Protein AF-A0A1V9ZMD7-F1 (afdb_monomer_lite)

InterPro domains:
  IPR001965 Zinc finger, PHD-type [SM00249] (423-471)
  IPR011011 Zinc finger, FYVE/PHD-type [SSF57903] (422-475)
  IPR013083 Zinc finger, RING/FYVE/PHD-type [G3DSA:3.30.40.10] (412-476)
  IPR019786 Zinc finger, PHD-type, conserved site [PS01359] (424-470)
  IPR019787 Zinc finger, PHD-finger [PF00628] (424-470)

Sequence (480 aa):
MTEEAAVLGELHKQHARVRDVLDDICDRLADKEAALAVAESEMEATRGDMSKRTSEWAKEKKTMLTDADAMKEMIKDMEMRIDVLLRQRDVAREEAHQLKETLKEREELVTKVLSEKDLAMQEAAQIVKEQNLEASDFLREEKSALALLEQVHQTATSLEVYTADLTKTVNQLTKEVQSIEESQGTCEAMLLAHKDKPIVDAASSRAHQAMLDALCEQVGLLQSQNMAYEGTTSRLEEAVTKAAKEAEMTATQIRELQLQLDVQGQLVAKYQASSLCGTQAIDTLQGSIALICTQYDSERETLLKQVEELSAASIACEHKKLLEVQELQAKIALSEATVQEKSVIIEQLEATLLAKTQGKTSDEHISSTQQTQAPSRPVPCVSAPLASSQALSPALTATESVATCETSLVCTTSPKATRVPDMCPTCQEEPFGFMVRCQQCKQQFHAGCVRSKRQKTSRAGVYVFVCDQCSPAPTTTTPA

Secondary structure (DSSP, 8-state):
-HHHHHHHHHHHHHHHHHHHHHHHHHHHHHHHHHHHHHHHHHHHHHHHHHHHHHHHHHHHHHHHHHHHHHHHHHHHHHHHHHHHHHHHHHHHHHHHHHHHHHHHHHHHHHHHHHHHHHHHHHHHHHHHHHHHHHHHHHHHHHHHHHHHHHHHHHHHHHHHHHHHHHHHHHHHHHHHHHHHH-SS--------------------HHHHHHHHHHHHHHHHHHHHHHHHHHHHHHHHHHHHHHHHHHHHHHHHHHHHHHHHHHHHHHHHHHHHHHHHHHHHHHHHHHHHHHHHHHHHHHHHHHHHHHHHHHHHHHHHHHHHHHHHHHHHHHHHHHHHHHHHHHHHHHHHHHHHHHHHHTT------------------PPP-------------------------------------PPPPSS-TTT----STTEEE-TTT--EEETTTS----EE-SSTT-EEP--GGGSPP-------

Foldseek 3Di:
DVVVVVVVVVVVVVVVVVVVVVVVVVVVVVVVVVVVVVVVVVVVVVVVVVVVVVVVVVVVVVVVVVVVVVVVVVVVVVVVVVVVVVVVVVVVVVVVVVVVVVVVVVVVVVVVVVVVVVVVVVVVVVVVVVVVVVVVVVVVVVVVVVVVVVVVVVVVVVVVVVVVVVVVVVVVVVVVVVVVVPPDDPDDDDDDDDDDDDDDDDDDPVVVVVVVVVVVVVVVVVVVVVVVVVVVVVVVVVVVVVVVVVVVVVVVVVVVVVVVVVVVVVVVVVVVVVVVVVVVVVVVVVVVVVVVVVVVVVVVVVVVVVVVVVVVVVVVVVVVVVVVVVVVVVVVVVVVVVVVVVVVVVVVVVVVVVVVPVVDDDDDDDDDDDDDDDDDDDDPPDDPPPPDPDPPPVPPPPDDDPDDDDDDDDDDDDDDPDDQPPAAPQPRDDPDPAWDAAPPPRHIHGPVRAPFPFDDDPDPPDTHTHGPVRDPDDPPPDDD

Organism: Achlya hypogyna (NCBI:txid1202772)

pLDDT: mean 71.97, std 22.58, range [23.17, 96.56]

Radius of gyration: 77.41 Å; chains: 1; bounding box: 156×64×254 Å

Structure (mmCIF, N/CA/C/O backbone):
data_AF-A0A1V9ZMD7-F1
#
_entry.id   AF-A0A1V9ZMD7-F1
#
loop_
_atom_site.group_PDB
_atom_site.id
_atom_site.type_symbol
_atom_site.label_atom_id
_atom_site.label_alt_id
_atom_site.label_comp_id
_atom_site.label_asym_id
_atom_site.label_entity_id
_atom_site.label_seq_id
_atom_site.pdbx_PDB_ins_code
_atom_site.Cartn_x
_atom_site.Cartn_y
_atom_site.Cartn_z
_atom_site.occupancy
_atom_site.B_iso_or_equiv
_atom_site.auth_seq_id
_atom_site.auth_comp_id
_atom_site.auth_asym_id
_atom_site.auth_atom_id
_atom_site.pdbx_PDB_model_num
ATOM 1 N N . MET A 1 1 ? 59.484 -14.096 -90.583 1.00 55.00 1 MET A N 1
ATOM 2 C CA . MET A 1 1 ? 59.310 -15.479 -90.077 1.00 55.00 1 MET A CA 1
ATOM 3 C C . MET A 1 1 ? 59.764 -15.695 -88.633 1.00 55.00 1 MET A C 1
ATOM 5 O O . MET A 1 1 ? 58.939 -16.153 -87.859 1.00 55.00 1 MET A O 1
ATOM 9 N N . THR A 1 2 ? 61.011 -15.424 -88.218 1.00 64.62 2 THR A N 1
ATOM 10 C CA . THR A 1 2 ? 61.428 -15.659 -86.808 1.00 64.62 2 THR A CA 1
ATOM 11 C C . THR A 1 2 ? 60.937 -14.592 -85.823 1.00 64.62 2 THR A C 1
ATOM 13 O O . THR A 1 2 ? 60.640 -14.908 -84.676 1.00 64.62 2 THR A O 1
ATOM 16 N N . GLU A 1 3 ? 60.825 -13.339 -86.264 1.00 64.94 3 GLU A N 1
ATOM 17 C CA . GLU A 1 3 ? 60.476 -12.194 -85.410 1.00 64.94 3 GLU A CA 1
ATOM 18 C C . GLU A 1 3 ? 58.974 -12.134 -85.074 1.00 64.94 3 GLU A C 1
ATOM 20 O O . GLU A 1 3 ? 58.597 -11.993 -83.913 1.00 64.94 3 GLU A O 1
ATOM 25 N N . GLU A 1 4 ? 58.105 -12.378 -86.060 1.00 67.06 4 GLU A N 1
ATOM 26 C CA . GLU A 1 4 ? 56.643 -12.459 -85.883 1.00 67.06 4 GLU A CA 1
ATOM 27 C C . GLU A 1 4 ? 56.244 -13.558 -84.882 1.00 67.06 4 GLU A C 1
ATOM 29 O O . GLU A 1 4 ? 55.359 -13.359 -84.050 1.00 67.06 4 GLU A O 1
ATOM 34 N N . ALA A 1 5 ? 56.943 -14.699 -84.908 1.00 73.44 5 ALA A N 1
ATOM 35 C CA . ALA A 1 5 ? 56.731 -15.794 -83.964 1.00 73.44 5 ALA A CA 1
ATOM 36 C C . ALA A 1 5 ? 57.117 -15.415 -82.520 1.00 73.44 5 ALA A C 1
ATOM 38 O O . ALA A 1 5 ? 56.464 -15.856 -81.573 1.00 73.44 5 ALA A O 1
ATOM 39 N N . ALA A 1 6 ? 58.142 -14.573 -82.338 1.00 77.00 6 ALA A N 1
ATOM 40 C CA . ALA A 1 6 ? 58.545 -14.078 -81.023 1.00 77.00 6 ALA A CA 1
ATOM 41 C C . ALA A 1 6 ? 57.534 -13.062 -80.459 1.00 77.00 6 ALA A C 1
ATOM 43 O O . ALA A 1 6 ? 57.169 -13.153 -79.286 1.00 77.00 6 ALA A O 1
ATOM 44 N N . VAL A 1 7 ? 57.029 -12.149 -81.300 1.00 81.38 7 VAL A N 1
ATOM 45 C CA . VAL A 1 7 ? 55.975 -11.187 -80.926 1.00 81.38 7 VAL A CA 1
ATOM 46 C C . VAL A 1 7 ? 54.684 -11.914 -80.536 1.00 81.38 7 VAL A C 1
ATOM 48 O O . VAL A 1 7 ? 54.122 -11.639 -79.476 1.00 81.38 7 VAL A O 1
ATOM 51 N N . LEU A 1 8 ? 54.252 -12.899 -81.333 1.00 83.62 8 LEU A N 1
ATOM 52 C CA . LEU A 1 8 ? 53.077 -13.720 -81.027 1.00 83.62 8 LEU A CA 1
ATOM 53 C C . LEU A 1 8 ? 53.260 -14.527 -79.727 1.00 83.62 8 LEU A C 1
ATOM 55 O O . LEU A 1 8 ? 52.339 -14.628 -78.917 1.00 83.62 8 LEU A O 1
ATOM 59 N N . GLY A 1 9 ? 54.464 -15.059 -79.494 1.00 86.56 9 GLY A N 1
ATOM 60 C CA . GLY A 1 9 ? 54.808 -15.778 -78.268 1.00 86.56 9 GLY A CA 1
ATOM 61 C C . GLY A 1 9 ? 54.733 -14.911 -77.007 1.00 86.56 9 GLY A C 1
ATOM 62 O O . GLY A 1 9 ? 54.247 -15.379 -75.977 1.00 86.56 9 GLY A O 1
ATOM 63 N N . GLU A 1 10 ? 55.168 -13.649 -77.063 1.00 86.62 10 GLU A N 1
ATOM 64 C CA . GLU A 1 10 ? 55.046 -12.740 -75.916 1.00 86.62 10 GLU A CA 1
ATOM 65 C C . GLU A 1 10 ? 53.604 -12.253 -75.715 1.00 86.62 10 GLU A C 1
ATOM 67 O O . GLU A 1 10 ? 53.145 -12.192 -74.573 1.00 86.62 10 GLU A O 1
ATOM 72 N N . LEU A 1 11 ? 52.850 -12.020 -76.796 1.00 89.56 11 LEU A N 1
ATOM 73 C CA . LEU A 1 11 ? 51.420 -11.708 -76.720 1.00 89.56 11 LEU A CA 1
ATOM 74 C C . LEU A 1 11 ? 50.632 -12.840 -76.040 1.00 89.56 11 LEU A C 1
ATOM 76 O O . LEU A 1 11 ? 49.814 -12.572 -75.162 1.00 89.56 11 LEU A O 1
ATOM 80 N N . HIS A 1 12 ? 50.923 -14.107 -76.354 1.00 91.12 12 HIS A N 1
ATOM 81 C CA . HIS A 1 12 ? 50.314 -15.248 -75.662 1.00 91.12 12 HIS A CA 1
ATOM 82 C C . HIS A 1 12 ? 50.649 -15.286 -74.161 1.00 91.12 12 HIS A C 1
ATOM 84 O O . HIS A 1 12 ? 49.764 -15.583 -73.361 1.00 91.12 12 HIS A O 1
ATOM 90 N N . LYS A 1 13 ? 51.875 -14.933 -73.746 1.00 91.75 13 LYS A N 1
ATOM 91 C CA . LYS A 1 13 ? 52.220 -14.827 -72.313 1.00 91.75 13 LYS A CA 1
ATOM 92 C C . LYS A 1 13 ? 51.541 -13.645 -71.627 1.00 91.75 13 LYS A C 1
ATOM 94 O O . LYS A 1 13 ? 51.219 -13.724 -70.446 1.00 91.75 13 LYS A O 1
ATOM 99 N N . GLN A 1 14 ? 51.368 -12.517 -72.317 1.00 91.19 14 GLN A N 1
ATOM 100 C CA . GLN A 1 14 ? 50.597 -11.386 -71.792 1.00 91.19 14 GLN A CA 1
ATOM 101 C C . GLN A 1 14 ? 49.123 -11.770 -71.625 1.00 91.19 14 GLN A C 1
ATOM 103 O O . GLN A 1 14 ? 48.569 -11.554 -70.556 1.00 91.19 14 GLN A O 1
ATOM 108 N N . HIS A 1 15 ? 48.528 -12.431 -72.619 1.00 90.94 15 HIS A N 1
ATOM 109 C CA . HIS A 1 15 ? 47.153 -12.921 -72.552 1.00 90.94 15 HIS A CA 1
ATOM 110 C C . HIS A 1 15 ? 46.948 -13.987 -71.461 1.00 90.94 15 HIS A C 1
ATOM 112 O O . HIS A 1 15 ? 45.934 -13.947 -70.772 1.00 90.94 15 HIS A O 1
ATOM 118 N N . ALA A 1 16 ? 47.918 -14.887 -71.250 1.00 91.88 16 ALA A N 1
ATOM 119 C CA . ALA A 1 16 ? 47.909 -15.820 -70.121 1.00 91.88 16 ALA A CA 1
ATOM 120 C C . ALA A 1 16 ? 47.921 -15.072 -68.777 1.00 91.88 16 ALA A C 1
ATOM 122 O O . ALA A 1 16 ? 46.988 -15.223 -68.007 1.00 91.88 16 ALA A O 1
ATOM 123 N N . ARG A 1 17 ? 48.875 -14.154 -68.558 1.00 93.19 17 ARG A N 1
ATOM 124 C CA . ARG A 1 17 ? 48.940 -13.348 -67.321 1.00 93.19 17 ARG A CA 1
ATOM 125 C C . ARG A 1 17 ? 47.683 -12.506 -67.073 1.00 93.19 17 ARG A C 1
ATOM 127 O O . ARG A 1 17 ? 47.291 -12.328 -65.928 1.00 93.19 17 ARG A O 1
ATOM 134 N N . VAL A 1 18 ? 47.055 -11.974 -68.125 1.00 93.56 18 VAL A N 1
ATOM 135 C CA . VAL A 1 18 ? 45.775 -11.252 -68.007 1.00 93.56 18 VAL A CA 1
ATOM 136 C C . VAL A 1 18 ? 44.640 -12.204 -67.632 1.00 93.56 18 VAL A C 1
ATOM 138 O O . VAL A 1 18 ? 43.802 -11.823 -66.824 1.00 93.56 18 VAL A O 1
ATOM 141 N N . ARG A 1 19 ? 44.621 -13.432 -68.166 1.00 93.88 19 ARG A N 1
ATOM 142 C CA . ARG A 1 19 ? 43.665 -14.466 -67.753 1.00 93.88 19 ARG A CA 1
ATOM 143 C C . ARG A 1 19 ? 43.864 -14.848 -66.289 1.00 93.88 19 ARG A C 1
ATOM 145 O O . ARG A 1 19 ? 42.903 -14.747 -65.547 1.00 93.88 19 ARG A O 1
ATOM 152 N N . ASP A 1 20 ? 45.088 -15.166 -65.873 1.00 94.00 20 ASP A N 1
ATOM 153 C CA . ASP A 1 20 ? 45.396 -15.538 -64.485 1.00 94.00 20 ASP A CA 1
ATOM 154 C C . ASP A 1 20 ? 44.924 -14.441 -63.502 1.00 94.00 20 ASP A C 1
ATOM 156 O O . ASP A 1 20 ? 44.277 -14.724 -62.500 1.00 94.00 20 ASP A O 1
ATOM 160 N N . VAL A 1 21 ? 45.154 -13.160 -63.834 1.00 94.44 21 VAL A N 1
ATOM 161 C CA . VAL A 1 21 ? 44.680 -12.012 -63.035 1.00 94.44 21 VAL A CA 1
ATOM 162 C C . VAL A 1 21 ? 43.154 -11.844 -63.069 1.00 94.44 21 VAL A C 1
ATOM 164 O O . VAL A 1 21 ? 42.577 -11.386 -62.083 1.00 94.44 21 VAL A O 1
ATOM 167 N N . LEU A 1 22 ? 42.487 -12.168 -64.180 1.00 92.69 22 LEU A N 1
ATOM 168 C CA . LEU A 1 22 ? 41.023 -12.139 -64.269 1.00 92.69 22 LEU A CA 1
ATOM 169 C C . LEU A 1 22 ? 40.390 -13.280 -63.469 1.00 92.69 22 LEU A C 1
ATOM 171 O O . LEU A 1 22 ? 39.405 -13.029 -62.778 1.00 92.69 22 LEU A O 1
ATOM 175 N N . ASP A 1 23 ? 40.973 -14.476 -63.509 1.00 94.62 23 ASP A N 1
ATOM 176 C CA . ASP A 1 23 ? 40.546 -15.632 -62.722 1.00 94.62 23 ASP A CA 1
ATOM 177 C C . ASP A 1 23 ? 40.723 -15.322 -61.215 1.00 94.62 23 ASP A C 1
ATOM 179 O O . ASP A 1 23 ? 39.746 -15.369 -60.469 1.00 94.62 23 ASP A O 1
ATOM 183 N N . ASP A 1 24 ? 41.884 -14.790 -60.795 1.00 94.69 24 ASP A N 1
ATOM 184 C CA . ASP A 1 24 ? 42.129 -14.267 -59.433 1.00 94.69 24 ASP A CA 1
ATOM 185 C C . ASP A 1 24 ? 41.119 -13.179 -59.000 1.00 94.69 24 ASP A C 1
ATOM 187 O O . ASP A 1 24 ? 40.872 -12.971 -57.808 1.00 94.69 24 ASP A O 1
ATOM 191 N N . ILE A 1 25 ? 40.603 -12.367 -59.930 1.00 93.00 25 ILE A N 1
ATOM 192 C CA . ILE A 1 25 ? 39.568 -11.359 -59.637 1.00 93.00 25 ILE A CA 1
ATOM 193 C C . ILE A 1 25 ? 38.197 -12.028 -59.501 1.00 93.00 25 ILE A C 1
ATOM 195 O O . ILE A 1 25 ? 37.462 -11.674 -58.581 1.00 93.00 25 ILE A O 1
ATOM 199 N N . CYS A 1 26 ? 37.866 -12.985 -60.369 1.00 94.69 26 CYS A N 1
ATOM 200 C CA . CYS A 1 26 ? 36.606 -13.723 -60.323 1.00 94.69 26 CYS A CA 1
ATOM 201 C C . CYS A 1 26 ? 36.479 -14.539 -59.032 1.00 94.69 26 CYS A C 1
ATOM 203 O O . CYS A 1 26 ? 35.454 -14.430 -58.363 1.00 94.69 26 CYS A O 1
ATOM 205 N N . ASP A 1 27 ? 37.531 -15.249 -58.620 1.00 94.38 27 ASP A N 1
ATOM 206 C CA . ASP A 1 27 ? 37.544 -16.023 -57.372 1.00 94.38 27 ASP A CA 1
ATOM 207 C C . ASP A 1 27 ? 37.331 -15.113 -56.149 1.00 94.38 27 ASP A C 1
ATOM 209 O O . ASP A 1 27 ? 36.449 -15.353 -55.325 1.00 94.38 27 ASP A O 1
ATOM 213 N N . ARG A 1 28 ? 38.036 -13.973 -56.075 1.00 92.50 28 ARG A N 1
ATOM 214 C CA . ARG A 1 28 ? 37.844 -12.985 -54.991 1.00 92.50 28 ARG A CA 1
ATOM 215 C C . ARG A 1 28 ? 36.487 -12.278 -55.018 1.00 92.50 28 ARG A C 1
ATOM 217 O O . ARG A 1 28 ? 36.092 -11.708 -53.998 1.00 92.50 28 ARG A O 1
ATOM 224 N N . LEU A 1 29 ? 35.801 -12.237 -56.161 1.00 92.56 29 LEU A N 1
ATOM 225 C CA . LEU A 1 29 ? 34.422 -11.754 -56.244 1.00 92.56 29 LEU A CA 1
ATOM 226 C C . LEU A 1 29 ? 33.450 -12.830 -55.750 1.00 92.56 29 LEU A C 1
ATOM 228 O O . LEU A 1 29 ? 32.603 -12.509 -54.922 1.00 92.56 29 LEU A O 1
ATOM 232 N N . ALA A 1 30 ? 33.636 -14.092 -56.145 1.00 94.56 30 ALA A N 1
ATOM 233 C CA . ALA A 1 30 ? 32.844 -15.220 -55.655 1.00 94.56 30 ALA A CA 1
ATOM 234 C C . ALA A 1 30 ? 32.956 -15.392 -54.126 1.00 94.56 30 ALA A C 1
ATOM 236 O O . ALA A 1 30 ? 31.937 -15.521 -53.447 1.00 94.56 30 ALA A O 1
ATOM 237 N N . ASP A 1 31 ? 34.164 -15.283 -53.560 1.00 94.31 31 ASP A N 1
ATOM 238 C CA . ASP A 1 31 ? 34.388 -15.290 -52.106 1.00 94.31 31 ASP A CA 1
ATOM 239 C C . ASP A 1 31 ? 33.635 -14.150 -51.397 1.00 94.31 31 ASP A C 1
ATOM 241 O O . ASP A 1 31 ? 33.078 -14.331 -50.311 1.00 94.31 31 ASP A O 1
ATOM 245 N N . LYS A 1 32 ? 33.589 -12.959 -52.009 1.00 93.81 32 LYS A N 1
ATOM 246 C CA . LYS A 1 32 ? 32.858 -11.804 -51.466 1.00 93.81 32 LYS A CA 1
ATOM 247 C C . LYS A 1 32 ? 31.348 -11.961 -51.575 1.00 93.81 32 LYS A C 1
ATOM 249 O O . LYS A 1 32 ? 30.654 -11.576 -50.640 1.00 93.81 32 LYS A O 1
ATOM 254 N N . GLU A 1 33 ? 30.840 -12.516 -52.669 1.00 93.19 33 GLU A N 1
ATOM 255 C CA . GLU A 1 33 ? 29.417 -12.834 -52.824 1.00 93.19 33 GLU A CA 1
ATOM 256 C C . GLU A 1 33 ? 28.980 -13.891 -51.800 1.00 93.19 33 GLU A C 1
ATOM 258 O O . GLU A 1 33 ? 27.957 -13.715 -51.139 1.00 93.19 33 GLU A O 1
ATOM 263 N N . ALA A 1 34 ? 29.797 -14.925 -51.571 1.00 94.50 34 ALA A N 1
ATOM 264 C CA . ALA A 1 34 ? 29.560 -15.914 -50.523 1.00 94.50 34 ALA A CA 1
ATOM 265 C C . ALA A 1 34 ? 29.574 -15.285 -49.115 1.00 94.50 34 ALA A C 1
ATOM 267 O O . ALA A 1 34 ? 28.672 -15.542 -48.316 1.00 94.50 34 ALA A O 1
ATOM 268 N N . ALA A 1 35 ? 30.550 -14.420 -48.815 1.00 92.56 35 ALA A N 1
ATOM 269 C CA . ALA A 1 35 ? 30.620 -13.712 -47.536 1.00 92.56 35 ALA A CA 1
ATOM 270 C C . ALA A 1 35 ? 29.432 -12.754 -47.317 1.00 92.56 35 ALA A C 1
ATOM 272 O O . ALA A 1 35 ? 28.910 -12.671 -46.205 1.00 92.56 35 ALA A O 1
ATOM 273 N N . LEU A 1 36 ? 28.971 -12.066 -48.368 1.00 92.19 36 LEU A N 1
ATOM 274 C CA . LEU A 1 36 ? 27.772 -11.224 -48.323 1.00 92.19 36 LEU A CA 1
ATOM 275 C C . LEU A 1 36 ? 26.512 -12.058 -48.072 1.00 92.19 36 LEU A C 1
ATOM 277 O O . LEU A 1 36 ? 25.736 -11.702 -47.192 1.00 92.19 36 LEU A O 1
ATOM 281 N N . ALA A 1 37 ? 26.339 -13.191 -48.758 1.00 93.94 37 ALA A N 1
ATOM 282 C CA . ALA A 1 37 ? 25.194 -14.079 -48.547 1.00 93.94 37 ALA A CA 1
ATOM 283 C C . ALA A 1 37 ? 25.134 -14.640 -47.110 1.00 93.94 37 ALA A C 1
ATOM 285 O O . ALA A 1 37 ? 24.054 -14.737 -46.523 1.00 93.94 37 ALA A O 1
ATOM 286 N N . VAL A 1 38 ? 26.289 -14.961 -46.510 1.00 95.06 38 VAL A N 1
ATOM 287 C CA . VAL A 1 38 ? 26.373 -15.346 -45.088 1.00 95.06 38 VAL A CA 1
ATOM 288 C C . VAL A 1 38 ? 25.975 -14.176 -44.184 1.00 95.06 38 VAL A C 1
ATOM 290 O O . VAL A 1 38 ? 25.104 -14.342 -43.331 1.00 95.06 38 VAL A O 1
ATOM 293 N N . ALA A 1 39 ? 26.535 -12.982 -44.402 1.00 90.50 39 ALA A N 1
ATOM 294 C CA . ALA A 1 39 ? 26.217 -11.796 -43.604 1.00 90.50 39 ALA A CA 1
ATOM 295 C C . ALA A 1 39 ? 24.733 -11.385 -43.707 1.00 90.50 39 ALA A C 1
ATOM 297 O O . ALA A 1 39 ? 24.126 -11.005 -42.706 1.00 90.50 39 ALA A O 1
ATOM 298 N N . GLU A 1 40 ? 24.117 -11.496 -44.886 1.00 92.12 40 GLU A N 1
ATOM 299 C CA . GLU A 1 40 ? 22.678 -11.277 -45.077 1.00 92.12 40 GLU A CA 1
ATOM 300 C C . GLU A 1 40 ? 21.840 -12.305 -44.306 1.00 92.12 40 GLU A C 1
ATOM 302 O O . GLU A 1 40 ? 20.881 -11.927 -43.629 1.00 92.12 40 GLU A O 1
ATOM 307 N N . SER A 1 41 ? 22.229 -13.585 -44.325 1.00 94.50 41 SER A N 1
ATOM 308 C CA . SER A 1 41 ? 21.559 -14.633 -43.545 1.00 94.50 41 SER A CA 1
ATOM 309 C C . SER A 1 41 ? 21.677 -14.409 -42.031 1.00 94.50 41 SER A C 1
ATOM 311 O O . SER A 1 41 ? 20.713 -14.648 -41.301 1.00 94.50 41 SER A O 1
ATOM 313 N N . GLU A 1 42 ? 22.828 -13.945 -41.537 1.00 92.38 42 GLU A N 1
ATOM 314 C CA . GLU A 1 42 ? 23.031 -13.605 -40.120 1.00 92.38 42 GLU A CA 1
ATOM 315 C C . GLU A 1 42 ? 22.239 -12.350 -39.708 1.00 92.38 42 GLU A C 1
ATOM 317 O O . GLU A 1 42 ? 21.631 -12.309 -38.631 1.00 92.38 42 GLU A O 1
ATOM 322 N N . MET A 1 43 ? 22.170 -11.338 -40.579 1.00 89.75 43 MET A N 1
ATOM 323 C CA . MET A 1 43 ? 21.335 -10.153 -40.362 1.00 89.75 43 MET A CA 1
ATOM 324 C C . MET A 1 43 ? 19.838 -10.487 -40.347 1.00 89.75 43 MET A C 1
ATOM 326 O O . MET A 1 43 ? 19.102 -9.934 -39.530 1.00 89.75 43 MET A O 1
ATOM 330 N N . GLU A 1 44 ? 19.367 -11.403 -41.197 1.00 93.19 44 GLU A N 1
ATOM 331 C CA . GLU A 1 44 ? 17.961 -11.822 -41.183 1.00 93.19 44 GLU A CA 1
ATOM 332 C C . GLU A 1 44 ? 17.637 -12.684 -39.950 1.00 93.19 44 GLU A C 1
ATOM 334 O O . GLU A 1 44 ? 16.599 -12.486 -39.315 1.00 93.19 44 GLU A O 1
ATOM 339 N N . ALA A 1 45 ? 18.550 -13.566 -39.527 1.00 92.75 45 ALA A N 1
ATOM 340 C CA . ALA A 1 45 ? 18.401 -14.329 -38.286 1.00 92.75 45 ALA A CA 1
ATOM 341 C C . ALA A 1 45 ? 18.314 -13.411 -37.051 1.00 92.75 45 ALA A C 1
ATOM 343 O O . ALA A 1 45 ? 17.388 -13.527 -36.244 1.00 92.75 45 ALA A O 1
ATOM 344 N N . THR A 1 46 ? 19.224 -12.438 -36.929 1.00 90.81 46 THR A N 1
ATOM 345 C CA . THR A 1 46 ? 19.214 -11.466 -35.820 1.00 90.81 46 THR A CA 1
ATOM 346 C C . THR A 1 46 ? 17.999 -10.531 -35.864 1.00 90.81 46 THR A C 1
ATOM 348 O O . THR A 1 46 ? 17.436 -10.208 -34.814 1.00 90.81 46 THR A O 1
ATOM 351 N N . ARG A 1 47 ? 17.520 -10.150 -37.058 1.00 91.69 47 ARG A N 1
ATOM 352 C CA . ARG A 1 47 ? 16.243 -9.437 -37.247 1.00 91.69 47 ARG A CA 1
ATOM 353 C C . ARG A 1 47 ? 15.054 -10.271 -36.757 1.00 91.69 47 ARG A C 1
ATOM 355 O O . ARG A 1 47 ? 14.196 -9.736 -36.049 1.00 91.69 47 ARG A O 1
ATOM 362 N N . GLY A 1 48 ? 15.024 -11.565 -37.075 1.00 94.94 48 GLY A N 1
ATOM 363 C CA . GLY A 1 48 ? 14.022 -12.516 -36.592 1.00 94.94 48 GLY A CA 1
ATOM 364 C C . GLY A 1 48 ? 13.999 -12.625 -35.065 1.00 94.94 48 GLY A C 1
ATOM 365 O O . GLY A 1 48 ? 12.941 -12.473 -34.450 1.00 94.94 48 GLY A O 1
ATOM 366 N N . ASP A 1 49 ? 15.165 -12.784 -34.435 1.00 92.25 49 ASP A N 1
ATOM 367 C CA . ASP A 1 49 ? 15.300 -12.831 -32.973 1.00 92.25 49 ASP A CA 1
ATOM 368 C C . ASP A 1 49 ? 14.846 -11.531 -32.294 1.00 92.25 49 ASP A C 1
ATOM 370 O O . ASP A 1 49 ? 14.146 -11.565 -31.278 1.00 92.25 49 ASP A O 1
ATOM 374 N N . MET A 1 50 ? 15.181 -10.368 -32.860 1.00 89.00 50 MET A N 1
ATOM 375 C CA . MET A 1 50 ? 14.716 -9.075 -32.345 1.00 89.00 50 MET A CA 1
ATOM 376 C C . MET A 1 50 ? 13.199 -8.891 -32.516 1.00 89.00 50 MET A C 1
ATOM 378 O O . MET A 1 50 ? 12.535 -8.372 -31.614 1.00 89.00 50 MET A O 1
ATOM 382 N N . SER A 1 51 ? 12.618 -9.369 -33.620 1.00 93.12 51 SER A N 1
ATOM 383 C CA . SER A 1 51 ? 11.161 -9.400 -33.818 1.00 93.12 51 SER A CA 1
ATOM 384 C C . SER A 1 51 ? 10.465 -10.312 -32.796 1.00 93.12 51 SER A C 1
ATOM 386 O O . SER A 1 51 ? 9.456 -9.940 -32.190 1.00 93.12 51 SER A O 1
ATOM 388 N N . LYS A 1 52 ? 11.053 -11.479 -32.507 1.00 93.56 52 LYS A N 1
ATOM 389 C CA . LYS A 1 52 ? 10.558 -12.398 -31.478 1.00 93.56 52 LYS A CA 1
ATOM 390 C C . LYS A 1 52 ? 10.618 -11.776 -30.078 1.00 93.56 52 LYS A C 1
ATOM 392 O O . LYS A 1 52 ? 9.588 -11.733 -29.406 1.00 93.56 52 LYS A O 1
ATOM 397 N N . ARG A 1 53 ? 11.765 -11.217 -29.668 1.00 90.75 53 ARG A N 1
ATOM 398 C CA . ARG A 1 53 ? 11.924 -10.549 -28.358 1.00 90.75 53 ARG A CA 1
ATOM 399 C C . ARG A 1 53 ? 10.967 -9.374 -28.183 1.00 90.75 53 ARG A C 1
ATOM 401 O O . ARG A 1 53 ? 10.368 -9.230 -27.124 1.00 90.75 53 ARG A O 1
ATOM 408 N N . THR A 1 54 ? 10.771 -8.553 -29.216 1.00 87.69 54 THR A N 1
ATOM 409 C CA . THR A 1 54 ? 9.809 -7.438 -29.147 1.00 87.69 54 THR A CA 1
ATOM 410 C C . THR A 1 54 ? 8.361 -7.926 -29.024 1.00 87.69 54 THR A C 1
ATOM 412 O O . THR A 1 54 ? 7.586 -7.322 -28.281 1.00 87.69 54 THR A O 1
ATOM 415 N N . SER A 1 55 ? 7.994 -9.055 -29.647 1.00 93.62 55 SER A N 1
ATOM 416 C CA . SER A 1 55 ? 6.698 -9.715 -29.414 1.00 93.62 55 SER A CA 1
ATOM 417 C C . SER A 1 55 ? 6.561 -10.282 -27.993 1.00 93.62 55 SER A C 1
ATOM 419 O O . SER A 1 55 ? 5.493 -10.175 -27.388 1.00 93.62 55 SER A O 1
ATOM 421 N N . GLU A 1 56 ? 7.625 -10.870 -27.443 1.00 94.19 56 GLU A N 1
ATOM 422 C CA . GLU A 1 56 ? 7.653 -11.412 -26.079 1.00 94.19 56 GLU A CA 1
ATOM 423 C C . GLU A 1 56 ? 7.521 -10.296 -25.033 1.00 94.19 56 GLU A C 1
ATOM 425 O O . GLU A 1 56 ? 6.605 -10.351 -24.213 1.00 94.19 56 GLU A O 1
ATOM 430 N N . TRP A 1 57 ? 8.304 -9.218 -25.140 1.00 92.19 57 TRP A N 1
ATOM 431 C CA . TRP A 1 57 ? 8.171 -8.029 -24.288 1.00 92.19 57 TRP A CA 1
ATOM 432 C C . TRP A 1 57 ? 6.801 -7.353 -24.408 1.00 92.19 57 TRP A C 1
ATOM 434 O O . TRP A 1 57 ? 6.268 -6.862 -23.414 1.00 92.19 57 TRP A O 1
ATOM 444 N N . ALA A 1 58 ? 6.182 -7.338 -25.594 1.00 90.94 58 ALA A N 1
ATOM 445 C CA . ALA A 1 58 ? 4.826 -6.813 -25.754 1.00 90.94 58 ALA A CA 1
ATOM 446 C C . ALA A 1 58 ? 3.775 -7.665 -25.013 1.00 90.94 58 ALA A C 1
ATOM 448 O O . ALA A 1 58 ? 2.826 -7.111 -24.451 1.00 90.94 58 ALA A O 1
ATOM 449 N N . LYS A 1 59 ? 3.948 -8.995 -24.975 1.00 94.75 59 LYS A N 1
ATOM 450 C CA . LYS A 1 59 ? 3.099 -9.906 -24.187 1.00 94.75 59 LYS A CA 1
ATOM 451 C C . LYS A 1 59 ? 3.340 -9.726 -22.691 1.00 94.75 59 LYS A C 1
ATOM 453 O O . LYS A 1 59 ? 2.378 -9.528 -21.960 1.00 94.75 59 LYS A O 1
ATOM 458 N N . GLU A 1 60 ? 4.596 -9.726 -22.256 1.00 91.75 60 GLU A N 1
ATOM 459 C CA . GLU A 1 60 ? 4.986 -9.539 -20.854 1.00 91.75 60 GLU A CA 1
ATOM 460 C C . GLU A 1 60 ? 4.476 -8.202 -20.299 1.00 91.75 60 GLU A C 1
ATOM 462 O O . GLU A 1 60 ? 3.797 -8.177 -19.274 1.00 91.75 60 GLU A O 1
ATOM 467 N N . LYS A 1 61 ? 4.672 -7.101 -21.038 1.00 90.25 61 LYS A N 1
ATOM 468 C CA . LYS A 1 61 ? 4.114 -5.784 -20.702 1.00 90.25 61 LYS A CA 1
ATOM 469 C C . LYS A 1 61 ? 2.590 -5.814 -20.571 1.00 90.25 61 LYS A C 1
ATOM 471 O O . LYS A 1 61 ? 2.045 -5.148 -19.694 1.00 90.25 61 LYS A O 1
ATOM 476 N N . LYS A 1 62 ? 1.888 -6.560 -21.433 1.00 94.56 62 LYS A N 1
ATOM 477 C CA . LYS A 1 62 ? 0.429 -6.712 -21.340 1.00 94.56 62 LYS A CA 1
ATOM 478 C C . LYS A 1 62 ? 0.029 -7.472 -20.072 1.00 94.56 62 LYS A C 1
ATOM 480 O O . LYS A 1 62 ? -0.893 -7.022 -19.401 1.00 94.56 62 LYS A O 1
ATOM 485 N N . THR A 1 63 ? 0.729 -8.556 -19.732 1.00 92.25 63 THR A N 1
ATOM 486 C CA . THR A 1 63 ? 0.505 -9.319 -18.492 1.00 92.25 63 THR A CA 1
ATOM 487 C C . THR A 1 63 ? 0.747 -8.452 -17.254 1.00 92.25 63 THR A C 1
ATOM 489 O O . THR A 1 63 ? -0.131 -8.343 -16.406 1.00 92.25 63 THR A O 1
ATOM 492 N N . MET A 1 64 ? 1.870 -7.728 -17.196 1.00 87.12 64 MET A N 1
ATOM 493 C CA . MET A 1 64 ? 2.170 -6.817 -16.084 1.00 87.12 64 MET A CA 1
ATOM 494 C C . MET A 1 64 ? 1.121 -5.706 -15.926 1.00 87.12 64 MET A C 1
ATOM 496 O O . MET A 1 64 ? 0.809 -5.317 -14.804 1.00 87.12 64 MET A O 1
ATOM 500 N N . LEU A 1 65 ? 0.550 -5.200 -17.027 1.00 89.00 65 LEU A N 1
ATOM 501 C CA . LEU A 1 65 ? -0.554 -4.236 -16.969 1.00 89.00 65 LEU A CA 1
ATOM 502 C C . LEU A 1 65 ? -1.840 -4.866 -16.414 1.00 89.00 65 LEU A C 1
ATOM 504 O O . LEU A 1 65 ? -2.473 -4.257 -15.556 1.00 89.00 65 LEU A O 1
ATOM 508 N N . THR A 1 66 ? -2.205 -6.082 -16.840 1.00 93.88 66 THR A N 1
ATOM 509 C CA . THR A 1 66 ? -3.384 -6.773 -16.288 1.00 93.88 66 THR A CA 1
ATOM 510 C C . THR A 1 66 ? -3.216 -7.124 -14.812 1.00 93.88 66 THR A C 1
ATOM 512 O O . THR A 1 66 ? -4.168 -6.974 -14.049 1.00 93.88 66 THR A O 1
ATOM 515 N N . ASP A 1 67 ? -2.011 -7.507 -14.388 1.00 87.56 67 ASP A N 1
ATOM 516 C CA . ASP A 1 67 ? -1.707 -7.797 -12.984 1.00 87.56 67 ASP A CA 1
ATOM 517 C C . ASP A 1 67 ? -1.752 -6.515 -12.137 1.00 87.56 67 ASP A C 1
ATOM 519 O O . ASP A 1 67 ? -2.332 -6.503 -11.051 1.00 87.56 67 ASP A O 1
ATOM 523 N N . ALA A 1 68 ? -1.213 -5.403 -12.651 1.00 86.00 68 ALA A N 1
ATOM 524 C CA . ALA A 1 68 ? -1.277 -4.104 -11.987 1.00 86.00 68 ALA A CA 1
ATOM 525 C C . ALA A 1 68 ? -2.718 -3.582 -11.845 1.00 86.00 68 ALA A C 1
ATOM 527 O O . ALA A 1 68 ? -3.053 -2.991 -10.819 1.00 86.00 68 ALA A O 1
ATOM 528 N N . ASP A 1 69 ? -3.580 -3.795 -12.842 1.00 91.44 69 ASP A N 1
ATOM 529 C CA . ASP A 1 69 ? -4.997 -3.430 -12.752 1.00 91.44 69 ASP A CA 1
ATOM 530 C C . ASP A 1 69 ? -5.763 -4.349 -11.783 1.00 91.44 69 ASP A C 1
ATOM 532 O O . ASP A 1 69 ? -6.550 -3.855 -10.975 1.00 91.44 69 ASP A O 1
ATOM 536 N N . ALA A 1 70 ? -5.461 -5.653 -11.749 1.00 92.38 70 ALA A N 1
ATOM 537 C CA . ALA A 1 70 ? -6.014 -6.569 -10.748 1.00 92.38 70 ALA A CA 1
ATOM 538 C C . ALA A 1 70 ? -5.614 -6.183 -9.309 1.00 92.38 70 ALA A C 1
ATOM 540 O O . ALA A 1 70 ? -6.453 -6.203 -8.406 1.00 92.38 70 ALA A O 1
ATOM 541 N N . MET A 1 71 ? -4.360 -5.763 -9.088 1.00 86.06 71 MET A N 1
ATOM 542 C CA . MET A 1 71 ? -3.910 -5.254 -7.786 1.00 86.06 71 MET A CA 1
ATOM 543 C C . MET A 1 71 ? -4.635 -3.963 -7.380 1.00 86.06 71 MET A C 1
ATOM 545 O O . MET A 1 71 ? -4.984 -3.819 -6.211 1.00 86.06 71 MET A O 1
ATOM 549 N N . LYS A 1 72 ? -4.916 -3.041 -8.315 1.00 89.62 72 LYS A N 1
ATOM 550 C CA . LYS A 1 72 ? -5.696 -1.820 -8.017 1.00 89.62 72 LYS A CA 1
ATOM 551 C C . LYS A 1 72 ? -7.114 -2.145 -7.554 1.00 89.62 72 LYS A C 1
ATOM 553 O O . LYS A 1 72 ? -7.581 -1.535 -6.597 1.00 89.62 72 LYS A O 1
ATOM 558 N N . GLU A 1 73 ? -7.795 -3.093 -8.199 1.00 94.94 73 GLU A N 1
ATOM 559 C CA . GLU A 1 73 ? -9.141 -3.494 -7.769 1.00 94.94 73 GLU A CA 1
ATOM 560 C C . GLU A 1 73 ? -9.120 -4.220 -6.413 1.00 94.94 73 GLU A C 1
ATOM 562 O O . GLU A 1 73 ? -9.978 -3.953 -5.574 1.00 94.94 73 GLU A O 1
ATOM 567 N N . MET A 1 74 ? -8.101 -5.047 -6.133 1.00 94.62 74 MET A N 1
ATOM 568 C CA . MET A 1 74 ? -7.909 -5.632 -4.797 1.00 94.62 74 MET A CA 1
ATOM 569 C C . MET A 1 74 ? -7.669 -4.559 -3.720 1.00 94.62 74 MET A C 1
ATOM 571 O O . MET A 1 74 ? -8.225 -4.665 -2.629 1.00 94.62 74 MET A O 1
ATOM 575 N N . ILE A 1 75 ? -6.876 -3.520 -4.011 1.00 86.38 75 ILE A N 1
ATOM 576 C CA . ILE A 1 75 ? -6.645 -2.405 -3.078 1.00 86.38 75 ILE A CA 1
ATOM 577 C C . ILE A 1 75 ? -7.961 -1.678 -2.779 1.00 86.38 75 ILE A C 1
ATOM 579 O O . ILE A 1 75 ? -8.282 -1.496 -1.609 1.00 86.38 75 ILE A O 1
ATOM 583 N N . LYS A 1 76 ? -8.767 -1.353 -3.800 1.00 93.50 76 LYS A N 1
ATOM 584 C CA . LYS A 1 76 ? -10.088 -0.724 -3.608 1.00 93.50 76 LYS A CA 1
ATOM 585 C C . LYS A 1 76 ? -11.031 -1.578 -2.756 1.00 93.50 76 LYS A C 1
ATOM 587 O O . LYS A 1 76 ? -11.734 -1.039 -1.907 1.00 93.50 76 LYS A O 1
ATOM 592 N N . ASP A 1 77 ? -11.060 -2.897 -2.963 1.00 94.88 77 ASP A N 1
ATOM 593 C CA . ASP A 1 77 ? -11.872 -3.809 -2.143 1.00 94.88 77 ASP A CA 1
ATOM 594 C C . ASP A 1 77 ? -11.406 -3.827 -0.677 1.00 94.88 77 ASP A C 1
ATOM 596 O O . ASP A 1 77 ? -12.219 -3.723 0.245 1.00 94.88 77 ASP A O 1
ATOM 600 N N . MET A 1 78 ? -10.088 -3.851 -0.445 1.00 89.94 78 MET A N 1
ATOM 601 C CA . MET A 1 78 ? -9.521 -3.730 0.900 1.00 89.94 78 MET A CA 1
ATOM 602 C C . MET A 1 78 ? -9.837 -2.376 1.551 1.00 89.94 78 MET A C 1
ATOM 604 O O . MET A 1 78 ? -10.214 -2.354 2.721 1.00 89.94 78 MET A O 1
ATOM 608 N N . GLU A 1 79 ? -9.742 -1.266 0.815 1.00 90.31 79 GLU A N 1
ATOM 609 C CA . GLU A 1 79 ? -10.111 0.075 1.289 1.00 90.31 79 GLU A CA 1
ATOM 610 C C . GLU A 1 79 ? -11.594 0.135 1.683 1.00 90.31 79 GLU A C 1
ATOM 612 O O . GLU A 1 79 ? -11.910 0.518 2.810 1.00 90.31 79 GLU A O 1
ATOM 617 N N . MET A 1 80 ? -12.506 -0.345 0.825 1.00 96.00 80 MET A N 1
ATOM 618 C CA . MET A 1 80 ? -13.939 -0.442 1.145 1.00 96.00 80 MET A CA 1
ATOM 619 C C . MET A 1 80 ? -14.199 -1.300 2.390 1.00 96.00 80 MET A C 1
ATOM 621 O O . MET A 1 80 ? -15.035 -0.952 3.229 1.00 96.00 80 MET A O 1
ATOM 625 N N . ARG A 1 81 ? -13.481 -2.418 2.543 1.00 93.88 81 ARG A N 1
ATOM 626 C CA . ARG A 1 81 ? -13.613 -3.303 3.706 1.00 93.88 81 ARG A CA 1
ATOM 627 C C . ARG A 1 81 ? -13.098 -2.655 4.993 1.00 93.88 81 ARG A C 1
ATOM 629 O O . ARG A 1 81 ? -13.729 -2.824 6.037 1.00 93.88 81 ARG A O 1
ATOM 636 N N . ILE A 1 82 ? -11.997 -1.906 4.931 1.00 88.88 82 ILE A N 1
ATOM 637 C CA . ILE A 1 82 ? -11.486 -1.107 6.055 1.00 88.88 82 ILE A CA 1
ATOM 638 C C . ILE A 1 82 ? -12.527 -0.058 6.459 1.00 88.88 82 ILE A C 1
ATOM 640 O O . ILE A 1 82 ? -12.856 0.042 7.639 1.00 88.88 82 ILE A O 1
ATOM 644 N N . ASP A 1 83 ? -13.118 0.645 5.495 1.00 92.81 83 ASP A N 1
ATOM 645 C CA . ASP A 1 83 ? -14.174 1.636 5.720 1.00 92.81 83 ASP A CA 1
ATOM 646 C C . ASP A 1 83 ? -15.396 1.052 6.450 1.00 92.81 83 ASP A C 1
ATOM 648 O O . ASP A 1 83 ? -15.918 1.650 7.396 1.00 92.81 83 ASP A O 1
ATOM 652 N N . VAL A 1 84 ? -15.841 -0.146 6.055 1.00 95.19 84 VAL A N 1
ATOM 653 C CA . VAL A 1 84 ? -16.933 -0.868 6.732 1.00 95.19 84 VAL A CA 1
ATOM 654 C C . VAL A 1 84 ? -16.546 -1.250 8.165 1.00 95.19 84 VAL A C 1
ATOM 656 O O . VAL A 1 84 ? -17.337 -1.032 9.084 1.00 95.19 84 VAL A O 1
ATOM 659 N N . LEU A 1 85 ? -15.331 -1.764 8.382 1.00 90.94 85 LEU A N 1
ATOM 660 C CA . LEU A 1 85 ? -14.838 -2.135 9.715 1.00 90.94 85 LEU A CA 1
ATOM 661 C C . LEU A 1 85 ? -14.675 -0.917 10.640 1.00 90.94 85 LEU A C 1
ATOM 663 O O . LEU A 1 85 ? -14.988 -1.003 11.827 1.00 90.94 85 LEU A O 1
ATOM 667 N N . LEU A 1 86 ? -14.242 0.233 10.112 1.00 89.06 86 LEU A N 1
ATOM 668 C CA . LEU A 1 86 ? -14.157 1.488 10.864 1.00 89.06 86 LEU A CA 1
ATOM 669 C C . LEU A 1 86 ? -15.545 1.959 11.318 1.00 89.06 86 LEU A C 1
ATOM 671 O O . LEU A 1 86 ? -15.718 2.283 12.492 1.00 89.06 86 LEU A O 1
ATOM 675 N N . ARG A 1 87 ? -16.551 1.908 10.434 1.00 94.75 87 ARG A N 1
ATOM 676 C CA . ARG A 1 87 ? -17.947 2.228 10.786 1.00 94.75 87 ARG A CA 1
ATOM 677 C C . ARG A 1 87 ? -18.501 1.266 11.840 1.00 94.75 87 ARG A C 1
ATOM 679 O O . ARG A 1 87 ? -19.109 1.721 12.802 1.00 94.75 87 ARG A O 1
ATOM 686 N N . GLN A 1 88 ? -18.248 -0.040 11.714 1.00 90.81 88 GLN A N 1
ATOM 687 C CA . GLN A 1 88 ? -18.658 -1.038 12.714 1.00 90.81 88 GLN A CA 1
ATOM 688 C C . GLN A 1 88 ? -18.006 -0.797 14.083 1.00 90.81 88 GLN A C 1
ATOM 690 O O . GLN A 1 88 ? -18.691 -0.838 15.101 1.00 90.81 88 GLN A O 1
ATOM 695 N N . ARG A 1 89 ? -16.704 -0.485 14.117 1.00 90.94 89 ARG A N 1
ATOM 696 C CA . ARG A 1 89 ? -15.983 -0.096 15.341 1.00 90.94 89 ARG A CA 1
ATOM 697 C C . ARG A 1 89 ? -16.607 1.137 15.996 1.00 90.94 89 ARG A C 1
ATOM 699 O O . ARG A 1 89 ? -16.679 1.202 17.220 1.00 90.94 89 ARG A O 1
ATOM 706 N N . ASP A 1 90 ? -17.013 2.120 15.200 1.00 92.50 90 ASP A N 1
ATOM 707 C CA . ASP A 1 90 ? -17.562 3.373 15.719 1.00 92.50 90 ASP A CA 1
ATOM 708 C C . ASP A 1 90 ? -18.994 3.192 16.247 1.00 92.50 90 ASP A C 1
ATOM 710 O O . ASP A 1 90 ? -19.293 3.709 17.321 1.00 92.50 90 ASP A O 1
ATOM 714 N N . VAL A 1 91 ? -19.817 2.355 15.600 1.00 95.31 91 VAL A N 1
ATOM 715 C CA . VAL A 1 91 ? -21.111 1.894 16.145 1.00 95.31 91 VAL A CA 1
ATOM 716 C C . VAL A 1 91 ? -20.917 1.130 17.459 1.00 95.31 91 VAL A C 1
ATOM 718 O O . VAL A 1 91 ? -21.529 1.484 18.459 1.00 95.31 91 VAL A O 1
ATOM 721 N N . ALA A 1 92 ? -20.007 0.153 17.508 1.00 87.88 92 ALA A N 1
ATOM 722 C CA . ALA A 1 92 ? -19.746 -0.617 18.727 1.00 87.88 92 ALA A CA 1
ATOM 723 C C . ALA A 1 92 ? -19.194 0.249 19.881 1.00 87.88 92 ALA A C 1
ATOM 725 O O . ALA A 1 92 ? -19.459 -0.027 21.051 1.00 87.88 92 ALA A O 1
ATOM 726 N N . ARG A 1 93 ? -18.439 1.319 19.577 1.00 89.94 93 ARG A N 1
ATOM 727 C CA . ARG A 1 93 ? -17.997 2.299 20.587 1.00 89.94 93 ARG A CA 1
ATOM 728 C C . ARG A 1 93 ? -19.176 3.096 21.146 1.00 89.94 93 ARG A C 1
ATOM 730 O O . ARG A 1 93 ? -19.216 3.328 22.352 1.00 89.94 93 ARG A O 1
ATOM 737 N N . GLU A 1 94 ? -20.102 3.508 20.287 1.00 95.38 94 GLU A N 1
ATOM 738 C CA . GLU A 1 94 ? -21.311 4.234 20.678 1.00 95.38 94 GLU A CA 1
ATOM 739 C C . GLU A 1 94 ? -22.240 3.348 21.529 1.00 95.38 94 GLU A C 1
ATOM 741 O O . GLU A 1 94 ? -22.630 3.744 22.624 1.00 95.38 94 GLU A O 1
ATOM 746 N N . GLU A 1 95 ? -22.483 2.100 21.117 1.00 94.75 95 GLU A N 1
ATOM 747 C CA . GLU A 1 95 ? -23.223 1.105 21.911 1.00 94.75 95 GLU A CA 1
ATOM 748 C C . GLU A 1 95 ? -22.579 0.876 23.291 1.00 94.75 95 GLU A C 1
ATOM 750 O O . GLU A 1 95 ? -23.266 0.875 24.314 1.00 94.75 95 GLU A O 1
ATOM 755 N N . ALA A 1 96 ? -21.248 0.748 23.354 1.00 87.50 96 ALA A N 1
ATOM 756 C CA . ALA A 1 96 ? -20.524 0.615 24.617 1.00 87.50 96 ALA A CA 1
ATOM 757 C C . ALA A 1 96 ? -20.641 1.869 25.508 1.00 87.50 96 ALA A C 1
ATOM 759 O O . ALA A 1 96 ? -20.700 1.745 26.734 1.00 87.50 96 ALA A O 1
ATOM 760 N N . HIS A 1 97 ? -20.705 3.070 24.921 1.00 93.25 97 HIS A N 1
ATOM 761 C CA . HIS A 1 97 ? -20.941 4.303 25.672 1.00 93.25 97 HIS A CA 1
ATOM 762 C C . HIS A 1 97 ? -22.365 4.349 26.241 1.00 93.25 97 HIS A C 1
ATOM 764 O O . HIS A 1 97 ? -22.527 4.624 27.432 1.00 93.25 97 HIS A O 1
ATOM 770 N N . GLN A 1 98 ? -23.374 4.009 25.437 1.00 94.75 98 GLN A N 1
ATOM 771 C CA . GLN A 1 98 ? -24.779 3.960 25.857 1.00 94.75 98 GLN A CA 1
ATOM 772 C C . GLN A 1 98 ? -25.013 2.922 26.962 1.00 94.75 98 GLN A C 1
ATOM 774 O O . GLN A 1 98 ? -25.699 3.205 27.946 1.00 94.75 98 GLN A O 1
ATOM 779 N N . LEU A 1 99 ? -24.387 1.744 26.862 1.00 93.44 99 LEU A N 1
ATOM 780 C CA . LEU A 1 99 ? -24.416 0.729 27.919 1.00 93.44 99 LEU A CA 1
ATOM 781 C C . LEU A 1 99 ? -23.757 1.221 29.214 1.00 93.44 99 LEU A C 1
ATOM 783 O O . LEU A 1 99 ? -24.249 0.907 30.297 1.00 93.44 99 LEU A O 1
ATOM 787 N N . LYS A 1 100 ? -22.681 2.012 29.123 1.00 92.88 100 LYS A N 1
ATOM 788 C CA . LYS A 1 100 ? -22.011 2.598 30.291 1.00 92.88 100 LYS A CA 1
ATOM 789 C C . LYS A 1 100 ? -22.872 3.655 30.990 1.00 92.88 100 LYS A C 1
ATOM 791 O O . LYS A 1 100 ? -22.957 3.626 32.214 1.00 92.88 100 LYS A O 1
ATOM 796 N N . GLU A 1 101 ? -23.533 4.540 30.244 1.00 95.81 101 GLU A N 1
ATOM 797 C CA . GLU A 1 101 ? -24.482 5.499 30.835 1.00 95.81 101 GLU A CA 1
ATOM 798 C C . GLU A 1 101 ? -25.687 4.766 31.449 1.00 95.81 101 GLU A C 1
ATOM 800 O O . GLU A 1 101 ? -26.020 5.005 32.605 1.00 95.81 101 GLU A O 1
ATOM 805 N N . THR A 1 102 ? -26.249 3.768 30.755 1.00 94.06 102 THR A N 1
ATOM 806 C CA . THR A 1 102 ? -27.339 2.921 31.287 1.00 94.06 102 THR A CA 1
ATOM 807 C C . THR A 1 102 ? -26.935 2.194 32.578 1.00 94.06 102 THR A C 1
ATOM 809 O O . THR A 1 102 ? -27.753 2.009 33.480 1.00 94.06 102 THR A O 1
ATOM 812 N N . LEU A 1 103 ? -25.681 1.742 32.682 1.00 93.06 103 LEU A N 1
ATOM 813 C CA . LEU A 1 103 ? -25.150 1.117 33.894 1.00 93.06 103 LEU A CA 1
ATOM 814 C C . LEU A 1 103 ? -25.055 2.134 35.040 1.00 93.06 103 LEU A C 1
ATOM 816 O O . LEU A 1 103 ? -25.552 1.852 36.126 1.00 93.06 103 LEU A O 1
ATOM 820 N N . LYS A 1 104 ? -24.522 3.331 34.777 1.00 94.94 104 LYS A N 1
ATOM 821 C CA . LYS A 1 104 ? -24.440 4.431 35.749 1.00 94.94 104 LYS A CA 1
ATOM 822 C C . LYS A 1 104 ? -25.823 4.868 36.253 1.00 94.94 104 LYS A C 1
ATOM 824 O O . LYS A 1 104 ? -26.016 4.989 37.457 1.00 94.94 104 LYS A O 1
ATOM 829 N N . GLU A 1 105 ? -26.812 5.017 35.369 1.00 95.88 105 GLU A N 1
ATOM 830 C CA . GLU A 1 105 ? -28.207 5.300 35.751 1.00 95.88 105 GLU A CA 1
ATOM 831 C C . GLU A 1 105 ? -28.787 4.214 36.676 1.00 95.88 105 GLU A C 1
ATOM 833 O O . GLU A 1 105 ? -29.504 4.513 37.633 1.00 95.88 105 GLU A O 1
ATOM 838 N N . ARG A 1 106 ? -28.461 2.939 36.423 1.00 93.62 106 ARG A N 1
ATOM 839 C CA . ARG A 1 106 ? -28.876 1.818 37.281 1.00 93.62 106 ARG A CA 1
ATOM 840 C C . ARG A 1 106 ? -28.154 1.816 38.626 1.00 93.62 106 ARG A C 1
ATOM 842 O O . ARG A 1 106 ? -28.798 1.538 39.631 1.00 93.62 106 ARG A O 1
ATOM 849 N N . GLU A 1 107 ? -26.864 2.133 38.668 1.00 94.56 107 GLU A N 1
ATOM 850 C CA . GLU A 1 107 ? -26.096 2.272 39.914 1.00 94.56 107 GLU A CA 1
ATOM 851 C C . GLU A 1 107 ? -26.639 3.420 40.781 1.00 94.56 107 GLU A C 1
ATOM 853 O O . GLU A 1 107 ? -26.849 3.243 41.984 1.00 94.56 107 GLU A O 1
ATOM 858 N N . GLU A 1 108 ? -26.958 4.565 40.171 1.00 96.00 108 GLU A N 1
ATOM 859 C CA . GLU A 1 108 ? -27.609 5.701 40.834 1.00 96.00 108 GLU A CA 1
ATOM 860 C C . GLU A 1 108 ? -29.005 5.320 41.366 1.00 96.00 108 GLU A C 1
ATOM 862 O O . GLU A 1 108 ? -29.325 5.605 42.524 1.00 96.00 108 GLU A O 1
ATOM 867 N N . LEU A 1 109 ? -29.815 4.603 40.575 1.00 96.38 109 LEU A N 1
ATOM 868 C CA . LEU A 1 109 ? -31.129 4.104 40.997 1.00 96.38 109 LEU A CA 1
ATOM 869 C C . LEU A 1 109 ? -31.037 3.099 42.156 1.00 96.38 109 LEU A C 1
ATOM 871 O O . LEU A 1 109 ? -31.805 3.203 43.111 1.00 96.38 109 LEU A O 1
ATOM 875 N N . VAL A 1 110 ? -30.105 2.142 42.103 1.00 94.88 110 VAL A N 1
ATOM 876 C CA . VAL A 1 110 ? -29.876 1.167 43.184 1.00 94.88 110 VAL A CA 1
ATOM 877 C C . VAL A 1 110 ? -29.441 1.883 44.461 1.00 94.88 110 VAL A C 1
ATOM 879 O O . VAL A 1 110 ? -30.004 1.622 45.522 1.00 94.88 110 VAL A O 1
ATOM 882 N N . THR A 1 111 ? -28.506 2.831 44.358 1.00 95.62 111 THR A N 1
ATOM 883 C CA . THR A 1 111 ? -28.044 3.646 45.494 1.00 95.62 111 THR A CA 1
ATOM 884 C C . THR A 1 111 ? -29.204 4.410 46.132 1.00 95.62 111 THR A C 1
ATOM 886 O O . THR A 1 111 ? -29.367 4.389 47.353 1.00 95.62 111 THR A O 1
ATOM 889 N N . LYS A 1 112 ? -30.068 5.017 45.308 1.00 96.56 112 LYS A N 1
ATOM 890 C CA . LYS A 1 112 ? -31.277 5.702 45.771 1.00 96.56 112 LYS A CA 1
ATOM 891 C C . LYS A 1 112 ? -32.234 4.749 46.496 1.00 96.56 112 LYS A C 1
ATOM 893 O O . LYS A 1 112 ? -32.596 5.030 47.635 1.00 96.56 112 LYS A O 1
ATOM 898 N N . VAL A 1 113 ? -32.590 3.613 45.892 1.00 95.00 113 VAL A N 1
ATOM 899 C CA . VAL A 1 113 ? -33.515 2.625 46.486 1.00 95.00 113 VAL A CA 1
ATOM 900 C C . VAL A 1 113 ? -32.976 2.048 47.800 1.00 95.00 113 VAL A C 1
ATOM 902 O O . VAL A 1 113 ? -33.753 1.806 48.722 1.00 95.00 113 VAL A O 1
ATOM 905 N N . LEU A 1 114 ? -31.659 1.845 47.915 1.00 93.94 114 LEU A N 1
ATOM 906 C CA . LEU A 1 114 ? -31.031 1.445 49.176 1.00 93.94 114 LEU A CA 1
ATOM 907 C C . LEU A 1 114 ? -31.165 2.548 50.234 1.00 93.94 114 LEU A C 1
ATOM 909 O O . LEU A 1 114 ? -31.640 2.263 51.327 1.00 93.94 114 LEU A O 1
ATOM 913 N N . SER A 1 115 ? -30.874 3.809 49.893 1.00 95.25 115 SER A N 1
ATOM 914 C CA . SER A 1 115 ? -31.029 4.931 50.833 1.00 95.25 115 SER A CA 1
ATOM 915 C C . SER A 1 115 ? -32.482 5.157 51.286 1.00 95.25 115 SER A C 1
ATOM 917 O O . SER A 1 115 ? -32.722 5.453 52.454 1.00 95.25 115 SER A O 1
ATOM 919 N N . GLU A 1 116 ? -33.462 4.952 50.398 1.00 94.12 116 GLU A N 1
ATOM 920 C CA . GLU A 1 116 ? -34.894 5.011 50.727 1.00 94.12 116 GLU A CA 1
ATOM 921 C C . GLU A 1 116 ? -35.304 3.859 51.661 1.00 94.12 116 GLU A C 1
ATOM 923 O O . GLU A 1 116 ? -36.085 4.064 52.591 1.00 94.12 116 GLU A O 1
ATOM 928 N N . LYS A 1 117 ? -34.744 2.656 51.468 1.00 92.94 117 LYS A N 1
ATOM 929 C CA . LYS A 1 117 ? -34.951 1.518 52.376 1.00 92.94 117 LYS A CA 1
ATOM 930 C C . LYS A 1 117 ? -34.298 1.713 53.739 1.00 92.94 117 LYS A C 1
ATOM 932 O O . LYS A 1 117 ? -34.927 1.375 54.738 1.00 92.94 117 LYS A O 1
ATOM 937 N N . ASP A 1 118 ? -33.085 2.255 53.791 1.00 93.06 118 ASP A N 1
ATOM 938 C CA . ASP A 1 118 ? -32.395 2.552 55.048 1.00 93.06 118 ASP A CA 1
ATOM 939 C C . ASP A 1 118 ? -33.168 3.601 55.857 1.00 93.06 118 ASP A C 1
ATOM 941 O O . ASP A 1 118 ? -33.349 3.431 57.063 1.00 93.06 118 ASP A O 1
ATOM 945 N N . LEU A 1 119 ? -33.698 4.640 55.196 1.00 94.62 119 LEU A N 1
ATOM 946 C CA . LEU A 1 119 ? -34.570 5.636 55.824 1.00 94.62 119 LEU A CA 1
ATOM 947 C C . LEU A 1 119 ? -35.849 4.986 56.379 1.00 94.62 119 LEU A C 1
ATOM 949 O O . LEU A 1 119 ? -36.150 5.137 57.561 1.00 94.62 119 LEU A O 1
ATOM 953 N N . ALA A 1 120 ? -36.555 4.192 55.568 1.00 92.12 120 ALA A N 1
ATOM 954 C CA . ALA A 1 120 ? -37.769 3.494 55.994 1.00 92.12 120 ALA A CA 1
ATOM 955 C C . ALA A 1 120 ? -37.510 2.486 57.135 1.00 92.12 120 ALA A C 1
ATOM 957 O O . ALA A 1 120 ? -38.349 2.314 58.019 1.00 92.12 120 ALA A O 1
ATOM 958 N N . MET A 1 121 ? -36.338 1.837 57.160 1.00 92.19 121 MET A N 1
ATOM 959 C CA . MET A 1 121 ? -35.913 0.994 58.282 1.00 92.19 121 MET A CA 1
ATOM 960 C C . MET A 1 121 ? -35.625 1.805 59.548 1.00 92.19 121 MET A C 1
ATOM 962 O O . MET A 1 121 ? -35.967 1.341 60.635 1.00 92.19 121 MET A O 1
ATOM 966 N N . GLN A 1 122 ? -35.024 2.993 59.438 1.00 91.50 122 GLN A N 1
ATOM 967 C CA . GLN A 1 122 ? -34.808 3.884 60.583 1.00 91.50 122 GLN A CA 1
ATOM 968 C C . GLN A 1 122 ? -36.139 4.387 61.156 1.00 91.50 122 GLN A C 1
ATOM 970 O O . GLN A 1 122 ? -36.332 4.318 62.369 1.00 91.50 122 GLN A O 1
ATOM 975 N N . GLU A 1 123 ? -37.078 4.801 60.302 1.00 91.88 123 GLU A N 1
ATOM 976 C CA . GLU A 1 123 ? -38.437 5.189 60.703 1.00 91.88 123 GLU A CA 1
ATOM 977 C C . GLU A 1 123 ? -39.168 4.030 61.399 1.00 91.88 123 GLU A C 1
ATOM 979 O O . GLU A 1 123 ? -39.671 4.191 62.511 1.00 91.88 123 GLU A O 1
ATOM 984 N N . ALA A 1 124 ? -39.157 2.827 60.813 1.00 88.94 124 ALA A N 1
ATOM 985 C CA . ALA A 1 124 ? -39.769 1.643 61.417 1.00 88.94 124 ALA A CA 1
ATOM 986 C C . ALA A 1 124 ? -39.117 1.256 62.759 1.00 88.94 124 ALA A C 1
ATOM 988 O O . ALA A 1 124 ? -39.818 0.944 63.723 1.00 88.94 124 ALA A O 1
ATOM 989 N N . ALA A 1 125 ? -37.784 1.312 62.857 1.00 87.81 125 ALA A N 1
ATOM 990 C CA . ALA A 1 125 ? -37.062 1.051 64.100 1.00 87.81 125 ALA A CA 1
ATOM 991 C C . ALA A 1 125 ? -37.373 2.100 65.181 1.00 87.81 125 ALA A C 1
ATOM 993 O O . ALA A 1 125 ? -37.446 1.759 66.363 1.00 87.81 125 ALA A O 1
ATOM 994 N N . GLN A 1 126 ? -37.591 3.359 64.792 1.00 86.94 126 GLN A N 1
ATOM 995 C CA . GLN A 1 126 ? -38.002 4.412 65.712 1.00 86.94 126 GLN A CA 1
ATOM 996 C C . GLN A 1 126 ? -39.443 4.211 66.204 1.00 86.94 126 GLN A C 1
ATOM 998 O O . GLN A 1 126 ? -39.657 4.256 67.413 1.00 86.94 126 GLN A O 1
ATOM 1003 N N . ILE A 1 127 ? -40.390 3.859 65.326 1.00 85.19 127 ILE A N 1
ATOM 1004 C CA . ILE A 1 127 ? -41.768 3.502 65.717 1.00 85.19 127 ILE A CA 1
ATOM 1005 C C . ILE A 1 127 ? -41.768 2.324 66.706 1.00 85.19 127 ILE A C 1
ATOM 1007 O O . ILE A 1 127 ? -42.421 2.382 67.746 1.00 85.19 127 ILE A O 1
ATOM 1011 N N . VAL A 1 128 ? -40.986 1.271 66.441 1.00 81.44 128 VAL A N 1
ATOM 1012 C CA . VAL A 1 128 ? -40.845 0.124 67.360 1.00 81.44 128 VAL A CA 1
ATOM 1013 C C . VAL A 1 128 ? -40.222 0.546 68.696 1.00 81.44 128 VAL A C 1
ATOM 1015 O O . VAL A 1 128 ? -40.599 0.032 69.750 1.00 81.44 128 VAL A O 1
ATOM 1018 N N . LYS A 1 129 ? -39.275 1.489 68.698 1.00 81.88 129 LYS A N 1
ATOM 1019 C CA . LYS A 1 129 ? -38.678 2.025 69.930 1.00 81.88 129 LYS A CA 1
ATOM 1020 C C . LYS A 1 129 ? -39.684 2.842 70.747 1.00 81.88 129 LYS A C 1
ATOM 1022 O O . LYS A 1 129 ? -39.699 2.711 71.967 1.00 81.88 129 LYS A O 1
ATOM 1027 N N . GLU A 1 130 ? -40.519 3.641 70.092 1.00 79.19 130 GLU A N 1
ATOM 1028 C CA . GLU A 1 130 ? -41.589 4.425 70.719 1.00 79.19 130 GLU A CA 1
ATOM 1029 C C . GLU A 1 130 ? -42.662 3.498 71.323 1.00 79.19 130 GLU A C 1
ATOM 1031 O O . GLU A 1 130 ? -42.949 3.603 72.514 1.00 79.19 130 GLU A O 1
ATOM 1036 N N . GLN A 1 131 ? -43.119 2.478 70.586 1.00 74.38 131 GLN A N 1
ATOM 1037 C CA . GLN A 1 131 ? -44.040 1.450 71.103 1.00 74.38 131 GLN A CA 1
ATOM 1038 C C . GLN A 1 131 ? -43.472 0.671 72.303 1.00 74.38 131 GLN A C 1
ATOM 1040 O O . GLN A 1 131 ? -44.197 0.358 73.246 1.00 74.38 131 GLN A O 1
ATOM 1045 N N . ASN A 1 132 ? -42.168 0.366 72.310 1.00 69.25 132 ASN A N 1
ATOM 1046 C CA . ASN A 1 132 ? -41.523 -0.291 73.453 1.00 69.25 132 ASN A CA 1
ATOM 1047 C C . ASN A 1 132 ? -41.421 0.622 74.690 1.00 69.25 132 ASN A C 1
ATOM 1049 O O . ASN A 1 132 ? -41.443 0.119 75.814 1.00 69.25 132 ASN A O 1
ATOM 1053 N N . LEU A 1 133 ? -41.322 1.944 74.510 1.00 69.62 133 LEU A N 1
ATOM 1054 C CA . LEU A 1 133 ? -41.376 2.903 75.618 1.00 69.62 133 LEU A CA 1
ATOM 1055 C C . LEU A 1 133 ? -42.792 2.974 76.207 1.00 69.62 133 LEU A C 1
ATOM 1057 O O . LEU A 1 133 ? -42.936 2.875 77.423 1.00 69.62 133 LEU A O 1
ATOM 1061 N N . GLU A 1 134 ? -43.829 3.031 75.367 1.00 65.31 134 GLU A N 1
ATOM 1062 C CA . GLU A 1 134 ? -45.232 2.974 75.810 1.00 65.31 134 GLU A CA 1
ATOM 1063 C C . GLU A 1 134 ? -45.549 1.661 76.551 1.00 65.31 134 GLU A C 1
ATOM 1065 O O . GLU A 1 134 ? -46.136 1.677 77.634 1.00 65.31 134 GLU A O 1
ATOM 1070 N N . ALA A 1 135 ? -45.087 0.517 76.033 1.00 64.62 135 ALA A N 1
ATOM 1071 C CA . ALA A 1 135 ? -45.233 -0.778 76.702 1.00 64.62 135 ALA A CA 1
ATOM 1072 C C . ALA A 1 135 ? -44.462 -0.848 78.037 1.00 64.62 135 ALA A C 1
ATOM 1074 O O . ALA A 1 135 ? -44.947 -1.434 79.007 1.00 64.62 135 ALA A O 1
ATOM 1075 N N . SER A 1 136 ? -43.278 -0.229 78.120 1.00 67.62 136 SER A N 1
ATOM 1076 C CA . SER A 1 136 ? -42.513 -0.113 79.369 1.00 67.62 136 SER A CA 1
ATOM 1077 C C . SER A 1 136 ? -43.218 0.766 80.405 1.00 67.62 136 SER A C 1
ATOM 1079 O O . SER A 1 136 ? -43.123 0.488 81.604 1.00 67.62 136 SER A O 1
ATOM 1081 N N . ASP A 1 137 ? -43.902 1.823 79.973 1.00 68.94 137 ASP A N 1
ATOM 1082 C CA . ASP A 1 137 ? -44.678 2.695 80.852 1.00 68.94 137 ASP A CA 1
ATOM 1083 C C . ASP A 1 137 ? -45.927 1.971 81.378 1.00 68.94 137 ASP A C 1
ATOM 1085 O O . ASP A 1 137 ? -46.164 1.985 82.588 1.00 68.94 137 ASP A O 1
ATOM 1089 N N . PHE A 1 138 ? -46.631 1.218 80.525 1.00 67.06 138 PHE A N 1
ATOM 1090 C CA . PHE A 1 138 ? -47.744 0.352 80.933 1.00 67.06 138 PHE A CA 1
ATOM 1091 C C . PHE A 1 138 ? -47.314 -0.714 81.960 1.00 67.06 138 PHE A C 1
ATOM 1093 O O . PHE A 1 138 ? -47.930 -0.848 83.017 1.00 67.06 138 PHE A O 1
ATOM 1100 N N . LEU A 1 139 ? -46.204 -1.423 81.715 1.00 69.56 139 LEU A N 1
ATOM 1101 C CA . LEU A 1 139 ? -45.658 -2.416 82.656 1.00 69.56 139 LEU A CA 1
ATOM 1102 C C . LEU A 1 139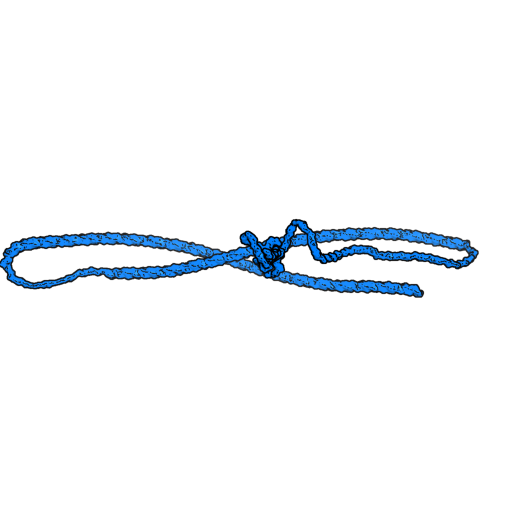 ? -45.220 -1.791 83.995 1.00 69.56 139 LEU A C 1
ATOM 1104 O O . LEU A 1 139 ? -45.281 -2.442 85.042 1.00 69.56 139 LEU A O 1
ATOM 1108 N N . ARG A 1 140 ? -44.777 -0.526 83.992 1.00 70.12 140 ARG A N 1
ATOM 1109 C CA . ARG A 1 140 ? -44.462 0.221 85.220 1.00 70.12 140 ARG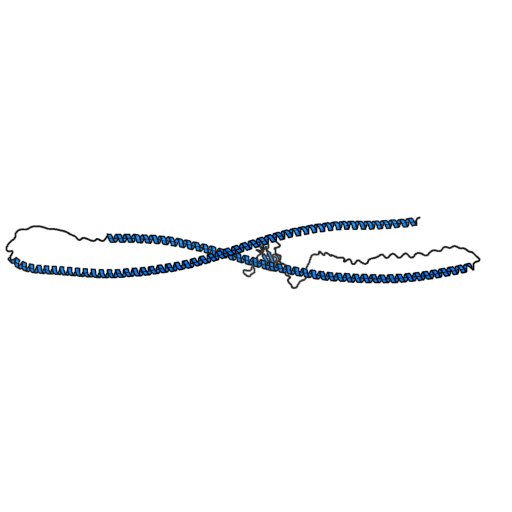 A CA 1
ATOM 1110 C C . ARG A 1 140 ? -45.730 0.540 86.016 1.00 70.12 140 ARG A C 1
ATOM 1112 O O . ARG A 1 140 ? -45.709 0.417 87.241 1.00 70.12 140 ARG A O 1
ATOM 1119 N N . GLU A 1 141 ? -46.811 0.928 85.345 1.00 72.50 141 GLU A N 1
ATOM 1120 C CA . GLU A 1 141 ? -48.111 1.186 85.974 1.00 72.50 141 GLU A CA 1
ATOM 1121 C C . GLU A 1 141 ? -48.739 -0.096 86.536 1.00 72.50 141 GLU A C 1
ATOM 1123 O O . GLU A 1 141 ? -49.128 -0.112 87.705 1.00 72.50 141 GLU A O 1
ATOM 1128 N N . GLU A 1 142 ? -48.733 -1.196 85.777 1.00 75.56 142 GLU A N 1
ATOM 1129 C CA . GLU A 1 142 ? -49.195 -2.514 86.236 1.00 75.56 142 GLU A CA 1
ATOM 1130 C C . GLU A 1 142 ? -48.433 -2.973 87.489 1.00 75.56 142 GLU A C 1
ATOM 1132 O O . GLU A 1 142 ? -49.035 -3.345 88.498 1.00 75.56 142 GLU A O 1
ATOM 1137 N N . LYS A 1 143 ? -47.098 -2.867 87.478 1.00 76.31 143 LYS A N 1
ATOM 1138 C CA . LYS A 1 143 ? -46.261 -3.219 88.634 1.00 76.31 143 LYS A CA 1
ATOM 1139 C C . LYS A 1 143 ? -46.541 -2.336 89.857 1.00 76.31 143 LYS A C 1
ATOM 1141 O O . LYS A 1 143 ? -46.471 -2.825 90.984 1.00 76.31 143 LYS A O 1
ATOM 1146 N N . SER A 1 144 ? -46.868 -1.060 89.648 1.00 74.81 144 SER A N 1
ATOM 1147 C CA . SER A 1 144 ? -47.279 -0.141 90.717 1.00 74.81 144 SER A CA 1
ATOM 1148 C C . SER A 1 144 ? -48.645 -0.527 91.301 1.00 74.81 144 SER A C 1
ATOM 1150 O O . SER A 1 144 ? -48.802 -0.585 92.520 1.00 74.81 144 SER A O 1
ATOM 1152 N N . ALA A 1 145 ? -49.613 -0.881 90.450 1.00 77.06 145 ALA A N 1
ATOM 1153 C CA . ALA A 1 145 ? -50.937 -1.340 90.870 1.00 77.06 145 ALA A CA 1
ATOM 1154 C C . ALA A 1 145 ? -50.875 -2.669 91.645 1.00 77.06 145 ALA A C 1
ATOM 1156 O O . ALA A 1 145 ? -51.521 -2.805 92.685 1.00 77.06 145 ALA A O 1
ATOM 1157 N N . LEU A 1 146 ? -50.050 -3.622 91.195 1.00 78.75 146 LEU A N 1
ATOM 1158 C CA . LEU A 1 146 ? -49.797 -4.879 91.907 1.00 78.75 146 LEU A CA 1
ATOM 1159 C C . LEU A 1 146 ? -49.139 -4.644 93.272 1.00 78.75 146 LEU A C 1
ATOM 1161 O O . LEU A 1 146 ? -49.565 -5.244 94.255 1.00 78.75 146 LEU A O 1
ATOM 1165 N N . ALA A 1 147 ? -48.162 -3.737 93.370 1.00 79.62 147 ALA A N 1
ATOM 1166 C CA . ALA A 1 147 ? -47.565 -3.367 94.655 1.00 79.62 147 ALA A CA 1
ATOM 1167 C C . ALA A 1 147 ? -48.589 -2.722 95.611 1.00 79.62 147 ALA A C 1
ATOM 1169 O O . ALA A 1 147 ? -48.553 -2.981 96.814 1.00 79.62 147 ALA A O 1
ATOM 117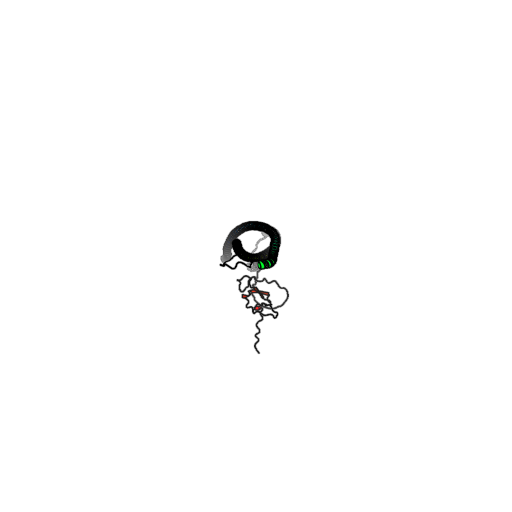0 N N . LEU A 1 148 ? -49.534 -1.933 95.084 1.00 80.88 148 LEU A N 1
ATOM 1171 C CA . LEU A 1 148 ? -50.632 -1.362 95.868 1.00 80.88 148 LEU A CA 1
ATOM 1172 C C . LEU A 1 148 ? -51.606 -2.443 96.369 1.00 80.88 148 LEU A C 1
ATOM 1174 O O . LEU A 1 148 ? -52.033 -2.397 97.520 1.00 80.88 148 LEU A O 1
ATOM 1178 N N . LEU A 1 149 ? -51.941 -3.428 95.529 1.00 78.19 149 LEU A N 1
ATOM 1179 C CA . LEU A 1 149 ? -52.788 -4.569 95.902 1.00 78.19 149 LEU A CA 1
ATOM 1180 C C . LEU A 1 149 ? -52.120 -5.462 96.953 1.00 78.19 149 LEU A C 1
ATOM 1182 O O . LEU A 1 149 ? -52.771 -5.850 97.920 1.00 78.19 149 LEU A O 1
ATOM 1186 N N . GLU A 1 150 ? -50.824 -5.731 96.807 1.00 81.88 150 GLU A N 1
ATOM 1187 C CA . GLU A 1 150 ? -50.006 -6.453 97.786 1.00 81.88 150 GLU A CA 1
ATOM 1188 C C . GLU A 1 150 ? -49.983 -5.708 99.134 1.00 81.88 150 GLU A C 1
ATOM 1190 O O . GLU A 1 150 ? -50.232 -6.299 100.185 1.00 81.88 150 GLU A O 1
ATOM 1195 N N . GLN A 1 151 ? -49.800 -4.381 99.115 1.00 82.56 151 GLN A N 1
ATOM 1196 C CA . GLN A 1 151 ? -49.889 -3.537 100.310 1.00 82.56 151 GLN A CA 1
ATOM 1197 C C . GLN A 1 151 ? -51.288 -3.594 100.950 1.00 82.56 151 GLN A C 1
ATOM 1199 O O . GLN A 1 151 ? -51.402 -3.731 102.170 1.00 82.56 151 GLN A O 1
ATOM 1204 N N . VAL A 1 152 ? -52.364 -3.522 100.158 1.00 77.75 152 VAL A N 1
ATOM 1205 C CA . VAL A 1 152 ? -53.744 -3.669 100.653 1.00 77.75 152 VAL A CA 1
ATOM 1206 C C . VAL A 1 152 ? -53.958 -5.056 101.261 1.00 77.75 152 VAL A C 1
ATOM 1208 O O . VAL A 1 152 ? -54.548 -5.147 102.335 1.00 77.75 152 VAL A O 1
ATOM 1211 N N . HIS A 1 153 ? -53.428 -6.122 100.657 1.00 75.88 153 HIS A N 1
ATOM 1212 C CA . HIS A 1 153 ? -53.532 -7.477 101.198 1.00 75.88 153 HIS A CA 1
ATOM 1213 C C . HIS A 1 153 ? -52.791 -7.627 102.535 1.00 75.88 153 HIS A C 1
ATOM 1215 O O . HIS A 1 153 ? -53.366 -8.165 103.483 1.00 75.88 153 HIS A O 1
ATOM 1221 N N . GLN A 1 154 ? -51.575 -7.085 102.655 1.00 79.25 154 GLN A N 1
ATOM 1222 C CA . GLN A 1 154 ? -50.808 -7.033 103.911 1.00 79.25 154 GLN A CA 1
ATOM 1223 C C . GLN A 1 154 ? -51.509 -6.177 104.985 1.00 79.25 154 GLN A C 1
ATOM 1225 O O . GLN A 1 154 ? -51.495 -6.491 106.180 1.00 79.25 154 GLN A O 1
ATOM 1230 N N . THR A 1 155 ? -52.191 -5.106 104.570 1.00 75.19 155 THR A N 1
ATOM 1231 C CA . THR A 1 155 ? -53.006 -4.276 105.471 1.00 75.19 155 THR A CA 1
ATOM 1232 C C . THR A 1 155 ? -54.260 -5.031 105.930 1.00 75.19 155 THR A C 1
ATOM 1234 O O . THR A 1 155 ? -54.617 -4.977 107.102 1.00 75.19 155 THR A O 1
ATOM 1237 N N . ALA A 1 156 ? -54.885 -5.816 105.050 1.00 72.94 156 ALA A N 1
ATOM 1238 C CA . ALA A 1 156 ? -55.995 -6.695 105.405 1.00 72.94 156 ALA A CA 1
ATOM 1239 C C . ALA A 1 156 ? -55.557 -7.819 106.361 1.00 72.94 156 ALA A C 1
ATOM 1241 O O . ALA A 1 156 ? -56.231 -8.041 107.359 1.00 72.94 156 ALA A O 1
ATOM 1242 N N . THR A 1 157 ? -54.400 -8.460 106.148 1.00 75.56 157 THR A N 1
ATOM 1243 C CA . THR A 1 157 ? -53.892 -9.488 107.083 1.00 75.56 157 THR A CA 1
ATOM 1244 C C . THR A 1 157 ? -53.505 -8.899 108.437 1.00 75.56 157 THR A C 1
ATOM 1246 O O . THR A 1 157 ? -53.750 -9.523 109.465 1.00 75.56 157 THR A O 1
ATOM 1249 N N . SER A 1 158 ? -52.946 -7.686 108.489 1.00 74.81 158 SER A N 1
ATOM 1250 C CA . SER A 1 158 ? -52.692 -7.018 109.776 1.00 74.81 158 SER A CA 1
ATOM 1251 C C . SER A 1 158 ? -53.984 -6.583 110.481 1.00 74.81 158 SER A C 1
ATOM 1253 O O . SER A 1 158 ? -54.054 -6.677 111.706 1.00 74.81 158 SER A O 1
ATOM 1255 N N . LEU A 1 159 ? -55.038 -6.214 109.741 1.00 73.00 159 LEU A N 1
ATOM 1256 C CA . LEU A 1 159 ? -56.388 -6.024 110.287 1.00 73.00 159 LEU A CA 1
ATOM 1257 C C . LEU A 1 159 ? -57.027 -7.340 110.756 1.00 73.00 159 LEU A C 1
ATOM 1259 O O . LEU A 1 159 ? -57.701 -7.336 111.782 1.00 73.00 159 LEU A O 1
ATOM 1263 N N . GLU A 1 160 ? -56.801 -8.467 110.079 1.00 70.00 160 GLU A N 1
ATOM 1264 C CA . GLU A 1 160 ? -57.227 -9.795 110.544 1.00 70.00 160 GLU A CA 1
ATOM 1265 C C . GLU A 1 160 ? -56.494 -10.204 111.825 1.00 70.00 160 GLU A C 1
ATOM 1267 O O . GLU A 1 160 ? -57.137 -10.677 112.757 1.00 70.00 160 GLU A O 1
ATOM 1272 N N . VAL A 1 161 ? -55.183 -9.957 111.930 1.00 75.56 161 VAL A N 1
ATOM 1273 C CA . VAL A 1 161 ? -54.415 -10.167 113.172 1.00 75.56 161 VAL A CA 1
ATOM 1274 C C . VAL A 1 161 ? -54.924 -9.252 114.286 1.00 75.56 161 VAL A C 1
ATOM 1276 O O . VAL A 1 161 ? -55.164 -9.726 115.395 1.00 75.56 161 VAL A O 1
ATOM 1279 N N . TYR A 1 162 ? -55.184 -7.974 113.994 1.00 73.44 162 TYR A N 1
ATOM 1280 C CA . TYR A 1 162 ? -55.783 -7.048 114.956 1.00 73.44 162 TYR A CA 1
ATOM 1281 C C . TYR A 1 162 ? -57.180 -7.512 115.388 1.00 73.44 162 TYR A C 1
ATOM 1283 O O . TYR A 1 162 ? -57.496 -7.482 116.571 1.00 73.44 162 TYR A O 1
ATOM 1291 N N . THR A 1 163 ? -57.991 -8.025 114.460 1.00 70.38 163 THR A N 1
ATOM 1292 C CA . THR A 1 163 ? -59.316 -8.601 114.738 1.00 70.38 163 THR A CA 1
ATOM 1293 C C . THR A 1 163 ? -59.204 -9.903 115.530 1.00 70.38 163 THR A C 1
ATOM 1295 O O . THR A 1 163 ? -60.031 -10.151 116.401 1.00 70.38 163 THR A O 1
ATOM 1298 N N . ALA A 1 164 ? -58.172 -10.717 115.302 1.00 72.94 164 ALA A N 1
ATOM 1299 C CA . ALA A 1 164 ? -57.891 -11.927 116.066 1.00 72.94 164 ALA A CA 1
ATOM 1300 C C . ALA A 1 164 ? -57.415 -11.606 117.491 1.00 72.94 164 ALA A C 1
ATOM 1302 O O . ALA A 1 164 ? -57.804 -12.304 118.423 1.00 72.94 164 ALA A O 1
ATOM 1303 N N . ASP A 1 165 ? -56.647 -10.535 117.696 1.00 74.50 165 ASP A N 1
ATOM 1304 C CA . ASP A 1 165 ? -56.276 -10.048 119.029 1.00 74.50 165 ASP A CA 1
ATOM 1305 C C . ASP A 1 165 ? -57.447 -9.341 119.732 1.00 74.50 165 ASP A C 1
ATOM 1307 O O . ASP A 1 165 ? -57.649 -9.529 120.935 1.00 74.50 165 ASP A O 1
ATOM 1311 N N . LEU A 1 166 ? -58.310 -8.640 118.992 1.00 67.56 166 LEU A N 1
ATOM 1312 C CA . LEU A 1 166 ? -59.593 -8.146 119.498 1.00 67.56 166 LEU A CA 1
ATOM 1313 C C . LEU A 1 166 ? -60.497 -9.322 119.896 1.00 67.56 166 LEU A C 1
ATOM 1315 O O . LEU A 1 166 ? -61.088 -9.302 120.967 1.00 67.56 166 LEU A O 1
ATOM 1319 N N . THR A 1 167 ? -60.512 -10.398 119.105 1.00 68.81 167 THR A N 1
ATOM 1320 C CA . THR A 1 167 ? -61.228 -11.652 119.390 1.00 68.81 167 THR A CA 1
ATOM 1321 C C . THR A 1 167 ? -60.597 -12.417 120.552 1.00 68.81 167 THR A C 1
ATOM 1323 O O . THR A 1 167 ? -61.327 -13.008 121.332 1.00 68.81 167 THR A O 1
ATOM 1326 N N . LYS A 1 168 ? -59.272 -12.377 120.761 1.00 73.38 168 LYS A N 1
ATOM 1327 C CA . LYS A 1 168 ? -58.639 -12.877 121.997 1.00 73.38 168 LYS A CA 1
ATOM 1328 C C . LYS A 1 168 ? -59.039 -12.043 123.206 1.00 73.38 168 LYS A C 1
ATOM 1330 O O . LYS A 1 168 ? -59.262 -12.617 124.261 1.00 73.38 168 LYS A O 1
ATOM 1335 N N . THR A 1 169 ? -59.133 -10.723 123.060 1.00 69.00 169 THR A N 1
ATOM 1336 C CA . THR A 1 169 ? -59.531 -9.810 124.141 1.00 69.00 169 THR A CA 1
ATOM 1337 C C . THR A 1 169 ? -61.000 -10.028 124.504 1.00 69.00 169 THR A C 1
ATOM 1339 O O . THR A 1 169 ? -61.321 -10.206 125.675 1.00 69.00 169 THR A O 1
ATOM 1342 N N . VAL A 1 170 ? -61.876 -10.145 123.500 1.00 67.69 170 VAL A N 1
ATOM 1343 C CA . VAL A 1 170 ? -63.270 -10.577 123.660 1.00 67.69 170 VAL A CA 1
ATOM 1344 C C . VAL A 1 170 ? -63.321 -11.964 124.288 1.00 67.69 170 VAL A C 1
ATOM 1346 O O . VAL A 1 170 ? -63.960 -12.098 125.313 1.00 67.69 170 VAL A O 1
ATOM 1349 N N . ASN A 1 171 ? -62.583 -12.960 123.790 1.00 63.25 171 ASN A N 1
ATOM 1350 C CA . ASN A 1 171 ? -62.537 -14.305 124.377 1.00 63.25 171 ASN A CA 1
ATOM 1351 C C . ASN A 1 171 ? -61.948 -14.331 125.797 1.00 63.25 171 ASN A C 1
ATOM 1353 O O . ASN A 1 171 ? -62.229 -15.260 126.547 1.00 63.25 171 ASN A O 1
ATOM 1357 N N . GLN A 1 172 ? -61.131 -13.352 126.187 1.00 67.44 172 GLN A N 1
ATOM 1358 C CA . GLN A 1 172 ? -60.645 -13.209 127.556 1.00 67.44 172 GLN A CA 1
ATOM 1359 C C . GLN A 1 172 ? -61.761 -12.663 128.461 1.00 67.44 172 GLN A C 1
ATOM 1361 O O . GLN A 1 172 ? -61.993 -13.244 129.518 1.00 67.44 172 GLN A O 1
ATOM 1366 N N . LEU A 1 173 ? -62.534 -11.665 128.004 1.00 56.09 173 LEU A N 1
ATOM 1367 C CA . LEU A 1 173 ? -63.798 -11.278 128.651 1.00 56.09 173 LEU A CA 1
ATOM 1368 C C . LEU A 1 173 ? -64.805 -12.446 128.679 1.00 56.09 173 LEU A C 1
ATOM 1370 O O . LEU A 1 173 ? -65.438 -12.691 129.699 1.00 56.09 173 LEU A O 1
ATOM 1374 N N . THR A 1 174 ? -64.941 -13.208 127.592 1.00 57.94 174 THR A N 1
ATOM 1375 C CA . THR A 1 174 ? -65.839 -14.367 127.509 1.00 57.94 174 THR A CA 1
ATOM 1376 C C . THR A 1 174 ? -65.382 -15.491 128.430 1.00 57.94 174 THR A C 1
ATOM 1378 O O . THR A 1 174 ? -66.233 -16.163 128.983 1.00 57.94 174 THR A O 1
ATOM 1381 N N . LYS A 1 175 ? -64.080 -15.665 128.693 1.00 59.09 175 LYS A N 1
ATOM 1382 C CA . LYS A 1 175 ? -63.582 -16.593 129.727 1.00 59.09 175 LYS A CA 1
ATOM 1383 C C . LYS A 1 175 ? -63.901 -16.127 131.145 1.00 59.09 175 LYS A C 1
ATOM 1385 O O . LYS A 1 175 ? -64.200 -16.962 131.994 1.00 59.09 175 LYS A O 1
ATOM 1390 N N . GLU A 1 176 ? -63.873 -14.821 131.402 1.00 55.06 176 GLU A N 1
ATOM 1391 C CA . GLU A 1 176 ? -64.335 -14.257 132.677 1.00 55.06 176 GLU A CA 1
ATOM 1392 C C . GLU A 1 176 ? -65.856 -14.442 132.862 1.00 55.06 176 GLU A C 1
ATOM 1394 O O . GLU A 1 176 ? -66.308 -14.665 133.983 1.00 55.06 176 GLU A O 1
ATOM 1399 N N . VAL A 1 177 ? -66.633 -14.475 131.770 1.00 54.41 177 VAL A N 1
ATOM 1400 C CA . VAL A 1 177 ? -68.070 -14.823 131.772 1.00 54.41 177 VAL A CA 1
ATOM 1401 C C . VAL A 1 177 ? -68.314 -16.345 131.859 1.00 54.41 177 VAL A C 1
ATOM 1403 O O . VAL A 1 177 ? -69.112 -16.790 132.679 1.00 54.41 177 VAL A O 1
ATOM 1406 N N . GLN A 1 178 ? -67.583 -17.182 131.116 1.00 47.72 178 GLN A N 1
ATOM 1407 C CA . GLN A 1 178 ? -67.720 -18.650 131.135 1.00 47.72 178 GLN A CA 1
ATOM 1408 C C . GLN A 1 178 ? -67.257 -19.282 132.455 1.00 47.72 178 GLN A C 1
ATOM 1410 O O . GLN A 1 178 ? -67.755 -20.342 132.828 1.00 47.72 178 GLN A O 1
ATOM 1415 N N . SER A 1 179 ? -66.398 -18.603 133.228 1.00 47.28 179 SER A N 1
ATOM 1416 C CA . SER A 1 179 ? -66.104 -18.976 134.622 1.00 47.28 179 SER A CA 1
ATOM 1417 C C . SER A 1 179 ? -67.334 -18.920 135.549 1.00 47.28 179 SER A C 1
ATOM 1419 O O . SER A 1 179 ? -67.243 -19.367 136.694 1.00 47.28 179 SER A O 1
ATOM 1421 N N . ILE A 1 180 ? -68.458 -18.357 135.090 1.00 49.69 180 ILE A N 1
ATOM 1422 C CA . ILE A 1 180 ? -69.741 -18.291 135.804 1.00 49.69 180 ILE A CA 1
ATOM 1423 C C . ILE A 1 180 ? -70.763 -19.280 135.205 1.00 49.69 180 ILE A C 1
ATOM 1425 O O . ILE A 1 180 ? -71.611 -19.792 135.936 1.00 49.69 180 ILE A O 1
ATOM 1429 N N . GLU A 1 181 ? -70.672 -19.599 133.910 1.00 41.47 181 GLU A N 1
ATOM 1430 C CA . GLU A 1 181 ? -71.696 -20.382 133.194 1.00 41.47 181 GLU A CA 1
ATOM 1431 C C . GLU A 1 181 ? -71.420 -21.897 133.131 1.00 41.47 181 GLU A C 1
ATOM 1433 O O . GLU A 1 181 ? -72.366 -22.682 133.109 1.00 41.47 181 GLU A O 1
ATOM 1438 N N . GLU A 1 182 ? -70.167 -22.359 133.225 1.00 41.78 182 GLU A N 1
ATOM 1439 C CA . GLU A 1 182 ? -69.835 -23.799 133.163 1.00 41.78 182 GLU A CA 1
ATOM 1440 C C . GLU A 1 182 ? -69.767 -24.473 134.550 1.00 41.78 182 GLU A C 1
ATOM 1442 O O . GLU A 1 182 ? -68.896 -25.283 134.866 1.00 41.78 182 GLU A O 1
ATOM 1447 N N . SER A 1 183 ? -70.789 -24.190 135.366 1.00 37.59 183 SER A N 1
ATOM 1448 C CA . SER A 1 183 ? -71.225 -25.067 136.466 1.00 37.59 183 SER A CA 1
ATOM 1449 C C . SER A 1 183 ? -72.289 -26.092 136.020 1.00 37.59 183 SER A C 1
ATOM 1451 O O . SER A 1 183 ? -72.942 -26.721 136.854 1.00 37.59 183 SER A O 1
ATOM 1453 N N . GLN A 1 184 ? -72.445 -26.299 134.706 1.00 32.38 184 GLN A N 1
ATOM 1454 C CA . GLN A 1 184 ? -73.321 -27.294 134.079 1.00 32.38 184 GLN A CA 1
ATOM 1455 C C . GLN A 1 184 ? -72.732 -27.798 132.750 1.00 32.38 184 GLN A C 1
ATOM 1457 O O . GLN A 1 184 ? -72.257 -27.001 131.951 1.00 32.38 184 GLN A O 1
ATOM 1462 N N . GLY A 1 185 ? -72.864 -29.103 132.463 1.00 32.81 185 GLY A N 1
ATOM 1463 C CA . GLY A 1 185 ? -72.988 -29.555 131.065 1.00 32.81 185 GLY A CA 1
ATOM 1464 C C . GLY A 1 185 ? -71.883 -30.409 130.429 1.00 32.81 185 GLY A C 1
ATOM 1465 O O . GLY A 1 185 ? -71.783 -30.421 129.207 1.00 32.81 185 GLY A O 1
ATOM 1466 N N . THR A 1 186 ? -71.091 -31.187 131.172 1.00 31.89 186 THR A N 1
ATOM 1467 C CA . THR A 1 186 ? -70.267 -32.250 130.557 1.00 31.89 186 THR A CA 1
ATOM 1468 C C . THR A 1 186 ? -71.122 -33.418 130.037 1.00 31.89 186 THR A C 1
ATOM 1470 O O . THR A 1 186 ? -71.446 -34.310 130.818 1.00 31.89 186 THR A O 1
ATOM 1473 N N . CYS A 1 187 ? -71.434 -33.466 128.730 1.00 28.28 187 CYS A N 1
ATOM 1474 C CA . CYS A 1 187 ? -71.723 -34.702 127.965 1.00 28.28 187 CYS A CA 1
ATOM 1475 C C . CYS A 1 187 ? -71.738 -34.492 126.427 1.00 28.28 187 CYS A C 1
ATOM 1477 O O . CYS A 1 187 ? -72.242 -33.481 125.963 1.00 28.28 187 CYS A O 1
ATOM 1479 N N . GLU A 1 188 ? -71.248 -35.505 125.683 1.00 28.17 188 GLU A N 1
ATOM 1480 C CA . GLU A 1 188 ? -71.406 -35.759 124.219 1.00 28.17 188 GLU A CA 1
ATOM 1481 C C . GLU A 1 188 ? -70.807 -34.704 123.236 1.00 28.17 188 GLU A C 1
ATOM 1483 O O . GLU A 1 188 ? -71.358 -33.626 123.080 1.00 28.17 188 GLU A O 1
ATOM 1488 N N . ALA A 1 189 ? -69.670 -34.831 122.521 1.00 28.17 189 ALA A N 1
ATOM 1489 C CA . ALA A 1 189 ? -68.777 -35.898 122.004 1.00 28.17 189 ALA A CA 1
ATOM 1490 C C . ALA A 1 189 ? -68.929 -36.264 120.491 1.00 28.17 189 ALA A C 1
ATOM 1492 O O . ALA A 1 189 ? -69.985 -36.731 120.084 1.00 28.17 189 ALA A O 1
ATOM 1493 N N . MET A 1 190 ? -67.796 -36.208 119.737 1.00 27.98 190 MET A N 1
ATOM 1494 C CA . MET A 1 190 ? -67.455 -36.936 118.465 1.00 27.98 190 MET A CA 1
ATOM 1495 C C . MET A 1 190 ? -68.031 -36.432 117.091 1.00 27.98 190 MET A C 1
ATOM 1497 O O . MET A 1 190 ? -69.190 -36.055 117.058 1.00 27.98 190 MET A O 1
ATOM 1501 N N . LEU A 1 191 ? -67.365 -36.394 115.894 1.00 28.02 191 LEU A N 1
ATOM 1502 C CA . LEU A 1 191 ? -66.030 -36.803 115.326 1.00 28.02 191 LEU A CA 1
ATOM 1503 C C . LEU A 1 191 ? -65.632 -36.079 113.967 1.00 28.02 191 LEU A C 1
ATOM 1505 O O . LEU A 1 191 ? -66.489 -35.876 113.119 1.00 28.02 191 LEU A O 1
ATOM 1509 N N . LEU A 1 192 ? -64.314 -35.842 113.735 1.00 31.39 192 LEU A N 1
ATOM 1510 C CA . LEU A 1 192 ? -63.428 -35.975 112.509 1.00 31.39 192 LEU A CA 1
ATOM 1511 C C . LEU A 1 192 ? -63.571 -35.279 111.091 1.00 31.39 192 LEU A C 1
ATOM 1513 O O . LEU A 1 192 ? -64.376 -35.689 110.268 1.00 31.39 192 LEU A O 1
ATOM 1517 N N . ALA A 1 193 ? -62.555 -34.439 110.750 1.00 32.81 193 ALA A N 1
ATOM 1518 C CA . ALA A 1 193 ? -61.493 -34.510 109.673 1.00 32.81 193 ALA A CA 1
ATOM 1519 C C . ALA A 1 193 ? -61.662 -34.335 108.102 1.00 32.81 193 ALA A C 1
ATOM 1521 O O . ALA A 1 193 ? -62.426 -35.054 107.472 1.00 32.81 193 ALA A O 1
ATOM 1522 N N . HIS A 1 194 ? -60.708 -33.563 107.484 1.00 28.67 194 HIS A N 1
ATOM 1523 C CA . HIS A 1 194 ? -60.106 -33.619 106.086 1.00 28.67 194 HIS A CA 1
ATOM 1524 C C . HIS A 1 194 ? -60.819 -32.944 104.845 1.00 28.67 194 HIS A C 1
ATOM 1526 O O . HIS A 1 194 ? -62.027 -32.775 104.911 1.00 28.67 194 HIS A O 1
ATOM 1532 N N . LYS A 1 195 ? -60.205 -32.516 103.685 1.00 30.61 195 LYS A N 1
ATOM 1533 C CA . LYS A 1 195 ? -58.790 -32.340 103.160 1.00 30.61 195 LYS A CA 1
ATOM 1534 C C . LYS A 1 195 ? -58.628 -31.471 101.841 1.00 30.61 195 LYS A C 1
ATOM 1536 O O . LYS A 1 195 ? -59.610 -31.249 101.155 1.00 30.61 195 LYS A O 1
ATOM 1541 N N . ASP A 1 196 ? -57.362 -31.134 101.474 1.00 28.06 196 ASP A N 1
ATOM 1542 C CA . ASP A 1 196 ? -56.681 -30.906 100.137 1.00 28.06 196 ASP A CA 1
ATOM 1543 C C . ASP A 1 196 ? -57.010 -29.785 99.073 1.00 28.06 196 ASP A C 1
ATOM 1545 O O . ASP A 1 196 ? -58.102 -29.753 98.530 1.00 28.06 196 ASP A O 1
ATOM 1549 N N . LYS A 1 197 ? -55.957 -28.995 98.693 1.00 32.78 197 LYS A N 1
ATOM 1550 C CA . LYS A 1 197 ? -55.375 -28.552 97.354 1.00 32.78 197 LYS A CA 1
ATOM 1551 C C . LYS A 1 197 ? -56.238 -28.255 96.075 1.00 32.78 197 LYS A C 1
ATOM 1553 O O . LYS A 1 197 ? -57.333 -28.782 95.977 1.00 32.78 197 LYS A O 1
ATOM 1558 N N . PRO A 1 198 ? -55.693 -27.643 94.969 1.00 43.44 198 PRO A N 1
ATOM 1559 C CA . PRO A 1 198 ? -54.534 -26.732 94.741 1.00 43.44 198 PRO A CA 1
ATOM 1560 C C . PRO A 1 198 ? -54.842 -25.517 93.786 1.00 43.44 198 PRO A C 1
ATOM 1562 O O . PRO A 1 198 ? -55.992 -25.244 93.469 1.00 43.44 198 PRO A O 1
ATOM 1565 N N . ILE A 1 199 ? -53.803 -24.815 93.290 1.00 36.81 199 ILE A N 1
ATOM 1566 C CA . ILE A 1 199 ? -53.858 -23.709 92.296 1.00 36.81 199 ILE A CA 1
ATOM 1567 C C . ILE A 1 199 ? -53.634 -24.211 90.849 1.00 36.81 199 ILE A C 1
ATOM 1569 O O . ILE A 1 199 ? -52.789 -25.077 90.621 1.00 36.81 199 ILE A O 1
ATOM 1573 N N . VAL A 1 200 ? -54.357 -23.610 89.895 1.00 35.06 200 VAL A N 1
ATOM 1574 C CA . VAL A 1 200 ? -54.291 -23.695 88.413 1.00 35.06 200 VAL A CA 1
ATOM 1575 C C . VAL A 1 200 ? -54.620 -22.255 87.931 1.00 35.06 200 VAL A C 1
ATOM 1577 O O . VAL A 1 200 ? -55.410 -21.593 88.597 1.00 35.06 200 VAL A O 1
ATOM 1580 N N . ASP A 1 201 ? -54.030 -21.625 86.909 1.00 32.66 201 ASP A N 1
ATOM 1581 C CA . ASP A 1 201 ? -53.577 -22.116 85.601 1.00 32.66 201 ASP A CA 1
ATOM 1582 C C . ASP A 1 201 ? -52.398 -21.291 85.032 1.00 32.66 201 ASP A C 1
ATOM 1584 O O . ASP A 1 201 ? -52.209 -20.132 85.402 1.00 32.66 201 ASP A O 1
ATOM 1588 N N . ALA A 1 202 ? -51.647 -21.850 84.077 1.00 43.75 202 ALA A N 1
ATOM 1589 C CA . ALA A 1 202 ? -50.605 -21.133 83.329 1.00 43.75 202 ALA A CA 1
ATOM 1590 C C . ALA A 1 202 ? -50.695 -21.461 81.828 1.00 43.75 202 ALA A C 1
ATOM 1592 O O . ALA A 1 202 ? -50.120 -22.439 81.347 1.00 43.75 202 ALA A O 1
ATOM 1593 N N . ALA A 1 203 ? -51.408 -20.623 81.071 1.00 43.34 203 ALA A N 1
ATOM 1594 C CA . ALA A 1 203 ? -51.731 -20.875 79.668 1.00 43.34 203 ALA A CA 1
ATOM 1595 C C . ALA A 1 203 ? -51.160 -19.805 78.715 1.00 43.34 203 ALA A C 1
ATOM 1597 O O . ALA A 1 203 ? -51.799 -18.788 78.466 1.00 43.34 203 ALA A O 1
ATOM 1598 N N . SER A 1 204 ? -49.982 -20.058 78.120 1.00 47.34 204 SER A N 1
ATOM 1599 C CA . SER A 1 204 ? -49.526 -19.357 76.892 1.00 47.34 204 SER A CA 1
ATOM 1600 C C . SER A 1 204 ? -48.470 -20.120 76.056 1.00 47.34 204 SER A C 1
ATOM 1602 O O . SER A 1 204 ? -47.718 -19.544 75.275 1.00 47.34 204 SER A O 1
ATOM 1604 N N . SER A 1 205 ? -48.408 -21.455 76.151 1.00 52.78 205 SER A N 1
ATOM 1605 C CA . SER A 1 205 ? -47.454 -22.252 75.345 1.00 52.78 205 SER A CA 1
ATOM 1606 C C . SER A 1 205 ? -47.702 -22.144 73.826 1.00 52.78 205 SER A C 1
ATOM 1608 O O . SER A 1 205 ? -46.763 -22.196 73.033 1.00 52.78 205 SER A O 1
ATOM 1610 N N . ARG A 1 206 ? -48.961 -21.956 73.404 1.00 52.66 206 ARG A N 1
ATOM 1611 C CA . ARG A 1 206 ? -49.362 -22.044 71.989 1.00 52.66 206 ARG A CA 1
ATOM 1612 C C . ARG A 1 206 ? -49.001 -20.801 71.156 1.00 52.66 206 ARG A C 1
ATOM 1614 O O . ARG A 1 206 ? -48.830 -20.928 69.950 1.00 52.66 206 ARG A O 1
ATOM 1621 N N . ALA A 1 207 ? -48.844 -19.633 71.786 1.00 55.59 207 ALA A N 1
ATOM 1622 C CA . ALA A 1 207 ? -48.426 -18.401 71.108 1.00 55.59 207 ALA A CA 1
ATOM 1623 C C . ALA A 1 207 ? -46.904 -18.347 70.871 1.00 55.59 207 ALA A C 1
ATOM 1625 O O . ALA A 1 207 ? -46.459 -17.875 69.829 1.00 55.59 207 ALA A O 1
ATOM 1626 N N . HIS A 1 208 ? -46.103 -18.872 71.806 1.00 56.94 208 HIS A N 1
ATOM 1627 C CA . HIS A 1 208 ? -44.649 -18.970 71.633 1.00 56.94 208 HIS A CA 1
ATOM 1628 C C . HIS A 1 208 ? -44.247 -19.975 70.547 1.00 56.94 208 HIS A C 1
ATOM 1630 O O . HIS A 1 208 ? -43.329 -19.686 69.785 1.00 56.94 208 HIS A O 1
ATOM 1636 N N . GLN A 1 209 ? -44.948 -21.110 70.420 1.00 68.69 209 GLN A N 1
ATOM 1637 C CA . GLN A 1 209 ? -44.625 -22.094 69.381 1.00 68.69 209 GLN A CA 1
ATOM 1638 C C . GLN A 1 209 ? -44.816 -21.523 67.967 1.00 68.69 209 GLN A C 1
ATOM 1640 O O . GLN A 1 209 ? -43.893 -21.580 67.166 1.00 68.69 209 GLN A O 1
ATOM 1645 N N . ALA A 1 210 ? -45.953 -20.873 67.689 1.00 66.81 210 ALA A N 1
ATOM 1646 C CA . ALA A 1 210 ? -46.211 -20.270 66.377 1.00 66.81 210 ALA A CA 1
ATOM 1647 C C . ALA A 1 210 ? -45.197 -19.167 66.003 1.00 66.81 210 ALA A C 1
ATOM 1649 O O . ALA A 1 210 ? -44.872 -18.990 64.832 1.00 66.81 210 ALA A O 1
ATOM 1650 N N . MET A 1 211 ? -44.679 -18.437 66.997 1.00 72.12 211 MET A N 1
ATOM 1651 C CA . MET A 1 211 ? -43.654 -17.409 66.793 1.00 72.12 211 MET A CA 1
ATOM 1652 C C . MET A 1 211 ? -42.271 -18.020 66.511 1.00 72.12 211 MET A C 1
ATOM 1654 O O . MET A 1 211 ? -41.541 -17.511 65.663 1.00 72.12 211 MET A O 1
ATOM 1658 N N . LEU A 1 212 ? -41.928 -19.128 67.181 1.00 75.12 212 LEU A N 1
ATOM 1659 C CA . LEU A 1 212 ? -40.715 -19.904 66.907 1.00 75.12 212 LEU A CA 1
ATOM 1660 C C . LEU A 1 212 ? -40.757 -20.548 65.517 1.00 75.12 212 LEU A C 1
ATOM 1662 O O . LEU A 1 212 ? -39.783 -20.438 64.778 1.00 75.12 212 LEU A O 1
ATOM 1666 N N . ASP A 1 213 ? -41.885 -21.150 65.137 1.00 74.62 213 ASP A N 1
ATOM 1667 C CA . ASP A 1 213 ? -42.051 -21.795 63.831 1.00 74.62 213 ASP A CA 1
ATOM 1668 C C . ASP A 1 213 ? -41.910 -20.767 62.687 1.00 74.62 213 ASP A C 1
ATOM 1670 O O . ASP A 1 213 ? -41.169 -21.002 61.731 1.00 74.62 213 ASP A O 1
ATOM 1674 N N . ALA A 1 214 ? -42.517 -19.579 62.828 1.00 76.38 214 ALA A N 1
ATOM 1675 C CA . ALA A 1 214 ? -42.381 -18.479 61.866 1.00 76.38 214 ALA A CA 1
ATOM 1676 C C . ALA A 1 214 ? -40.943 -17.923 61.776 1.00 76.38 214 ALA A C 1
ATOM 1678 O O . ALA A 1 214 ? -40.454 -17.638 60.681 1.00 76.38 214 ALA A O 1
ATOM 1679 N N . LEU A 1 215 ? -40.236 -17.801 62.907 1.00 74.12 215 LEU A N 1
ATOM 1680 C CA . LEU A 1 215 ? -38.816 -17.424 62.923 1.00 74.12 215 LEU A CA 1
ATOM 1681 C C . LEU A 1 215 ? -37.939 -18.486 62.244 1.00 74.12 215 LEU A C 1
ATOM 1683 O O . LEU A 1 215 ? -37.018 -18.135 61.507 1.00 74.12 215 LEU A O 1
ATOM 1687 N N . CYS A 1 216 ? -38.232 -19.774 62.438 1.00 80.94 216 CYS A N 1
ATOM 1688 C CA . CYS A 1 216 ? -37.525 -20.865 61.769 1.00 80.94 216 CYS A CA 1
ATOM 1689 C C . CYS A 1 216 ? -37.742 -20.857 60.246 1.00 80.94 216 CYS A C 1
ATOM 1691 O O . CYS A 1 216 ? -36.764 -21.000 59.509 1.00 80.94 216 CYS A O 1
ATOM 1693 N N . GLU A 1 217 ? -38.967 -20.628 59.758 1.00 82.38 217 GLU A N 1
ATOM 1694 C CA . GLU A 1 217 ? -39.216 -20.445 58.319 1.00 82.38 217 GLU A CA 1
ATOM 1695 C C . GLU A 1 217 ? -38.473 -19.223 57.760 1.00 82.38 217 GLU A C 1
ATOM 1697 O O . GLU A 1 217 ? -37.840 -19.314 56.707 1.00 82.38 217 GLU A O 1
ATOM 1702 N N . GLN A 1 218 ? -38.482 -18.093 58.475 1.00 83.88 218 GLN A N 1
ATOM 1703 C CA . GLN A 1 218 ? -37.819 -16.867 58.027 1.00 83.88 218 GLN A CA 1
ATOM 1704 C C . GLN A 1 218 ? -36.288 -17.017 57.968 1.00 83.88 218 GLN A C 1
ATOM 1706 O O . GLN A 1 218 ? -35.664 -16.579 56.999 1.00 83.88 218 GLN A O 1
ATOM 1711 N N . VAL A 1 219 ? -35.679 -17.689 58.953 1.00 85.25 219 VAL A N 1
ATOM 1712 C CA . VAL A 1 219 ? -34.245 -18.034 58.942 1.00 85.25 219 VAL A CA 1
ATOM 1713 C C . VAL A 1 219 ? -33.921 -19.011 57.808 1.00 85.25 219 VAL A C 1
ATOM 1715 O O . VAL A 1 219 ? -32.926 -18.809 57.113 1.00 85.25 219 VAL A O 1
ATOM 1718 N N . GLY A 1 220 ? -34.766 -20.018 57.562 1.00 86.25 220 GLY A N 1
ATOM 1719 C CA . GLY A 1 220 ? -34.599 -20.946 56.439 1.00 86.25 220 GLY A CA 1
ATOM 1720 C C . GLY A 1 220 ? -34.676 -20.247 55.076 1.00 86.25 220 GLY A C 1
ATOM 1721 O O . GLY A 1 220 ? -33.847 -20.498 54.198 1.00 86.25 220 GLY A O 1
ATOM 1722 N N . LEU A 1 221 ? -35.611 -19.304 54.915 1.00 86.69 221 LEU A N 1
ATOM 1723 C CA . LEU A 1 221 ? -35.736 -18.497 53.702 1.00 86.69 221 LEU A CA 1
ATOM 1724 C C . LEU A 1 221 ? -34.483 -17.636 53.482 1.00 86.69 221 LEU A C 1
ATOM 1726 O O . LEU A 1 221 ? -33.912 -17.661 52.390 1.00 86.69 221 LEU A O 1
ATOM 1730 N N . LEU A 1 222 ? -34.015 -16.939 54.524 1.00 83.50 222 LEU A N 1
ATOM 1731 C CA . LEU A 1 222 ? -32.800 -16.121 54.478 1.00 83.50 222 LEU A CA 1
ATOM 1732 C C . LEU A 1 222 ? -31.548 -16.957 54.180 1.00 83.50 222 LEU A C 1
ATOM 1734 O O . LEU A 1 222 ? -30.748 -16.554 53.342 1.00 83.50 222 LEU A O 1
ATOM 1738 N N . GLN A 1 223 ? -31.395 -18.144 54.778 1.00 82.81 223 GLN A N 1
ATOM 1739 C CA . GLN A 1 223 ? -30.298 -19.065 54.450 1.00 82.81 223 GLN A CA 1
ATOM 1740 C C . GLN A 1 223 ? -30.349 -19.525 52.986 1.00 82.81 223 GLN A C 1
ATOM 1742 O O . GLN A 1 223 ? -29.314 -19.551 52.320 1.00 82.81 223 GLN A O 1
ATOM 1747 N N . SER A 1 224 ? -31.540 -19.828 52.454 1.00 85.56 224 SER A N 1
ATOM 1748 C CA . SER A 1 224 ? -31.694 -20.216 51.044 1.00 85.56 224 SER A CA 1
ATOM 1749 C C . SER A 1 224 ? -31.328 -19.076 50.083 1.00 85.56 224 SER A C 1
ATOM 1751 O O . SER A 1 224 ? -30.650 -19.307 49.081 1.00 85.56 224 SER A O 1
ATOM 1753 N N . GLN A 1 225 ? -31.700 -17.835 50.422 1.00 85.06 225 GLN A N 1
ATOM 1754 C CA . GLN A 1 225 ? -31.314 -16.642 49.670 1.00 85.06 225 GLN A CA 1
ATOM 1755 C C . GLN A 1 225 ? -29.806 -16.395 49.755 1.00 85.06 225 GLN A C 1
ATOM 1757 O O . GLN A 1 225 ? -29.194 -16.101 48.734 1.00 85.06 225 GLN A O 1
ATOM 1762 N N . ASN A 1 226 ? -29.188 -16.572 50.926 1.00 83.12 226 ASN A N 1
ATOM 1763 C CA . ASN A 1 226 ? -27.750 -16.365 51.094 1.00 83.12 226 ASN A CA 1
ATOM 1764 C C . ASN A 1 226 ? -26.932 -17.355 50.244 1.00 83.12 226 ASN A C 1
ATOM 1766 O O . ASN A 1 226 ? -26.052 -16.928 49.502 1.00 83.12 226 ASN A O 1
ATOM 1770 N N . MET A 1 227 ? -27.292 -18.648 50.239 1.00 87.50 227 MET A N 1
ATOM 1771 C CA . MET A 1 227 ? -26.651 -19.632 49.349 1.00 87.50 227 MET A CA 1
ATOM 1772 C C . MET A 1 227 ? -26.889 -19.328 47.860 1.00 87.50 227 MET A C 1
ATOM 1774 O O . MET A 1 227 ? -26.008 -19.554 47.028 1.00 87.50 227 MET A O 1
ATOM 1778 N N . ALA A 1 228 ? -28.064 -18.799 47.497 1.00 85.00 228 ALA A N 1
ATOM 1779 C CA . ALA A 1 228 ? -28.327 -18.359 46.129 1.00 85.00 228 ALA A CA 1
ATOM 1780 C C . ALA A 1 228 ? -27.437 -17.166 45.735 1.00 85.00 228 ALA A C 1
ATOM 1782 O O . ALA A 1 228 ? -26.890 -17.165 44.629 1.00 85.00 228 ALA A O 1
ATOM 1783 N N . TYR A 1 229 ? -27.240 -16.199 46.640 1.00 85.50 229 TYR A N 1
ATOM 1784 C CA . TYR A 1 229 ? -26.335 -15.069 46.433 1.00 85.50 229 TYR A CA 1
ATOM 1785 C C . TYR A 1 229 ? -24.87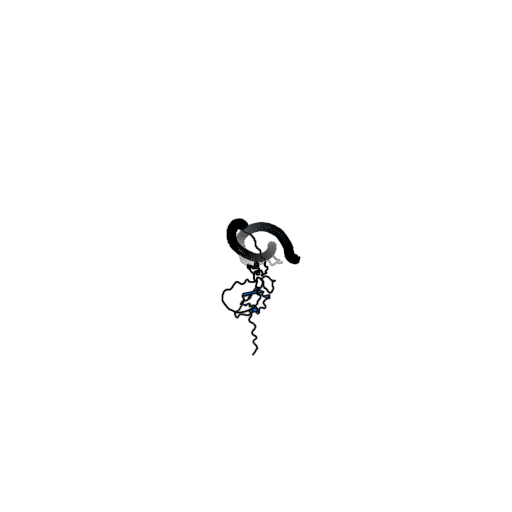7 -15.519 46.318 1.00 85.50 229 TYR A C 1
ATOM 1787 O O . TYR A 1 229 ? -24.249 -15.191 45.314 1.00 85.50 229 TYR A O 1
ATOM 1795 N N . GLU A 1 230 ? -24.360 -16.343 47.235 1.00 87.38 230 GLU A N 1
ATOM 1796 C CA . GLU A 1 230 ? -23.013 -16.938 47.141 1.00 87.38 230 GLU A CA 1
ATOM 1797 C C . GLU A 1 230 ? -22.804 -17.655 45.795 1.00 87.38 230 GLU A C 1
ATOM 1799 O O . GLU A 1 230 ? -21.814 -17.423 45.095 1.00 87.38 230 GLU A O 1
ATOM 1804 N N . GLY A 1 231 ? -23.793 -18.448 45.367 1.00 86.06 231 GLY A N 1
ATOM 1805 C CA . GLY A 1 231 ? -23.792 -19.119 44.069 1.00 86.06 231 GLY A CA 1
ATOM 1806 C C . GLY A 1 231 ? -23.890 -18.179 42.859 1.00 86.06 231 GLY A C 1
ATOM 1807 O O . GLY A 1 231 ? -23.539 -18.586 41.750 1.00 86.06 231 GLY A O 1
ATOM 1808 N N . THR A 1 232 ? -24.365 -16.938 43.008 1.00 85.88 232 THR A N 1
ATOM 1809 C CA . THR A 1 232 ? -24.263 -15.903 41.958 1.00 85.88 232 THR A CA 1
ATOM 1810 C C . THR A 1 232 ? -22.932 -15.160 41.998 1.00 85.88 232 THR A C 1
ATOM 1812 O O . THR A 1 232 ? -22.342 -14.962 40.939 1.00 85.88 232 THR A O 1
ATOM 1815 N N . THR A 1 233 ? -22.413 -14.832 43.184 1.00 82.75 233 THR A N 1
ATOM 1816 C CA . THR A 1 233 ? -21.120 -14.160 43.366 1.00 82.75 233 THR A CA 1
ATOM 1817 C C . THR A 1 233 ? -19.987 -15.005 42.797 1.00 82.75 233 THR A C 1
ATOM 1819 O O . THR A 1 233 ? -19.237 -14.521 41.957 1.00 82.75 233 THR A O 1
ATOM 1822 N N . SER A 1 234 ? -19.932 -16.298 43.129 1.00 86.75 234 SER A N 1
ATOM 1823 C CA . SER A 1 234 ? -18.889 -17.201 42.622 1.00 86.75 234 SER A CA 1
ATOM 1824 C C . SER A 1 234 ? -18.922 -17.349 41.088 1.00 86.75 234 SER A C 1
ATOM 1826 O O . SER A 1 234 ? -17.878 -17.347 40.436 1.00 86.75 234 SER A O 1
ATOM 1828 N N . ARG A 1 235 ? -20.117 -17.364 40.471 1.00 87.19 235 ARG A N 1
ATOM 1829 C CA . ARG A 1 235 ? -20.263 -17.351 39.000 1.00 87.19 235 ARG A CA 1
ATOM 1830 C C . ARG A 1 235 ? -19.837 -16.022 38.368 1.00 87.19 235 ARG A C 1
ATOM 1832 O O . ARG A 1 235 ? -19.312 -16.024 37.257 1.00 87.19 235 ARG A O 1
ATOM 1839 N N . LEU A 1 236 ? -20.054 -14.895 39.049 1.00 84.88 236 LEU A N 1
ATOM 1840 C CA . LEU A 1 236 ? -19.579 -13.584 38.598 1.00 84.88 236 LEU A CA 1
ATOM 1841 C C . LEU A 1 236 ? -18.053 -13.469 38.719 1.00 84.88 236 LEU A C 1
ATOM 1843 O O . LEU A 1 236 ? -17.420 -12.968 37.797 1.00 84.88 236 LEU A O 1
ATOM 1847 N N . GLU A 1 237 ? -17.445 -13.993 39.784 1.00 87.38 237 GLU A N 1
ATOM 1848 C CA . GLU A 1 237 ? -15.985 -14.071 39.940 1.00 87.38 237 GLU A CA 1
ATOM 1849 C C . GLU A 1 237 ? -15.337 -14.943 38.850 1.00 87.38 237 GLU A C 1
ATOM 1851 O O . GLU A 1 237 ? -14.329 -14.553 38.252 1.00 87.38 237 GLU A O 1
ATOM 1856 N N . GLU A 1 238 ? -15.937 -16.090 38.515 1.00 90.12 238 GLU A N 1
ATOM 1857 C CA . GLU A 1 238 ? -15.484 -16.929 37.398 1.00 90.12 238 GLU A CA 1
ATOM 1858 C C . GLU A 1 238 ? -15.616 -16.196 36.047 1.00 90.12 238 GLU A C 1
ATOM 1860 O O . GLU A 1 238 ? -14.685 -16.200 35.237 1.00 90.12 238 GLU A O 1
ATOM 1865 N N . ALA A 1 239 ? -16.724 -15.484 35.818 1.00 84.69 239 ALA A N 1
ATOM 1866 C CA . ALA A 1 239 ? -16.917 -14.680 34.610 1.00 84.69 239 ALA A CA 1
ATOM 1867 C C . ALA A 1 239 ? -15.910 -13.516 34.504 1.00 84.69 239 ALA A C 1
ATOM 1869 O O . ALA A 1 239 ? -15.339 -13.298 33.435 1.00 84.69 239 ALA A O 1
ATOM 1870 N N . VAL A 1 240 ? -15.640 -12.802 35.603 1.00 85.25 240 VAL A N 1
ATOM 1871 C CA . VAL A 1 240 ? -14.667 -11.696 35.659 1.00 85.25 240 VAL A CA 1
ATOM 1872 C C . VAL A 1 240 ? -13.241 -12.204 35.448 1.00 85.25 240 VAL A C 1
ATOM 1874 O O . VAL A 1 240 ? -12.496 -11.627 34.657 1.00 85.25 240 VAL A O 1
ATOM 1877 N N . THR A 1 241 ? -12.851 -13.308 36.090 1.00 87.56 241 THR A N 1
ATOM 1878 C CA . THR A 1 241 ? -11.510 -13.894 35.901 1.00 87.56 241 THR A CA 1
ATOM 1879 C C . THR A 1 241 ? -11.315 -14.468 34.497 1.00 87.56 241 THR A C 1
ATOM 1881 O O . THR A 1 241 ? -10.207 -14.393 33.958 1.00 87.56 241 THR A O 1
ATOM 1884 N N . LYS A 1 242 ? -12.373 -14.983 33.858 1.00 89.44 242 LYS A N 1
ATOM 1885 C CA . LYS A 1 242 ? -12.354 -15.363 32.440 1.00 89.44 242 LYS A CA 1
ATOM 1886 C C . LYS A 1 242 ? -12.202 -14.140 31.527 1.00 89.44 242 LYS A C 1
ATOM 1888 O O . LYS A 1 242 ? -11.293 -14.128 30.698 1.00 89.44 242 LYS A O 1
ATOM 1893 N N . ALA A 1 243 ? -13.012 -13.099 31.720 1.00 81.50 243 ALA A N 1
ATOM 1894 C CA . ALA A 1 243 ? -12.939 -11.864 30.938 1.00 81.50 243 ALA A CA 1
ATOM 1895 C C . ALA A 1 243 ? -11.570 -11.167 31.069 1.00 81.50 243 ALA A C 1
ATOM 1897 O O . ALA A 1 243 ? -11.030 -10.676 30.081 1.00 81.50 243 ALA A O 1
ATOM 1898 N N . ALA A 1 244 ? -10.959 -11.188 32.259 1.00 85.06 244 ALA A N 1
ATOM 1899 C CA . ALA A 1 244 ? -9.611 -10.666 32.481 1.00 85.06 244 ALA A CA 1
ATOM 1900 C C . ALA A 1 244 ? -8.545 -11.419 31.658 1.00 85.06 244 ALA A C 1
ATOM 1902 O O . ALA A 1 244 ? -7.698 -10.785 31.029 1.00 85.06 244 ALA A O 1
ATOM 1903 N N . LYS A 1 245 ? -8.618 -12.757 31.593 1.00 90.94 245 LYS A N 1
ATOM 1904 C CA . LYS A 1 245 ? -7.720 -13.581 30.759 1.00 90.94 245 LYS A CA 1
ATOM 1905 C C . LYS A 1 245 ? -7.924 -13.332 29.263 1.00 90.94 245 LYS A C 1
ATOM 1907 O O . LYS A 1 245 ? -6.953 -13.267 28.514 1.00 90.94 245 LYS A O 1
ATOM 1912 N N . GLU A 1 246 ? -9.170 -13.177 28.820 1.00 86.06 246 GLU A N 1
ATOM 1913 C CA . GLU A 1 246 ? -9.492 -12.851 27.423 1.00 86.06 246 GLU A CA 1
ATOM 1914 C C . GLU A 1 246 ? -8.993 -11.445 27.045 1.00 86.06 246 GLU A C 1
ATOM 1916 O O . GLU A 1 246 ? -8.415 -11.261 25.970 1.00 86.06 246 GLU A O 1
ATOM 1921 N N . ALA A 1 247 ? -9.100 -10.468 27.951 1.00 82.50 247 ALA A N 1
ATOM 1922 C CA . ALA A 1 247 ? -8.533 -9.133 27.775 1.00 82.50 247 ALA A CA 1
ATOM 1923 C C . ALA A 1 247 ? -6.991 -9.147 27.722 1.00 82.50 247 ALA A C 1
ATOM 1925 O O . ALA A 1 247 ? -6.405 -8.482 26.869 1.00 82.50 247 ALA A O 1
ATOM 1926 N N . GLU A 1 248 ? -6.321 -9.934 28.570 1.00 90.88 248 GLU A N 1
ATOM 1927 C CA . GLU A 1 248 ? -4.857 -10.097 28.556 1.00 90.88 248 GLU A CA 1
ATOM 1928 C C . GLU A 1 248 ? -4.357 -10.775 27.263 1.00 90.88 248 GLU A C 1
ATOM 1930 O O . GLU A 1 248 ? -3.375 -10.332 26.651 1.00 90.88 248 GLU A O 1
ATOM 1935 N N . MET A 1 249 ? -5.072 -11.799 26.785 1.00 89.88 249 MET A N 1
ATOM 1936 C CA . MET A 1 249 ? -4.809 -12.439 25.491 1.00 89.88 249 MET A CA 1
ATOM 1937 C C . MET A 1 249 ? -4.995 -11.451 24.327 1.00 89.88 249 MET A C 1
ATOM 1939 O O . MET A 1 249 ? -4.156 -11.362 23.432 1.00 89.88 249 MET A O 1
ATOM 1943 N N . THR A 1 250 ? -6.054 -10.643 24.362 1.00 86.12 250 THR A N 1
ATOM 1944 C CA . THR A 1 250 ? -6.310 -9.627 23.330 1.00 86.12 250 THR A CA 1
ATOM 1945 C C . THR A 1 250 ? -5.229 -8.538 23.351 1.00 86.12 250 THR A C 1
ATOM 1947 O O . THR A 1 250 ? -4.727 -8.129 22.305 1.00 86.12 250 THR A O 1
ATOM 1950 N N . ALA A 1 251 ? -4.790 -8.104 24.537 1.00 83.38 251 ALA A N 1
ATOM 1951 C CA . ALA A 1 251 ? -3.723 -7.116 24.691 1.00 83.38 251 ALA A CA 1
ATOM 1952 C C . ALA A 1 251 ? -2.349 -7.631 24.221 1.00 83.38 251 ALA A C 1
ATOM 1954 O O . ALA A 1 251 ? -1.547 -6.851 23.701 1.00 83.38 251 ALA A O 1
ATOM 1955 N N . THR A 1 252 ? -2.059 -8.928 24.377 1.00 88.38 252 THR A N 1
ATOM 1956 C CA . THR A 1 252 ? -0.837 -9.536 23.823 1.00 88.38 252 THR A CA 1
ATOM 1957 C C . THR A 1 252 ? -0.902 -9.645 22.297 1.00 88.38 252 THR A C 1
ATOM 1959 O O . THR A 1 252 ? 0.053 -9.225 21.645 1.00 88.38 252 THR A O 1
ATOM 1962 N N . GLN A 1 253 ? -2.036 -10.059 21.719 1.00 88.25 253 GLN A N 1
ATOM 1963 C CA . GLN A 1 253 ? -2.247 -10.069 20.261 1.00 88.25 253 GLN A CA 1
ATOM 1964 C C . GLN A 1 253 ? -2.116 -8.673 19.627 1.00 88.25 253 GLN A C 1
ATOM 1966 O O . GLN A 1 253 ? -1.431 -8.520 18.617 1.00 88.25 253 GLN A O 1
ATOM 1971 N N . ILE A 1 254 ? -2.708 -7.635 20.232 1.00 85.12 254 ILE A N 1
ATOM 1972 C CA . ILE A 1 254 ? -2.574 -6.245 19.754 1.00 85.12 254 ILE A CA 1
ATOM 1973 C C . ILE A 1 254 ? -1.103 -5.810 19.739 1.00 85.12 254 ILE A C 1
ATOM 1975 O O . ILE A 1 254 ? -0.652 -5.205 18.766 1.00 85.12 254 ILE A O 1
ATOM 1979 N N . ARG A 1 255 ? -0.339 -6.141 20.788 1.00 88.62 255 ARG A N 1
ATOM 1980 C CA . ARG A 1 255 ? 1.087 -5.795 20.885 1.00 88.62 255 ARG A CA 1
ATOM 1981 C C . ARG A 1 255 ? 1.932 -6.511 19.825 1.00 88.62 255 ARG A C 1
ATOM 1983 O O . ARG A 1 255 ? 2.878 -5.926 19.305 1.00 88.62 255 ARG A O 1
ATOM 1990 N N . GLU A 1 256 ? 1.591 -7.751 19.484 1.00 89.19 256 GLU A N 1
ATOM 1991 C CA . GLU A 1 256 ? 2.274 -8.496 18.422 1.00 89.19 256 GLU A CA 1
ATOM 1992 C C . GLU A 1 256 ? 1.942 -7.950 17.024 1.00 89.19 256 GLU A C 1
ATOM 1994 O O . GLU A 1 256 ? 2.847 -7.761 16.212 1.00 89.19 256 GLU A O 1
ATOM 1999 N N . LEU A 1 257 ? 0.682 -7.583 16.763 1.00 87.50 257 LEU A N 1
ATOM 2000 C CA . LEU A 1 257 ? 0.288 -6.910 15.519 1.00 87.50 257 LEU A CA 1
ATOM 2001 C C . LEU A 1 257 ? 0.965 -5.537 15.356 1.00 87.50 257 LEU A C 1
ATOM 2003 O O . LEU A 1 257 ? 1.381 -5.189 14.253 1.00 87.50 257 LEU A O 1
ATOM 2007 N N . GLN A 1 258 ? 1.137 -4.779 16.445 1.00 86.81 258 GLN A N 1
ATOM 2008 C CA . GLN A 1 258 ? 1.914 -3.531 16.442 1.00 86.81 258 GLN A CA 1
ATOM 2009 C C . GLN A 1 258 ? 3.382 -3.778 16.062 1.00 86.81 258 GLN A C 1
ATOM 2011 O O . GLN A 1 258 ? 3.913 -3.084 15.199 1.00 86.81 258 GLN A O 1
ATOM 2016 N N . LEU A 1 259 ? 4.016 -4.813 16.628 1.00 89.88 259 LEU A N 1
ATOM 2017 C CA . LEU A 1 259 ? 5.390 -5.191 16.282 1.00 89.88 259 LEU A CA 1
ATOM 2018 C C . LEU A 1 259 ? 5.526 -5.572 14.794 1.00 89.88 259 LEU A C 1
ATOM 2020 O O . LEU A 1 259 ? 6.492 -5.184 14.138 1.00 89.88 259 LEU A O 1
ATOM 2024 N N . GLN A 1 260 ? 4.556 -6.309 14.246 1.00 85.50 260 GLN A N 1
ATOM 2025 C CA . GLN A 1 260 ? 4.534 -6.674 12.824 1.00 85.50 260 GLN A CA 1
ATOM 2026 C C . GLN A 1 260 ? 4.362 -5.445 11.915 1.00 85.50 260 GLN A C 1
ATOM 2028 O O . GLN A 1 260 ? 5.039 -5.348 10.887 1.00 85.50 260 GLN A O 1
ATOM 2033 N N . LEU A 1 261 ? 3.514 -4.488 12.308 1.00 86.19 261 LEU A N 1
ATOM 2034 C CA . LEU A 1 261 ? 3.311 -3.232 11.583 1.00 86.19 261 LEU A CA 1
ATOM 2035 C C . LEU A 1 261 ? 4.591 -2.379 11.551 1.00 86.19 261 LEU A C 1
ATOM 2037 O O . LEU A 1 261 ? 4.972 -1.894 10.485 1.00 86.19 261 LEU A O 1
ATOM 2041 N N . ASP A 1 262 ? 5.303 -2.264 12.676 1.00 86.94 262 ASP A N 1
ATOM 2042 C CA . ASP A 1 262 ? 6.589 -1.554 12.752 1.00 86.94 262 ASP A CA 1
ATOM 2043 C C . ASP A 1 262 ? 7.655 -2.193 11.843 1.00 86.94 262 ASP A C 1
ATOM 2045 O O . ASP A 1 262 ? 8.404 -1.492 11.155 1.00 86.94 262 ASP A O 1
ATOM 2049 N N . VAL A 1 263 ? 7.711 -3.530 11.788 1.00 86.69 263 VAL A N 1
ATOM 2050 C CA . VAL A 1 263 ? 8.623 -4.267 10.894 1.00 86.69 263 VAL A CA 1
ATOM 2051 C C . VAL A 1 263 ? 8.273 -4.033 9.419 1.00 86.69 263 VAL A C 1
ATOM 2053 O O . VAL A 1 263 ? 9.178 -3.801 8.612 1.00 86.69 263 VAL A O 1
ATOM 2056 N N . GLN A 1 264 ? 6.985 -4.026 9.052 1.00 85.19 264 GLN A N 1
ATOM 2057 C CA . GLN A 1 264 ? 6.560 -3.674 7.692 1.00 85.19 264 GLN A CA 1
ATOM 2058 C C . GLN A 1 264 ? 6.899 -2.219 7.341 1.00 85.19 264 GLN A C 1
ATOM 2060 O O . GLN A 1 264 ? 7.433 -1.968 6.259 1.00 85.19 264 GLN A O 1
ATOM 2065 N N . GLY A 1 265 ? 6.686 -1.270 8.258 1.00 84.44 265 GLY A N 1
ATOM 2066 C CA . GLY A 1 265 ? 7.059 0.135 8.066 1.00 84.44 265 GLY A CA 1
ATOM 2067 C C . GLY A 1 265 ? 8.554 0.314 7.779 1.00 84.44 265 GLY A C 1
ATOM 2068 O O . GLY A 1 265 ? 8.935 1.021 6.843 1.00 84.44 265 GLY A O 1
ATOM 2069 N N . GLN A 1 266 ? 9.416 -0.402 8.510 1.00 85.19 266 GLN A N 1
ATOM 2070 C CA . GLN A 1 266 ? 10.861 -0.420 8.247 1.00 85.19 266 GLN A CA 1
ATOM 2071 C C . GLN A 1 266 ? 11.219 -1.034 6.884 1.00 85.19 266 GLN A C 1
ATOM 2073 O O . GLN A 1 266 ? 12.172 -0.583 6.243 1.00 85.19 266 GLN A O 1
ATOM 2078 N N . LEU A 1 267 ? 10.486 -2.055 6.427 1.00 82.81 267 LEU A N 1
ATOM 2079 C CA . LEU A 1 267 ? 10.708 -2.673 5.118 1.00 82.81 267 LEU A CA 1
ATOM 2080 C C . LEU A 1 267 ? 10.321 -1.722 3.974 1.00 82.81 267 LEU A C 1
ATOM 2082 O O . LEU A 1 267 ? 11.104 -1.551 3.038 1.00 82.81 267 LEU A O 1
ATOM 2086 N N . VAL A 1 268 ? 9.172 -1.046 4.081 1.00 83.69 268 VAL A N 1
ATOM 2087 C CA . VAL A 1 268 ? 8.724 -0.032 3.110 1.00 83.69 268 VAL A CA 1
ATOM 2088 C C . VAL A 1 268 ? 9.724 1.124 3.029 1.00 83.69 268 VAL A C 1
ATOM 2090 O O . VAL A 1 268 ? 10.127 1.501 1.929 1.00 83.69 268 VAL A O 1
ATOM 2093 N N . ALA A 1 269 ? 10.206 1.630 4.170 1.00 78.19 269 ALA A N 1
ATOM 2094 C CA . ALA A 1 269 ? 11.217 2.689 4.204 1.00 78.19 269 ALA A CA 1
ATOM 2095 C C . ALA A 1 269 ? 12.535 2.273 3.516 1.00 78.19 269 ALA A C 1
ATOM 2097 O O . ALA A 1 269 ? 13.117 3.053 2.758 1.00 78.19 269 ALA A O 1
ATOM 2098 N N . LYS A 1 270 ? 12.991 1.025 3.713 1.00 78.12 270 LYS A N 1
ATOM 2099 C CA . LYS A 1 270 ? 14.160 0.473 3.000 1.00 78.12 270 LYS A CA 1
ATOM 2100 C C . LYS A 1 270 ? 13.922 0.369 1.494 1.00 78.12 270 LYS A C 1
ATOM 2102 O O . LYS A 1 270 ? 14.814 0.716 0.722 1.00 78.12 270 LYS A O 1
ATOM 2107 N N . TYR A 1 271 ? 12.736 -0.071 1.071 1.00 74.81 271 TYR A N 1
ATOM 2108 C CA . TYR A 1 271 ? 12.394 -0.181 -0.347 1.00 74.81 271 TYR A CA 1
ATOM 2109 C C . TYR A 1 271 ? 12.349 1.194 -1.028 1.00 74.81 271 TYR A C 1
ATOM 2111 O O . TYR A 1 271 ? 12.932 1.371 -2.096 1.00 74.81 271 TYR A O 1
ATOM 2119 N N . GLN A 1 272 ? 11.756 2.200 -0.377 1.00 74.56 272 GLN A N 1
ATOM 2120 C CA . GLN A 1 272 ? 11.757 3.588 -0.851 1.00 74.56 272 GLN A CA 1
ATOM 2121 C C . GLN A 1 272 ? 13.181 4.155 -0.976 1.00 74.56 272 GLN A C 1
ATOM 2123 O O . GLN A 1 272 ? 13.519 4.733 -2.008 1.00 74.56 272 GLN A O 1
ATOM 2128 N N . ALA A 1 273 ? 14.046 3.934 0.021 1.00 72.31 273 ALA A N 1
ATOM 2129 C CA . ALA A 1 273 ? 15.447 4.359 -0.035 1.00 72.31 273 ALA A CA 1
ATOM 2130 C C . ALA A 1 273 ? 16.234 3.661 -1.164 1.00 72.31 273 ALA A C 1
ATOM 2132 O O . ALA A 1 273 ? 17.001 4.308 -1.879 1.00 72.31 273 ALA A O 1
ATOM 2133 N N . SER A 1 274 ? 16.005 2.359 -1.373 1.00 76.00 274 SER A N 1
ATOM 2134 C CA . SER A 1 274 ? 16.600 1.602 -2.481 1.00 76.00 274 SER A CA 1
ATOM 2135 C C . SER A 1 274 ? 16.100 2.088 -3.845 1.00 76.00 274 SER A C 1
ATOM 2137 O O . SER A 1 274 ? 16.892 2.226 -4.774 1.00 76.00 274 SER A O 1
ATOM 2139 N N . SER A 1 275 ? 14.804 2.394 -3.967 1.00 74.00 275 SER A N 1
ATOM 2140 C CA . SER A 1 275 ? 14.215 2.952 -5.188 1.00 74.00 275 SER A CA 1
ATOM 2141 C C . SER A 1 275 ? 14.797 4.326 -5.519 1.00 74.00 275 SER A C 1
ATOM 2143 O O . SER A 1 275 ? 15.103 4.580 -6.679 1.00 74.00 275 SER A O 1
ATOM 2145 N N . LEU A 1 276 ? 14.997 5.193 -4.519 1.00 72.81 276 LEU A N 1
ATOM 2146 C CA . LEU A 1 276 ? 15.611 6.511 -4.707 1.00 72.81 276 LEU A CA 1
ATOM 2147 C C . LEU A 1 276 ? 17.049 6.391 -5.243 1.00 72.81 276 LEU A C 1
ATOM 2149 O O . LEU A 1 276 ? 17.432 7.109 -6.165 1.00 72.81 276 LEU A O 1
ATOM 2153 N N . CYS A 1 277 ? 17.825 5.448 -4.699 1.00 73.06 277 CYS A N 1
ATOM 2154 C CA . CYS A 1 277 ? 19.173 5.138 -5.175 1.00 73.06 277 CYS A CA 1
ATOM 2155 C C . CYS A 1 277 ? 19.164 4.587 -6.614 1.00 73.06 277 CYS A C 1
ATOM 2157 O O . CYS A 1 277 ? 19.999 4.980 -7.429 1.00 73.06 277 CYS A O 1
ATOM 2159 N N . GLY A 1 278 ? 18.184 3.740 -6.950 1.00 76.44 278 GLY A N 1
ATOM 2160 C CA . GLY A 1 278 ? 17.962 3.243 -8.310 1.00 76.44 278 GLY A CA 1
ATOM 2161 C C . GLY A 1 278 ? 17.709 4.367 -9.319 1.00 76.44 278 GLY A C 1
ATOM 2162 O O . GLY A 1 278 ? 18.374 4.416 -10.352 1.00 76.44 278 GLY A O 1
ATOM 2163 N N . THR A 1 279 ? 16.820 5.313 -8.997 1.00 76.31 279 THR A N 1
ATOM 2164 C CA . THR A 1 279 ? 16.556 6.488 -9.846 1.00 76.31 279 THR A CA 1
ATOM 2165 C C . THR A 1 279 ? 17.817 7.333 -10.038 1.00 76.31 279 THR A C 1
ATOM 2167 O O . THR A 1 279 ? 18.197 7.600 -11.171 1.00 76.31 279 THR A O 1
ATOM 2170 N N . GLN A 1 280 ? 18.547 7.646 -8.961 1.00 75.62 280 GLN A N 1
ATOM 2171 C CA . GLN A 1 280 ? 19.802 8.412 -9.041 1.00 75.62 280 GLN A CA 1
ATOM 2172 C C . GLN A 1 280 ? 20.873 7.725 -9.909 1.00 75.62 280 GLN A C 1
ATOM 2174 O O . GLN A 1 280 ? 21.633 8.395 -10.615 1.00 75.62 280 GLN A O 1
ATOM 2179 N N . ALA A 1 281 ? 20.941 6.390 -9.887 1.00 75.62 281 ALA A N 1
ATOM 2180 C CA . ALA A 1 281 ? 21.837 5.629 -10.752 1.00 75.62 281 ALA A CA 1
ATOM 2181 C C . ALA A 1 281 ? 21.416 5.704 -12.231 1.00 75.62 281 ALA A C 1
ATOM 2183 O O . ALA A 1 281 ? 22.277 5.859 -13.099 1.00 75.62 281 ALA A O 1
ATOM 2184 N N . ILE A 1 282 ? 20.111 5.649 -12.520 1.00 81.38 282 ILE A N 1
ATOM 2185 C CA . ILE A 1 282 ? 19.561 5.832 -13.872 1.00 81.38 282 ILE A CA 1
ATOM 2186 C C . ILE A 1 282 ? 19.842 7.251 -14.381 1.00 81.38 282 ILE A C 1
ATOM 2188 O O . ILE A 1 282 ? 20.372 7.388 -15.481 1.00 81.38 282 ILE A O 1
ATOM 2192 N N . ASP A 1 283 ? 19.587 8.287 -13.579 1.00 86.25 283 ASP A N 1
ATOM 2193 C CA . ASP A 1 283 ? 19.849 9.688 -13.940 1.00 86.25 283 ASP A CA 1
ATOM 2194 C C . ASP A 1 283 ? 21.340 9.912 -14.263 1.00 86.25 283 ASP A C 1
ATOM 2196 O O . ASP A 1 283 ? 21.696 10.557 -15.252 1.00 86.25 283 ASP A O 1
ATOM 2200 N N . THR A 1 284 ? 22.235 9.304 -13.474 1.00 83.81 284 THR A N 1
ATOM 2201 C CA . THR A 1 284 ? 23.692 9.355 -13.697 1.00 83.81 284 THR A CA 1
ATOM 2202 C C . THR A 1 284 ? 24.099 8.661 -15.002 1.00 83.81 284 THR A C 1
ATOM 2204 O O . THR A 1 284 ? 24.955 9.165 -15.738 1.00 83.81 284 THR A O 1
ATOM 2207 N N . LEU A 1 285 ? 23.486 7.517 -15.326 1.00 83.88 285 LEU A N 1
ATOM 2208 C CA . LEU A 1 285 ? 23.716 6.811 -16.590 1.00 83.88 285 LEU A CA 1
ATOM 2209 C C . LEU A 1 285 ? 23.175 7.604 -17.786 1.00 83.88 285 LEU A C 1
ATOM 2211 O O . LEU A 1 285 ? 23.872 7.717 -18.791 1.00 83.88 285 LEU A O 1
ATOM 2215 N N . GLN A 1 286 ? 21.989 8.208 -17.674 1.00 85.06 286 GLN A N 1
ATOM 2216 C CA . GLN A 1 286 ? 21.421 9.071 -18.714 1.00 85.06 286 GLN A CA 1
ATOM 2217 C C . GLN A 1 286 ? 22.306 10.295 -18.978 1.00 85.06 286 GLN A C 1
ATOM 2219 O O . GLN A 1 286 ? 22.607 10.584 -20.135 1.00 85.06 286 GLN A O 1
ATOM 2224 N N . GLY A 1 287 ? 22.804 10.958 -17.928 1.00 88.38 287 GLY A N 1
ATOM 2225 C CA . GLY A 1 287 ? 23.772 12.052 -18.062 1.00 88.38 287 GLY A CA 1
ATOM 2226 C C . GLY A 1 287 ? 25.085 11.615 -18.722 1.00 88.38 287 GLY A C 1
ATOM 2227 O O . GLY A 1 287 ? 25.621 12.330 -19.567 1.00 88.38 287 GLY A O 1
ATOM 2228 N N . SER A 1 288 ? 25.571 10.411 -18.403 1.00 88.31 288 SER A N 1
ATOM 2229 C CA . SER A 1 288 ? 26.773 9.837 -19.027 1.00 88.31 288 SER A CA 1
ATOM 2230 C C . SER A 1 288 ? 26.563 9.530 -20.516 1.00 88.31 288 SER A C 1
ATOM 2232 O O . SER A 1 288 ? 27.425 9.843 -21.333 1.00 88.31 288 SER A O 1
ATOM 2234 N N . ILE A 1 289 ? 25.407 8.966 -20.887 1.00 86.06 289 ILE A N 1
ATOM 2235 C CA . ILE A 1 289 ? 25.036 8.701 -22.286 1.00 86.06 289 ILE A CA 1
ATOM 2236 C C . ILE A 1 289 ? 24.908 10.013 -23.066 1.00 86.06 289 ILE A C 1
ATOM 2238 O O . ILE A 1 289 ? 25.455 10.115 -24.162 1.00 86.06 289 ILE A O 1
ATOM 2242 N N . ALA A 1 290 ? 24.241 11.024 -22.501 1.00 89.44 290 ALA A N 1
ATOM 2243 C CA . ALA A 1 290 ? 24.104 12.335 -23.129 1.00 89.44 290 ALA A CA 1
ATOM 2244 C C . ALA A 1 290 ? 25.475 12.974 -23.405 1.00 89.44 290 ALA A C 1
ATOM 2246 O O . ALA A 1 290 ? 25.712 13.453 -24.513 1.00 89.44 290 ALA A O 1
ATOM 2247 N N . LEU A 1 291 ? 26.402 12.905 -22.441 1.00 92.00 291 LEU A N 1
ATOM 2248 C CA . LEU A 1 291 ? 27.761 13.421 -22.601 1.00 92.00 291 LEU A CA 1
ATOM 2249 C C . LEU A 1 291 ? 28.529 12.688 -23.716 1.00 92.00 291 LEU A C 1
ATOM 2251 O O . LEU A 1 291 ? 29.109 13.345 -24.581 1.00 92.00 291 LEU A O 1
ATOM 2255 N N . ILE A 1 292 ? 28.461 11.351 -23.759 1.00 90.38 292 ILE A N 1
ATOM 2256 C CA . ILE A 1 292 ? 29.062 10.540 -24.835 1.00 90.38 292 ILE A CA 1
ATOM 2257 C C . ILE A 1 292 ? 28.474 10.909 -26.204 1.00 90.38 292 ILE A C 1
ATOM 2259 O O . ILE A 1 292 ? 29.232 11.072 -27.157 1.00 90.38 292 ILE A O 1
ATOM 2263 N N . CYS A 1 293 ? 27.153 11.095 -26.309 1.00 89.31 293 CYS A N 1
ATOM 2264 C CA . CYS A 1 293 ? 26.513 11.513 -27.560 1.00 89.31 293 CYS A CA 1
ATOM 2265 C C . CYS A 1 293 ? 27.018 12.893 -28.010 1.00 89.31 293 CYS A C 1
ATOM 2267 O O . CYS A 1 293 ? 27.452 13.033 -29.148 1.00 89.31 293 CYS A O 1
ATOM 2269 N N . THR A 1 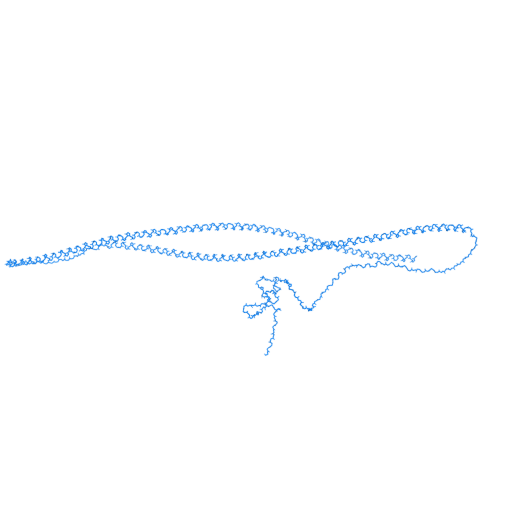294 ? 27.064 13.885 -27.109 1.00 90.62 294 THR A N 1
ATOM 2270 C CA . THR A 1 294 ? 27.582 15.223 -27.452 1.00 90.62 294 THR A CA 1
ATOM 2271 C C . THR A 1 294 ? 29.057 15.213 -27.854 1.00 90.62 294 THR A C 1
ATOM 2273 O O . THR A 1 294 ? 29.450 15.956 -28.752 1.00 90.62 294 THR A O 1
ATOM 2276 N N . GLN A 1 295 ? 29.876 14.353 -27.236 1.00 90.75 295 GLN A N 1
ATOM 2277 C CA . GLN A 1 295 ? 31.275 14.194 -27.623 1.00 90.75 295 GLN A CA 1
ATOM 2278 C C . GLN A 1 295 ? 31.378 13.571 -29.022 1.00 90.75 295 GLN A C 1
ATOM 2280 O O . GLN A 1 295 ? 32.055 14.137 -29.879 1.00 90.75 295 GLN A O 1
ATOM 2285 N N . TYR A 1 296 ? 30.655 12.477 -29.278 1.00 90.44 296 TYR A N 1
ATOM 2286 C CA . TYR A 1 296 ? 30.617 11.811 -30.581 1.00 90.44 296 TYR A CA 1
ATOM 2287 C C . TYR A 1 296 ? 30.157 12.749 -31.706 1.00 90.44 296 TYR A C 1
ATOM 2289 O O . TYR A 1 296 ? 30.780 12.776 -32.767 1.00 90.44 296 TYR A O 1
ATOM 2297 N N . ASP A 1 297 ? 29.121 13.560 -31.476 1.00 90.94 297 ASP A N 1
ATOM 2298 C CA . ASP A 1 297 ? 28.658 14.545 -32.458 1.00 90.94 297 ASP A CA 1
ATOM 2299 C C . ASP A 1 297 ? 29.737 15.604 -32.751 1.00 90.94 297 ASP A C 1
ATOM 2301 O O . ASP A 1 297 ? 29.964 15.928 -33.918 1.00 90.94 297 ASP A O 1
ATOM 2305 N N . SER A 1 298 ? 30.476 16.071 -31.735 1.00 92.00 298 SER A N 1
ATOM 2306 C CA . SER A 1 298 ? 31.582 17.027 -31.923 1.00 92.00 298 SER A CA 1
ATOM 2307 C C . SER A 1 298 ? 32.796 16.426 -32.653 1.00 92.00 298 SER A C 1
ATOM 2309 O O . SER A 1 298 ? 33.423 17.085 -33.488 1.00 92.00 298 SER A O 1
ATOM 2311 N N . GLU A 1 299 ? 33.114 15.153 -32.394 1.00 90.94 299 GLU A N 1
ATOM 2312 C CA . GLU A 1 299 ? 34.173 14.413 -33.089 1.00 90.94 299 GLU A CA 1
ATOM 2313 C C . GLU A 1 299 ? 33.781 14.162 -34.551 1.00 90.94 299 GLU A C 1
ATOM 2315 O O . GLU A 1 299 ? 34.582 14.380 -35.461 1.00 90.94 299 GLU A O 1
ATOM 2320 N N . ARG A 1 300 ? 32.517 13.796 -34.795 1.00 92.50 300 ARG A N 1
ATOM 2321 C CA . ARG A 1 300 ? 31.942 13.619 -36.131 1.00 92.50 300 ARG A CA 1
ATOM 2322 C C . ARG A 1 300 ? 31.931 14.919 -36.937 1.00 92.50 300 ARG A C 1
ATOM 2324 O O . ARG A 1 300 ? 32.307 14.888 -38.106 1.00 92.50 300 ARG A O 1
ATOM 2331 N N . GLU A 1 301 ? 31.536 16.046 -36.345 1.00 92.19 301 GLU A N 1
ATOM 2332 C CA . GLU A 1 301 ? 31.582 17.363 -37.000 1.00 92.19 301 GLU A CA 1
ATOM 2333 C C . GLU A 1 301 ? 33.026 17.756 -37.355 1.00 92.19 301 GLU A C 1
ATOM 2335 O O . GLU A 1 301 ? 33.304 18.182 -38.477 1.00 92.19 301 GLU A O 1
ATOM 2340 N N . THR A 1 302 ? 33.970 17.517 -36.439 1.00 92.88 302 THR A N 1
ATOM 2341 C CA . THR A 1 302 ? 35.403 17.764 -36.668 1.00 92.88 302 THR A CA 1
ATOM 2342 C C . THR A 1 302 ? 35.952 16.920 -37.824 1.00 92.88 302 THR A C 1
ATOM 2344 O O . THR A 1 302 ? 36.657 17.443 -38.688 1.00 92.88 302 THR A O 1
ATOM 2347 N N . LEU A 1 303 ? 35.608 15.628 -37.880 1.00 90.62 303 LEU A N 1
ATOM 2348 C CA . LEU A 1 303 ? 36.020 14.726 -38.961 1.00 90.62 303 LEU A CA 1
ATOM 2349 C C . LEU A 1 303 ? 35.388 15.100 -40.307 1.00 90.62 303 LEU A C 1
ATOM 2351 O O . LEU A 1 303 ? 36.083 15.090 -41.321 1.00 90.62 303 LEU A O 1
ATOM 2355 N N . LEU A 1 304 ? 34.102 15.469 -40.333 1.00 92.25 304 LEU A N 1
ATOM 2356 C CA . LEU A 1 304 ? 33.437 15.953 -41.549 1.00 92.25 304 LEU A CA 1
ATOM 2357 C C . LEU A 1 304 ? 34.151 17.186 -42.107 1.00 92.25 304 LEU A C 1
ATOM 2359 O O . LEU A 1 304 ? 34.505 17.204 -43.284 1.00 92.25 304 LEU A O 1
ATOM 2363 N N . LYS A 1 305 ? 34.467 18.159 -41.248 1.00 93.62 305 LYS A N 1
ATOM 2364 C CA . LYS A 1 305 ? 35.209 19.358 -41.641 1.00 93.62 305 LYS A CA 1
ATOM 2365 C C . LYS A 1 305 ? 36.607 19.039 -42.188 1.00 93.62 305 LYS A C 1
ATOM 2367 O O . LYS A 1 305 ? 37.009 19.611 -43.196 1.00 93.62 305 LYS A O 1
ATOM 2372 N N . GLN A 1 306 ? 37.334 18.094 -41.585 1.00 93.38 306 GLN A N 1
ATOM 2373 C CA . GLN A 1 306 ? 38.629 17.640 -42.117 1.00 93.38 306 GLN A CA 1
ATOM 2374 C C . GLN A 1 306 ? 38.495 16.986 -43.502 1.00 93.38 306 GLN A C 1
ATOM 2376 O O . GLN A 1 306 ? 39.336 17.212 -44.372 1.00 93.38 306 GLN A O 1
ATOM 2381 N N . VAL A 1 307 ? 37.438 16.200 -43.735 1.00 90.56 307 VAL A N 1
ATOM 2382 C CA . VAL A 1 307 ? 37.150 15.604 -45.050 1.00 90.56 307 VAL A CA 1
ATOM 2383 C C . VAL A 1 307 ? 36.814 16.683 -46.085 1.00 90.56 307 VAL A C 1
ATOM 2385 O O . VAL A 1 307 ? 37.308 16.613 -47.210 1.00 90.56 307 VAL A O 1
ATOM 2388 N N . GLU A 1 308 ? 36.034 17.701 -45.718 1.00 93.44 308 GLU A N 1
ATOM 2389 C CA . GLU A 1 308 ? 35.726 18.849 -46.581 1.00 93.44 308 GLU A CA 1
ATOM 2390 C C . GLU A 1 308 ? 36.986 19.657 -46.938 1.00 93.44 308 GLU A C 1
ATOM 2392 O O . GLU A 1 308 ? 37.223 19.932 -48.116 1.00 93.44 308 GLU A O 1
ATOM 2397 N N . GLU A 1 309 ? 37.836 19.971 -45.954 1.00 93.00 309 GLU A N 1
ATOM 2398 C CA . GLU A 1 309 ? 39.103 20.690 -46.152 1.00 93.00 309 GLU A CA 1
ATOM 2399 C C . GLU A 1 309 ? 40.077 19.908 -47.053 1.00 93.00 309 GLU A C 1
ATOM 2401 O O . GLU A 1 309 ? 40.641 20.471 -47.997 1.00 93.00 309 GLU A O 1
ATOM 2406 N N . LEU A 1 310 ? 40.234 18.596 -46.829 1.00 92.12 310 LEU A N 1
ATOM 2407 C CA . LEU A 1 310 ? 41.065 17.726 -47.670 1.00 92.12 310 LEU A CA 1
ATOM 2408 C C . LEU A 1 310 ? 40.500 17.571 -49.090 1.00 92.12 310 LEU A C 1
ATOM 2410 O O . LEU A 1 310 ? 41.265 17.563 -50.057 1.00 92.12 310 LEU A O 1
ATOM 2414 N N . SER A 1 311 ? 39.176 17.481 -49.235 1.00 91.19 311 SER A N 1
ATOM 2415 C CA . SER A 1 311 ? 38.514 17.403 -50.540 1.00 91.19 311 SER A CA 1
ATOM 2416 C C . SER A 1 311 ? 38.709 18.696 -51.338 1.00 91.19 311 SER A C 1
ATOM 2418 O O . SER A 1 311 ? 39.149 18.652 -52.488 1.00 91.19 311 SER A O 1
ATOM 2420 N N . ALA A 1 312 ? 38.507 19.857 -50.707 1.00 92.94 312 ALA A N 1
ATOM 2421 C CA . ALA A 1 312 ? 38.755 21.160 -51.320 1.00 92.94 312 ALA A CA 1
ATOM 2422 C C . ALA A 1 312 ? 40.229 21.337 -51.735 1.00 92.94 312 ALA A C 1
ATOM 2424 O O . ALA A 1 312 ? 40.506 21.787 -52.849 1.00 92.94 312 ALA A O 1
ATOM 2425 N N . ALA A 1 313 ? 41.178 20.929 -50.884 1.00 92.38 313 ALA A N 1
ATOM 2426 C CA . ALA A 1 313 ? 42.607 20.961 -51.200 1.00 92.38 313 ALA A CA 1
ATOM 2427 C C . ALA A 1 313 ? 42.974 20.033 -52.376 1.00 92.38 313 ALA A C 1
ATOM 2429 O O . ALA A 1 313 ? 43.762 20.417 -53.244 1.00 92.38 313 ALA A O 1
ATOM 2430 N N . SER A 1 314 ? 42.372 18.841 -52.442 1.00 92.56 314 SER A N 1
ATOM 2431 C CA . SER A 1 314 ? 42.545 17.894 -53.551 1.00 92.56 314 SER A CA 1
ATOM 2432 C C . SER A 1 314 ? 42.017 18.466 -54.872 1.00 92.56 314 SER A C 1
ATOM 2434 O O . SER A 1 314 ? 42.750 18.517 -55.860 1.00 92.56 314 SER A O 1
ATOM 2436 N N . ILE A 1 315 ? 40.791 19.007 -54.874 1.00 92.25 315 ILE A N 1
ATOM 2437 C CA . ILE A 1 315 ? 40.178 19.647 -56.050 1.00 92.25 315 ILE A CA 1
ATOM 2438 C C . ILE A 1 315 ? 41.026 20.832 -56.536 1.00 92.25 315 ILE A C 1
ATOM 2440 O O . ILE A 1 315 ? 41.271 20.960 -57.735 1.00 92.25 315 ILE A O 1
ATOM 2444 N N . ALA A 1 316 ? 41.526 21.674 -55.626 1.00 93.44 316 ALA A N 1
ATOM 2445 C CA . ALA A 1 316 ? 42.406 22.789 -55.976 1.00 93.44 316 ALA A CA 1
ATOM 2446 C C . ALA A 1 316 ? 43.744 22.319 -56.584 1.00 93.44 316 ALA A C 1
ATOM 2448 O O . ALA A 1 316 ? 44.243 22.930 -57.532 1.00 93.44 316 ALA A O 1
ATOM 2449 N N . CYS A 1 317 ? 44.309 21.217 -56.079 1.00 92.81 317 CYS A N 1
ATOM 2450 C CA . CYS A 1 317 ? 45.528 20.610 -56.612 1.00 92.81 317 CYS A CA 1
ATOM 2451 C C . CYS A 1 317 ? 45.319 20.048 -58.029 1.00 92.81 317 CYS A C 1
ATOM 2453 O O . CYS A 1 317 ? 46.095 20.360 -58.933 1.00 92.81 317 CYS A O 1
ATOM 2455 N N . GLU A 1 318 ? 44.247 19.283 -58.256 1.00 90.75 318 GLU A N 1
ATOM 2456 C CA . GLU A 1 318 ? 43.917 18.752 -59.586 1.00 90.75 318 GLU A CA 1
ATOM 2457 C C . GLU A 1 318 ? 43.562 19.864 -60.582 1.00 90.75 318 GLU A C 1
ATOM 2459 O O . GLU A 1 318 ? 43.998 19.822 -61.732 1.00 90.75 318 GLU A O 1
ATOM 2464 N N . HIS A 1 319 ? 42.866 20.920 -60.147 1.00 92.31 319 HIS A N 1
ATOM 2465 C CA . HIS A 1 319 ? 42.612 22.086 -60.994 1.00 92.31 319 HIS A CA 1
ATOM 2466 C C . HIS A 1 319 ? 43.914 22.792 -61.410 1.00 92.31 319 HIS A C 1
ATOM 2468 O O . HIS A 1 319 ? 44.075 23.145 -62.579 1.00 92.31 319 HIS A O 1
ATOM 2474 N N . LYS A 1 320 ? 44.886 22.933 -60.496 1.00 94.25 320 LYS A N 1
ATOM 2475 C CA . LYS A 1 320 ? 46.215 23.477 -60.820 1.00 94.25 320 LYS A CA 1
ATOM 2476 C C . LYS A 1 320 ? 46.957 22.610 -61.842 1.00 94.25 320 LYS A C 1
ATOM 2478 O O . LYS A 1 320 ? 47.476 23.151 -62.815 1.00 94.25 320 LYS A O 1
ATOM 2483 N N . LYS A 1 321 ? 46.959 21.282 -61.675 1.00 91.50 321 LYS A N 1
ATOM 2484 C CA . LYS A 1 321 ? 47.545 20.351 -62.659 1.00 91.50 321 LYS A CA 1
ATOM 2485 C C . LYS A 1 321 ? 46.865 20.460 -64.025 1.00 91.50 321 LYS A C 1
ATOM 2487 O O . LYS A 1 321 ? 47.545 20.433 -65.044 1.00 91.50 321 LYS A O 1
ATOM 2492 N N . LEU A 1 322 ? 45.539 20.614 -64.061 1.00 92.44 322 LEU A N 1
ATOM 2493 C CA . LEU A 1 322 ? 44.793 20.787 -65.309 1.00 92.44 322 LEU A CA 1
ATOM 2494 C C . LEU A 1 322 ? 45.210 22.069 -66.046 1.00 92.44 322 LEU A C 1
ATOM 2496 O O . LEU A 1 322 ? 45.399 22.027 -67.260 1.00 92.44 322 LEU A O 1
ATOM 2500 N N . LEU A 1 323 ? 45.410 23.179 -65.327 1.00 93.62 323 LEU A N 1
ATOM 2501 C CA . LEU A 1 323 ? 45.931 24.426 -65.902 1.00 93.62 323 LEU A CA 1
ATOM 2502 C C . LEU A 1 323 ? 47.365 24.260 -66.436 1.00 93.62 323 LEU A C 1
ATOM 2504 O O . LEU A 1 323 ? 47.656 24.708 -67.542 1.00 93.62 323 LEU A O 1
ATOM 2508 N N . GLU A 1 324 ? 48.243 23.563 -65.705 1.00 93.38 324 GLU A N 1
ATOM 2509 C CA . GLU A 1 324 ? 49.607 23.245 -66.162 1.00 93.38 324 GLU A CA 1
ATOM 2510 C C . GLU A 1 324 ? 49.595 22.376 -67.438 1.00 93.38 324 GLU A C 1
ATOM 2512 O O . GLU A 1 324 ? 50.344 22.638 -68.382 1.00 93.38 324 GLU A O 1
ATOM 2517 N N . VAL A 1 325 ? 48.699 21.385 -67.522 1.00 90.50 325 VAL A N 1
ATOM 2518 C CA . VAL A 1 325 ? 48.501 20.559 -68.728 1.00 90.50 325 VAL A CA 1
ATOM 2519 C C . VAL A 1 325 ? 47.966 21.389 -69.899 1.00 90.50 325 VAL A C 1
ATOM 2521 O O . VAL A 1 325 ? 48.456 21.231 -71.016 1.00 90.50 325 VAL A O 1
ATOM 2524 N N . GLN A 1 326 ? 47.015 22.299 -69.668 1.00 92.50 326 GLN A N 1
ATOM 2525 C CA . GLN A 1 326 ? 46.501 23.206 -70.703 1.00 92.50 326 GLN A CA 1
ATOM 2526 C C . GLN A 1 326 ? 47.590 24.160 -71.223 1.00 92.50 326 GLN A C 1
ATOM 2528 O O . GLN A 1 326 ? 47.690 24.376 -72.432 1.00 92.50 326 GLN A O 1
ATOM 2533 N N . GLU A 1 327 ? 48.453 24.683 -70.347 1.00 93.81 327 GLU A N 1
ATOM 2534 C CA . GLU A 1 327 ? 49.593 25.518 -70.747 1.00 93.81 327 GLU A CA 1
ATOM 2535 C C . GLU A 1 327 ? 50.606 24.726 -71.595 1.00 93.81 327 GLU A C 1
ATOM 2537 O O . GLU A 1 327 ? 51.105 25.224 -72.608 1.00 93.81 327 GLU A O 1
ATOM 2542 N N . LEU A 1 328 ? 50.892 23.473 -71.222 1.00 90.69 328 LEU A N 1
ATOM 2543 C CA . LEU A 1 328 ? 51.754 22.583 -72.005 1.00 90.69 328 LEU A CA 1
ATOM 2544 C C . LEU A 1 328 ? 51.135 22.231 -73.366 1.00 90.69 328 LEU A C 1
ATOM 2546 O O . LEU A 1 328 ? 51.841 22.280 -74.371 1.00 90.69 328 LEU A O 1
ATOM 2550 N N . GLN A 1 329 ? 49.830 21.954 -73.431 1.00 90.75 329 GLN A N 1
ATOM 2551 C CA . GLN A 1 329 ? 49.113 21.727 -74.692 1.00 90.75 329 GLN A CA 1
ATOM 2552 C C . GLN A 1 329 ? 49.173 22.955 -75.613 1.00 90.75 329 GLN A C 1
ATOM 2554 O O . GLN A 1 329 ? 49.454 22.811 -76.802 1.00 90.75 329 GLN A O 1
ATOM 2559 N N . ALA A 1 330 ? 49.000 24.166 -75.075 1.00 93.06 330 ALA A N 1
ATOM 2560 C CA . ALA A 1 330 ? 49.132 25.403 -75.847 1.00 93.06 330 ALA A CA 1
ATOM 2561 C C . ALA A 1 330 ? 50.561 25.609 -76.393 1.00 93.06 330 ALA A C 1
ATOM 2563 O O . ALA A 1 330 ? 50.734 26.015 -77.544 1.00 93.06 330 ALA A O 1
ATOM 2564 N N . LYS A 1 331 ? 51.595 25.282 -75.601 1.00 92.88 331 LYS A N 1
ATOM 2565 C CA . LYS A 1 331 ? 53.002 25.314 -76.047 1.00 92.88 331 LYS A CA 1
ATOM 2566 C C . LYS A 1 331 ? 53.289 24.281 -77.138 1.00 92.88 331 LYS A C 1
ATOM 2568 O O . LYS A 1 331 ? 53.994 24.608 -78.092 1.00 92.88 331 LYS A O 1
ATOM 2573 N N . ILE A 1 332 ? 52.733 23.072 -77.023 1.00 89.88 332 ILE A N 1
ATOM 2574 C CA . ILE A 1 332 ? 52.847 22.026 -78.049 1.00 89.88 332 ILE A CA 1
ATOM 2575 C C . ILE A 1 332 ? 52.222 22.520 -79.357 1.00 89.88 332 ILE A C 1
ATOM 2577 O O . ILE A 1 332 ? 52.941 22.595 -80.351 1.00 89.88 332 ILE A O 1
ATOM 2581 N N . ALA A 1 333 ? 50.969 22.982 -79.340 1.00 92.56 333 ALA A N 1
ATOM 2582 C CA . ALA A 1 333 ? 50.278 23.480 -80.533 1.00 92.56 333 ALA A CA 1
ATOM 2583 C C . ALA A 1 333 ? 51.023 24.643 -81.225 1.00 92.56 333 ALA A C 1
ATOM 2585 O O . ALA A 1 333 ? 51.122 24.687 -82.451 1.00 92.56 333 ALA A O 1
ATOM 2586 N N . LEU A 1 334 ? 51.614 25.567 -80.453 1.00 93.62 334 LEU A N 1
ATOM 2587 C CA . LEU A 1 334 ? 52.459 26.636 -80.999 1.00 93.62 334 LEU A CA 1
ATOM 2588 C C . LEU A 1 334 ? 53.742 26.087 -81.650 1.00 93.62 334 LEU A C 1
ATOM 2590 O O . LEU A 1 334 ? 54.164 26.564 -82.708 1.00 93.62 334 LEU A O 1
ATOM 2594 N N . SER A 1 335 ? 54.371 25.084 -81.032 1.00 88.25 335 SER A N 1
ATOM 2595 C CA . SER A 1 335 ? 55.568 24.439 -81.582 1.00 88.25 335 SER A CA 1
ATOM 2596 C C . SER A 1 335 ? 55.265 23.634 -82.850 1.00 88.25 335 SER A C 1
ATOM 2598 O O . SER A 1 335 ? 56.033 23.718 -83.805 1.00 88.25 335 SER A O 1
ATOM 2600 N N . GLU A 1 336 ? 54.119 22.952 -82.908 1.00 89.75 336 GLU A N 1
ATOM 2601 C CA . GLU A 1 336 ? 53.624 22.236 -84.088 1.00 89.75 336 GLU A CA 1
ATOM 2602 C C . GLU A 1 336 ? 53.372 23.208 -85.245 1.00 89.75 336 GLU A C 1
ATOM 2604 O O . GLU A 1 336 ? 53.910 23.004 -86.332 1.00 89.75 336 GLU A O 1
ATOM 2609 N N . ALA A 1 337 ? 52.675 24.324 -84.997 1.00 90.19 337 ALA A N 1
ATOM 2610 C CA . ALA A 1 337 ? 52.476 25.376 -85.995 1.00 90.19 337 ALA A CA 1
ATOM 2611 C C . ALA A 1 337 ? 53.811 25.946 -86.518 1.00 90.19 337 ALA A C 1
ATOM 2613 O O . ALA A 1 337 ? 53.982 26.122 -87.724 1.00 90.19 337 ALA A O 1
ATOM 2614 N N . THR A 1 338 ? 54.791 26.159 -85.631 1.00 91.06 338 THR A N 1
ATOM 2615 C CA . THR A 1 338 ? 56.138 26.640 -86.000 1.00 91.06 338 THR A CA 1
ATOM 2616 C C . THR A 1 338 ? 56.918 25.609 -86.827 1.00 91.06 338 THR A C 1
ATOM 2618 O O . THR A 1 338 ? 57.665 25.968 -87.739 1.00 91.06 338 THR A O 1
ATOM 2621 N N . VAL A 1 339 ? 56.788 24.316 -86.513 1.00 88.12 339 VAL A N 1
ATOM 2622 C CA . VAL A 1 339 ? 57.399 23.225 -87.290 1.00 88.12 339 VAL A CA 1
ATOM 2623 C C . VAL A 1 339 ? 56.736 23.113 -88.660 1.00 88.12 339 VAL A C 1
ATOM 2625 O O . VAL A 1 339 ? 57.439 22.961 -89.655 1.00 88.12 339 VAL A O 1
ATOM 2628 N N . GLN A 1 340 ? 55.413 23.256 -88.735 1.00 88.50 340 GLN A N 1
ATOM 2629 C CA . GLN A 1 340 ? 54.662 23.188 -89.984 1.00 88.50 340 GLN A CA 1
ATOM 2630 C C . GLN A 1 340 ? 54.971 24.379 -90.908 1.00 88.50 340 GLN A C 1
ATOM 2632 O O . GLN A 1 340 ? 55.211 24.172 -92.095 1.00 88.50 340 GLN A O 1
ATOM 2637 N N . GLU A 1 341 ? 55.086 25.599 -90.372 1.00 89.44 341 GLU A N 1
ATOM 2638 C CA . GLU A 1 341 ? 55.583 26.771 -91.113 1.00 89.44 341 GLU A CA 1
ATOM 2639 C C . GLU A 1 341 ? 56.995 26.523 -91.673 1.00 89.44 341 GLU A C 1
ATOM 2641 O O . GLU A 1 341 ? 57.256 26.751 -92.856 1.00 89.44 341 GLU A O 1
ATOM 2646 N N . LYS A 1 342 ? 57.905 25.982 -90.852 1.00 88.19 342 LYS A N 1
ATOM 2647 C CA . LYS A 1 342 ? 59.260 25.622 -91.297 1.00 88.19 342 LYS A CA 1
ATOM 2648 C C . LYS A 1 342 ? 59.269 24.509 -92.344 1.00 88.19 342 LYS A C 1
ATOM 2650 O O . LYS A 1 342 ? 60.096 24.586 -93.246 1.00 88.19 342 LYS A O 1
ATOM 2655 N N . SER A 1 343 ? 58.368 23.526 -92.266 1.00 86.50 343 SER A N 1
ATOM 2656 C CA . SER A 1 343 ? 58.211 22.486 -93.298 1.00 86.50 343 SER A CA 1
ATOM 2657 C C . SER A 1 343 ? 57.859 23.112 -94.642 1.00 86.50 343 SER A C 1
ATOM 2659 O O . SER A 1 343 ? 58.549 22.866 -95.623 1.00 86.50 343 SER A O 1
ATOM 2661 N N . VAL A 1 344 ? 56.882 24.026 -94.670 1.00 87.56 344 VAL A N 1
ATOM 2662 C CA . VAL A 1 344 ? 56.494 24.750 -95.891 1.00 87.56 344 VAL A CA 1
ATOM 2663 C C . VAL A 1 344 ? 57.662 25.569 -96.459 1.00 87.56 344 VAL A C 1
ATOM 2665 O O . VAL A 1 344 ? 57.866 25.588 -97.672 1.00 87.56 344 VAL A O 1
ATOM 2668 N N . ILE A 1 345 ? 58.469 26.215 -95.610 1.00 85.75 345 ILE A N 1
ATOM 2669 C CA . ILE A 1 345 ? 59.676 26.937 -96.053 1.00 85.75 345 ILE A CA 1
ATOM 2670 C C . ILE A 1 345 ? 60.729 25.970 -96.619 1.00 85.75 345 ILE A C 1
ATOM 2672 O O . ILE A 1 345 ? 61.349 26.277 -97.637 1.00 85.75 345 ILE A O 1
ATOM 2676 N N . ILE A 1 346 ? 60.935 24.806 -95.994 1.00 82.06 346 ILE A N 1
ATOM 2677 C CA . ILE A 1 346 ? 61.864 23.776 -96.483 1.00 82.06 346 ILE A CA 1
ATOM 2678 C C . ILE A 1 346 ? 61.387 23.232 -97.833 1.00 82.06 346 ILE A C 1
ATOM 2680 O O . ILE A 1 346 ? 62.164 23.254 -98.778 1.00 82.06 346 ILE A O 1
ATOM 2684 N N . GLU A 1 347 ? 60.114 22.864 -97.973 1.00 81.69 347 GLU A N 1
ATOM 2685 C CA . GLU A 1 347 ? 59.512 22.402 -99.233 1.00 81.69 347 GLU A CA 1
ATOM 2686 C C . GLU A 1 347 ? 59.658 23.449 -100.356 1.00 81.69 347 GLU A C 1
ATOM 2688 O O . GLU A 1 347 ? 60.014 23.115 -101.488 1.00 81.69 347 GLU A O 1
ATOM 2693 N N . GLN A 1 348 ? 59.464 24.740 -100.052 1.00 81.88 348 GLN A N 1
ATOM 2694 C CA . GLN A 1 348 ? 59.701 25.837 -101.001 1.00 81.88 348 GLN A CA 1
ATOM 2695 C C . GLN A 1 348 ? 61.181 25.984 -101.384 1.00 81.88 348 GLN A C 1
ATOM 2697 O O . GLN A 1 348 ? 61.498 26.231 -102.553 1.00 81.88 348 GLN A O 1
ATOM 2702 N N . LEU A 1 349 ? 62.100 25.840 -100.425 1.00 80.19 349 LEU A N 1
ATOM 2703 C CA . LEU A 1 349 ? 63.540 25.884 -100.676 1.00 80.19 349 LEU A CA 1
ATOM 2704 C C . LEU A 1 349 ? 64.005 24.672 -101.487 1.00 80.19 349 LEU A C 1
ATOM 2706 O O . LEU A 1 349 ? 64.769 24.855 -102.429 1.00 80.19 349 LEU A O 1
ATOM 2710 N N . GLU A 1 350 ? 63.515 23.470 -101.189 1.00 80.44 350 GLU A N 1
ATOM 2711 C CA . GLU A 1 350 ? 63.787 22.241 -101.938 1.00 80.44 350 GLU A CA 1
ATOM 2712 C C . GLU A 1 350 ? 63.258 22.335 -103.372 1.00 80.44 350 GLU A C 1
ATOM 2714 O O . GLU A 1 350 ? 64.010 22.072 -104.310 1.00 80.44 350 GLU A O 1
ATOM 2719 N N . ALA A 1 351 ? 62.028 22.820 -103.573 1.00 76.19 351 ALA A N 1
ATOM 2720 C CA . ALA A 1 351 ? 61.483 23.094 -104.903 1.00 76.19 351 ALA A CA 1
ATOM 2721 C C . ALA A 1 351 ? 62.323 24.134 -105.671 1.00 76.19 351 ALA A C 1
ATOM 2723 O O . ALA A 1 351 ? 62.618 23.957 -106.855 1.00 76.19 351 ALA A O 1
ATOM 2724 N N . THR A 1 352 ? 62.778 25.193 -104.992 1.00 74.19 352 THR A N 1
ATOM 2725 C CA . THR A 1 352 ? 63.664 26.214 -105.579 1.00 74.19 352 THR A CA 1
ATOM 2726 C C . THR A 1 352 ? 65.045 25.644 -105.917 1.00 74.19 352 THR A C 1
ATOM 2728 O O . THR A 1 352 ? 65.639 26.021 -106.927 1.00 74.19 352 THR A O 1
ATOM 2731 N N . LEU A 1 353 ? 65.572 24.733 -105.096 1.00 69.50 353 LEU A N 1
ATOM 2732 C CA . LEU A 1 353 ? 66.881 24.107 -105.279 1.00 69.50 353 LEU A CA 1
ATOM 2733 C C . LEU A 1 353 ? 66.835 23.069 -106.409 1.00 69.50 353 LEU A C 1
ATOM 2735 O O . LEU A 1 353 ? 67.731 23.082 -107.249 1.00 69.50 353 LEU A O 1
ATOM 2739 N N . LEU A 1 354 ? 65.756 22.286 -106.516 1.00 64.12 354 LEU A N 1
ATOM 2740 C CA . LEU A 1 354 ? 65.451 21.403 -107.651 1.00 64.12 354 LEU A CA 1
ATOM 2741 C C . LEU A 1 354 ? 65.310 22.180 -108.970 1.00 64.12 354 LEU A C 1
ATOM 2743 O O . LEU A 1 354 ? 65.896 21.793 -109.982 1.00 64.12 354 LEU A O 1
ATOM 2747 N N . ALA A 1 355 ? 64.623 23.327 -108.956 1.00 62.16 355 ALA A N 1
ATOM 2748 C CA . ALA A 1 355 ? 64.565 24.227 -110.111 1.00 62.16 355 ALA A CA 1
ATOM 2749 C C . ALA A 1 355 ? 65.948 24.807 -110.485 1.00 62.16 355 ALA A C 1
ATOM 2751 O O . ALA A 1 355 ? 66.197 25.137 -111.645 1.00 62.16 355 ALA A O 1
ATOM 2752 N N . LYS A 1 356 ? 66.874 24.907 -109.521 1.00 60.69 356 LYS A N 1
ATOM 2753 C CA . LYS A 1 356 ? 68.249 25.384 -109.734 1.00 60.69 356 LYS A CA 1
ATOM 2754 C C . LYS A 1 356 ? 69.193 24.282 -110.225 1.00 60.69 356 LYS A C 1
ATOM 2756 O O . LYS A 1 356 ? 70.067 24.570 -111.041 1.00 60.69 356 LYS A O 1
ATOM 2761 N N . THR A 1 357 ? 69.022 23.036 -109.777 1.00 52.56 357 THR A N 1
ATOM 2762 C CA . THR A 1 357 ? 69.825 21.884 -110.225 1.00 52.56 357 THR A CA 1
ATOM 2763 C C . THR A 1 357 ? 69.393 21.364 -111.595 1.00 52.56 357 THR A C 1
ATOM 2765 O O . THR A 1 357 ? 70.264 20.992 -112.378 1.00 52.56 357 THR A O 1
ATOM 2768 N N . GLN A 1 358 ? 68.114 21.487 -111.976 1.00 47.69 358 GLN A N 1
ATOM 2769 C CA . GLN A 1 358 ? 67.678 21.287 -113.372 1.00 47.69 358 GLN A CA 1
ATOM 2770 C C . GLN A 1 358 ? 68.313 22.278 -114.370 1.00 47.69 358 GLN A C 1
ATOM 2772 O O . GLN A 1 358 ? 68.252 22.058 -115.577 1.00 47.69 358 GLN A O 1
ATOM 2777 N N . GLY A 1 359 ? 68.964 23.347 -113.894 1.00 45.56 359 GLY A N 1
ATOM 2778 C CA . GLY A 1 359 ? 69.698 24.292 -114.734 1.00 45.56 359 GLY A CA 1
ATOM 2779 C C . GLY A 1 359 ? 71.164 23.934 -115.014 1.00 45.56 359 GLY A C 1
ATOM 2780 O O . GLY A 1 359 ? 71.778 24.621 -115.831 1.00 45.56 359 GLY A O 1
ATOM 2781 N N . LYS A 1 360 ? 71.765 22.939 -114.330 1.00 42.00 360 LYS A N 1
ATOM 2782 C CA . LYS A 1 360 ? 73.205 22.632 -114.473 1.00 42.00 360 LYS A CA 1
ATOM 2783 C C . LYS A 1 360 ? 73.622 21.234 -113.972 1.00 42.00 360 LYS A C 1
ATOM 2785 O O . LYS A 1 360 ? 74.258 21.106 -112.931 1.00 42.00 360 LYS A O 1
ATOM 2790 N N . THR A 1 361 ? 73.402 20.217 -114.803 1.00 35.03 361 THR A N 1
ATOM 2791 C CA . THR A 1 361 ? 74.283 19.036 -114.883 1.00 35.03 361 THR A CA 1
ATOM 2792 C C . THR A 1 361 ? 74.440 18.596 -116.336 1.00 35.03 361 THR A C 1
ATOM 2794 O O . THR A 1 361 ? 73.470 18.199 -116.977 1.00 35.03 361 THR A O 1
ATOM 2797 N N . SER A 1 362 ? 75.676 18.633 -116.827 1.00 30.50 362 SER A N 1
ATOM 2798 C CA . SER A 1 362 ? 76.201 17.569 -117.688 1.00 30.50 362 SER A CA 1
ATOM 2799 C C . SER A 1 362 ? 77.115 16.705 -116.811 1.00 30.50 362 SER A C 1
ATOM 2801 O O . SER A 1 362 ? 77.611 17.199 -115.796 1.00 30.50 362 SER A O 1
ATOM 2803 N N . ASP A 1 363 ? 77.246 15.432 -117.168 1.00 31.62 363 ASP A N 1
ATOM 2804 C CA . ASP A 1 363 ? 77.767 14.320 -116.351 1.00 31.62 363 ASP A CA 1
ATOM 2805 C C . ASP A 1 363 ? 79.217 14.538 -115.830 1.00 31.62 363 ASP A C 1
ATOM 2807 O O . ASP A 1 363 ? 79.945 15.378 -116.350 1.00 31.62 363 ASP A O 1
ATOM 2811 N N . GLU A 1 364 ? 79.701 13.888 -114.760 1.00 31.91 364 GLU A N 1
ATOM 2812 C CA . GLU A 1 364 ? 79.971 12.440 -114.707 1.00 31.91 364 GLU A CA 1
ATOM 2813 C C . GLU A 1 364 ? 80.044 11.818 -113.289 1.00 31.91 364 GLU A C 1
ATOM 2815 O O . GLU A 1 364 ? 80.579 12.384 -112.341 1.00 31.91 364 GLU A O 1
ATOM 2820 N N . HIS A 1 365 ? 79.516 10.591 -113.207 1.00 31.08 365 HIS A N 1
ATOM 2821 C CA . HIS A 1 365 ? 80.081 9.365 -112.609 1.00 31.08 365 HIS A CA 1
ATOM 2822 C C . HIS A 1 365 ? 81.158 9.426 -111.489 1.00 31.08 365 HIS A C 1
ATOM 2824 O O . HIS A 1 365 ? 82.250 9.943 -111.689 1.00 31.08 365 HIS A O 1
ATOM 2830 N N . ILE A 1 366 ? 80.940 8.670 -110.394 1.00 34.03 366 ILE A N 1
ATOM 2831 C CA . ILE A 1 366 ? 81.734 7.475 -109.977 1.00 34.03 366 ILE A CA 1
ATOM 2832 C C . ILE A 1 366 ? 81.166 6.869 -108.672 1.00 34.03 366 ILE A C 1
ATOM 2834 O O . ILE A 1 366 ? 80.705 7.576 -107.781 1.00 34.03 366 ILE A O 1
ATOM 2838 N N . SER A 1 367 ? 81.189 5.537 -108.566 1.00 33.38 367 SER A N 1
ATOM 2839 C CA . SER A 1 367 ? 80.752 4.760 -107.393 1.00 33.38 367 SER A CA 1
ATOM 2840 C C . SER A 1 367 ? 81.897 4.484 -106.408 1.00 33.38 367 SER A C 1
ATOM 2842 O O . SER A 1 367 ? 83.012 4.229 -106.852 1.00 33.38 367 SER A O 1
ATOM 2844 N N . SER A 1 368 ? 81.609 4.357 -105.104 1.00 31.20 368 SER A N 1
ATOM 2845 C CA . SER A 1 368 ? 82.264 3.334 -104.261 1.00 31.20 368 SER A CA 1
ATOM 2846 C C . SER A 1 368 ? 81.514 3.050 -102.952 1.00 31.20 368 SER A C 1
ATOM 2848 O O . SER A 1 368 ? 80.831 3.909 -102.399 1.00 31.20 368 SER A O 1
ATOM 2850 N N . THR A 1 369 ? 81.672 1.822 -102.464 1.00 38.22 369 THR A N 1
ATOM 2851 C CA . THR A 1 369 ? 80.994 1.216 -101.310 1.00 38.22 369 THR A CA 1
ATOM 2852 C C . THR A 1 369 ? 81.896 1.213 -100.071 1.00 38.22 369 THR A C 1
ATOM 2854 O O . THR A 1 369 ? 83.042 0.794 -100.183 1.00 38.22 369 THR A O 1
ATOM 2857 N N . GLN A 1 370 ? 81.364 1.559 -98.890 1.00 30.44 370 GLN A N 1
ATOM 2858 C CA . GLN A 1 370 ? 81.762 1.068 -97.546 1.00 30.44 370 GLN A CA 1
ATOM 2859 C C . GLN A 1 370 ? 80.768 1.668 -96.526 1.00 30.44 370 GLN A C 1
ATOM 2861 O O . GLN A 1 370 ? 80.591 2.875 -96.469 1.00 30.44 370 GLN A O 1
ATOM 2866 N N . GLN A 1 371 ? 79.920 0.897 -95.840 1.00 34.66 371 GLN A N 1
ATOM 2867 C CA . GLN A 1 371 ? 80.237 0.023 -94.701 1.00 34.66 371 GLN A CA 1
ATOM 2868 C C . GLN A 1 371 ? 80.893 0.763 -93.517 1.00 34.66 371 GLN A C 1
ATOM 2870 O O . GLN A 1 371 ? 82.094 0.648 -93.303 1.00 34.66 371 GLN A O 1
ATOM 2875 N N . THR A 1 372 ? 80.099 1.439 -92.675 1.00 30.22 372 THR A N 1
ATOM 2876 C CA . THR A 1 372 ? 80.413 1.632 -91.241 1.00 30.22 372 THR A CA 1
ATOM 2877 C C . THR A 1 372 ? 79.132 1.789 -90.410 1.00 30.22 372 THR A C 1
ATOM 2879 O O . THR A 1 372 ? 78.396 2.755 -90.549 1.00 30.22 372 THR A O 1
ATOM 2882 N N . GLN A 1 373 ? 78.895 0.781 -89.568 1.00 30.22 373 GLN A N 1
ATOM 2883 C CA . GLN A 1 373 ? 78.258 0.793 -88.241 1.00 30.22 373 GLN A CA 1
ATOM 2884 C C . GLN A 1 373 ? 77.307 1.954 -87.872 1.00 30.22 373 GLN A C 1
ATOM 2886 O O . GLN A 1 373 ? 77.732 3.077 -87.610 1.00 30.22 373 GLN A O 1
ATOM 2891 N N . ALA A 1 374 ? 76.029 1.619 -87.668 1.00 40.75 374 ALA A N 1
ATOM 2892 C CA . ALA A 1 374 ? 75.112 2.448 -86.890 1.00 40.75 374 ALA A CA 1
ATOM 2893 C C . ALA A 1 374 ? 75.501 2.423 -85.392 1.00 40.75 374 ALA A C 1
ATOM 2895 O O . ALA A 1 374 ? 75.650 1.327 -84.836 1.00 40.75 374 ALA A O 1
ATOM 2896 N N . PRO A 1 375 ? 75.617 3.575 -84.704 1.00 39.72 375 PRO A N 1
ATOM 2897 C CA . PRO A 1 375 ? 75.814 3.600 -83.263 1.00 39.72 375 PRO A CA 1
ATOM 2898 C C . PRO A 1 375 ? 74.537 3.176 -82.532 1.00 39.72 375 PRO A C 1
ATOM 2900 O O . PRO A 1 375 ? 73.517 3.860 -82.553 1.00 39.72 375 PRO A O 1
ATOM 2903 N N . SER A 1 376 ? 74.631 2.030 -81.865 1.00 32.97 376 SER A N 1
ATOM 2904 C CA . SER A 1 376 ? 74.051 1.752 -80.547 1.00 32.97 376 SER A CA 1
ATOM 2905 C C . SER A 1 376 ? 73.074 2.789 -79.961 1.00 32.97 376 SER A C 1
ATOM 2907 O O . SER A 1 376 ? 73.479 3.791 -79.370 1.00 32.97 376 SER A O 1
ATOM 2909 N N . ARG A 1 377 ? 71.788 2.424 -79.981 1.00 39.59 377 ARG A N 1
ATOM 2910 C CA . ARG A 1 377 ? 70.883 2.411 -78.816 1.00 39.59 377 ARG A CA 1
ATOM 2911 C C . ARG A 1 377 ? 71.514 2.908 -77.496 1.00 39.59 377 ARG A C 1
ATOM 2913 O O . ARG A 1 377 ? 72.293 2.167 -76.894 1.00 39.59 377 ARG A O 1
ATOM 2920 N N . PRO A 1 378 ? 71.016 4.016 -76.927 1.00 36.75 378 PRO A N 1
ATOM 2921 C CA . PRO A 1 378 ? 70.745 4.079 -75.502 1.00 36.75 378 PRO A CA 1
ATOM 2922 C C . PRO A 1 378 ? 69.470 3.290 -75.196 1.00 36.75 378 PRO A C 1
ATOM 2924 O O . PRO A 1 378 ? 68.499 3.290 -75.952 1.00 36.75 378 PRO A O 1
ATOM 2927 N N . VAL A 1 379 ? 69.522 2.546 -74.099 1.00 36.28 379 VAL A N 1
ATOM 2928 C CA . VAL A 1 379 ? 68.433 1.721 -73.568 1.00 36.28 379 VAL A CA 1
ATOM 2929 C C . VAL A 1 379 ? 67.178 2.578 -73.336 1.00 36.28 379 VAL A C 1
ATOM 2931 O O . VAL A 1 379 ? 67.318 3.720 -72.898 1.00 36.28 379 VAL A O 1
ATOM 2934 N N . PRO A 1 380 ? 65.953 2.066 -73.583 1.00 39.69 380 PRO A N 1
ATOM 2935 C CA . PRO A 1 380 ? 64.759 2.748 -73.105 1.00 39.69 380 PRO A CA 1
ATOM 2936 C C . PRO A 1 380 ? 64.846 2.852 -71.583 1.00 39.69 380 PRO A C 1
ATOM 2938 O O . PRO A 1 380 ? 64.909 1.826 -70.902 1.00 39.69 380 PRO A O 1
ATOM 2941 N N . CYS A 1 381 ? 64.822 4.071 -71.044 1.00 30.38 381 CYS A N 1
ATOM 2942 C CA . CYS A 1 381 ? 64.502 4.256 -69.636 1.00 30.38 381 CYS A CA 1
ATOM 2943 C C . CYS A 1 381 ? 63.079 3.745 -69.420 1.00 30.38 381 CYS A C 1
ATOM 2945 O O . CYS A 1 381 ? 62.105 4.442 -69.683 1.00 30.38 381 CYS A O 1
ATOM 2947 N N . VAL A 1 382 ? 63.014 2.473 -69.021 1.00 32.41 382 VAL A N 1
ATOM 2948 C CA . VAL A 1 382 ? 62.268 1.981 -67.869 1.00 32.41 382 VAL A CA 1
ATOM 2949 C C . VAL A 1 382 ? 61.098 2.889 -67.524 1.00 32.41 382 VAL A C 1
ATOM 2951 O O . VAL A 1 382 ? 61.290 3.972 -66.970 1.00 32.41 382 VAL A O 1
ATOM 2954 N N . SER A 1 383 ? 59.886 2.389 -67.764 1.00 36.62 383 SER A N 1
ATOM 2955 C CA . SER A 1 383 ? 58.734 2.788 -66.968 1.00 36.62 383 SER A CA 1
ATOM 2956 C C . SER A 1 383 ? 59.145 2.703 -65.502 1.00 36.62 383 SER A C 1
ATOM 2958 O O . SER A 1 383 ? 59.251 1.605 -64.956 1.00 36.62 383 SER A O 1
ATOM 2960 N N . ALA A 1 384 ? 59.416 3.848 -64.873 1.00 29.39 384 ALA A N 1
ATOM 2961 C CA . ALA A 1 384 ? 59.412 3.914 -63.427 1.00 29.39 384 ALA A CA 1
ATOM 2962 C C . ALA A 1 384 ? 57.997 3.479 -63.025 1.00 29.39 384 ALA A C 1
ATOM 2964 O O . ALA A 1 384 ? 57.032 4.123 -63.452 1.00 29.39 384 ALA A O 1
ATOM 2965 N N . PRO A 1 385 ? 57.834 2.347 -62.320 1.00 35.56 385 PRO A N 1
ATOM 2966 C CA . PRO A 1 385 ? 56.513 1.935 -61.894 1.00 35.56 385 PRO A CA 1
ATOM 2967 C C . PRO A 1 385 ? 55.947 2.995 -60.950 1.00 35.56 385 PRO A C 1
ATOM 2969 O O . PRO A 1 385 ? 56.693 3.747 -60.316 1.00 35.56 385 PRO A O 1
ATOM 2972 N N . LEU A 1 386 ? 54.624 2.987 -60.789 1.00 35.88 386 LEU A N 1
ATOM 2973 C CA . LEU A 1 386 ? 53.998 3.519 -59.585 1.00 35.88 386 LEU A CA 1
ATOM 2974 C C . LEU A 1 386 ? 54.533 2.740 -58.373 1.00 35.88 386 LEU A C 1
ATOM 2976 O O . LEU A 1 386 ? 53.955 1.747 -57.938 1.00 35.88 386 LEU A O 1
ATOM 2980 N N . ALA A 1 387 ? 55.673 3.180 -57.851 1.00 30.61 387 ALA A N 1
ATOM 2981 C CA . ALA A 1 387 ? 56.272 2.668 -56.638 1.00 30.61 387 ALA A CA 1
ATOM 2982 C C . ALA A 1 387 ? 55.821 3.541 -55.470 1.00 30.61 387 ALA A C 1
ATOM 2984 O O . ALA A 1 387 ? 56.450 4.541 -55.141 1.00 30.61 387 ALA A O 1
ATOM 2985 N N . SER A 1 388 ? 54.752 3.088 -54.821 1.00 32.00 388 SER A N 1
ATOM 2986 C CA . SER A 1 388 ? 54.523 3.322 -53.398 1.00 32.00 388 SER A CA 1
ATOM 2987 C C . SER A 1 388 ? 54.478 4.796 -52.963 1.00 32.00 388 SER A C 1
ATOM 2989 O O . SER A 1 388 ? 55.352 5.291 -52.249 1.00 32.00 388 SER A O 1
ATOM 2991 N N . SER A 1 389 ? 53.333 5.443 -53.209 1.00 28.11 389 SER A N 1
ATOM 2992 C CA . SER A 1 389 ? 52.715 6.105 -52.057 1.00 28.11 389 SER A CA 1
ATOM 2993 C C . SER A 1 389 ? 52.589 5.037 -50.978 1.00 28.11 389 SER A C 1
ATOM 2995 O O . SER A 1 389 ? 51.828 4.083 -51.149 1.00 28.11 389 SER A O 1
ATOM 2997 N N . GLN A 1 390 ? 53.358 5.173 -49.896 1.00 32.31 390 GLN A N 1
ATOM 2998 C CA . GLN A 1 390 ? 53.082 4.415 -48.689 1.00 32.31 390 GLN A CA 1
ATOM 2999 C C . GLN A 1 390 ? 51.625 4.686 -48.336 1.00 32.31 390 GLN A C 1
ATOM 3001 O O . GLN A 1 390 ? 51.258 5.816 -48.008 1.00 32.31 390 GLN A O 1
ATOM 3006 N N . ALA A 1 391 ? 50.795 3.650 -48.425 1.00 31.58 391 ALA A N 1
ATOM 3007 C CA . ALA A 1 391 ? 49.541 3.663 -47.715 1.00 31.58 391 ALA A CA 1
ATOM 3008 C C . ALA A 1 391 ? 49.900 3.883 -46.245 1.00 31.58 391 ALA A C 1
ATOM 3010 O O . ALA A 1 391 ? 50.519 3.022 -45.615 1.00 31.58 391 ALA A O 1
ATOM 3011 N N . LEU A 1 392 ? 49.501 5.032 -45.702 1.00 31.86 392 LEU A N 1
ATOM 3012 C CA . LEU A 1 392 ? 49.299 5.186 -44.269 1.00 31.86 392 LEU A CA 1
ATOM 3013 C C . LEU A 1 392 ? 48.076 4.345 -43.889 1.00 31.86 392 LEU A C 1
ATOM 3015 O O . LEU A 1 392 ? 47.032 4.865 -43.509 1.00 31.86 392 LEU A O 1
ATOM 3019 N N . SER A 1 393 ? 48.216 3.025 -44.013 1.00 30.14 393 SER A N 1
ATOM 3020 C CA . SER A 1 393 ? 47.447 2.092 -43.213 1.00 30.14 393 SER A CA 1
ATOM 3021 C C . SER A 1 393 ? 47.838 2.375 -41.766 1.00 30.14 393 SER A C 1
ATOM 3023 O O . SER A 1 393 ? 49.019 2.226 -41.433 1.00 30.14 393 SER A O 1
ATOM 3025 N N . PRO A 1 394 ? 46.900 2.753 -40.884 1.00 34.50 394 PRO A N 1
ATOM 3026 C CA . PRO A 1 394 ? 47.142 2.662 -39.461 1.00 34.50 394 PRO A CA 1
ATOM 3027 C C . PRO A 1 394 ? 47.285 1.171 -39.160 1.00 34.50 394 PRO A C 1
ATOM 3029 O O . PRO A 1 394 ? 46.299 0.439 -39.070 1.00 34.50 394 PRO A O 1
ATOM 3032 N N . ALA A 1 395 ? 48.526 0.700 -39.061 1.00 28.20 395 ALA A N 1
ATOM 3033 C CA . ALA A 1 395 ? 48.798 -0.593 -38.472 1.00 28.20 395 ALA A CA 1
ATOM 3034 C C . ALA A 1 395 ? 48.383 -0.494 -37.002 1.00 28.20 395 ALA A C 1
ATOM 3036 O O . ALA A 1 395 ? 49.123 0.029 -36.169 1.00 28.20 395 ALA A O 1
ATOM 3037 N N . LEU A 1 396 ? 47.174 -0.967 -36.695 1.00 33.22 396 LEU A N 1
ATOM 3038 C CA . LEU A 1 396 ? 46.751 -1.241 -35.331 1.00 33.22 396 LEU A CA 1
ATOM 3039 C C . LEU A 1 396 ? 47.614 -2.390 -34.804 1.00 33.22 396 LEU A C 1
ATOM 3041 O O . LEU A 1 396 ? 47.219 -3.554 -34.838 1.00 33.22 396 LEU A O 1
ATOM 3045 N N . THR A 1 397 ? 48.809 -2.062 -34.312 1.00 30.25 397 THR A N 1
ATOM 3046 C CA . THR A 1 397 ? 49.571 -2.948 -33.436 1.00 30.25 397 THR A CA 1
ATOM 3047 C C . THR A 1 397 ? 48.826 -3.066 -32.115 1.00 30.25 397 THR A C 1
ATOM 3049 O O . THR A 1 397 ? 49.134 -2.389 -31.135 1.00 30.25 397 THR A O 1
ATOM 3052 N N . ALA A 1 398 ? 47.846 -3.964 -32.098 1.00 38.97 398 ALA A N 1
ATOM 3053 C CA . ALA A 1 398 ? 47.451 -4.654 -30.891 1.00 38.97 398 ALA A CA 1
ATOM 3054 C C . ALA A 1 398 ? 48.637 -5.522 -30.443 1.00 38.97 398 ALA A C 1
ATOM 3056 O O . ALA A 1 398 ? 48.774 -6.674 -30.846 1.00 38.97 398 ALA A O 1
ATOM 3057 N N . THR A 1 399 ? 49.531 -4.959 -29.631 1.00 28.53 399 THR A N 1
ATOM 3058 C CA . THR A 1 399 ? 50.416 -5.772 -28.796 1.00 28.53 399 THR A CA 1
ATOM 3059 C C . THR A 1 399 ? 49.649 -6.189 -27.556 1.00 28.53 399 THR A C 1
ATOM 3061 O O . THR A 1 399 ? 49.568 -5.441 -26.579 1.00 28.53 399 THR A O 1
ATOM 3064 N N . GLU A 1 400 ? 49.113 -7.406 -27.592 1.00 33.34 400 GLU A N 1
ATOM 3065 C CA . GLU A 1 400 ? 48.899 -8.164 -26.367 1.00 33.34 400 GLU A CA 1
ATOM 3066 C C . GLU A 1 400 ? 50.227 -8.237 -25.600 1.00 33.34 400 GLU A C 1
ATOM 3068 O O . GLU A 1 400 ? 51.261 -8.615 -26.150 1.00 33.34 400 GLU A O 1
ATOM 3073 N N . SER A 1 401 ? 50.197 -7.883 -24.318 1.00 24.95 401 SER A N 1
ATOM 3074 C CA . SER A 1 401 ? 51.273 -8.198 -23.384 1.00 24.95 401 SER A CA 1
ATOM 3075 C C . SER A 1 401 ? 50.662 -8.889 -22.177 1.00 24.95 401 SER A C 1
ATOM 3077 O O . SER A 1 401 ? 50.233 -8.259 -21.209 1.00 24.95 401 SER A O 1
ATOM 3079 N N . VAL A 1 402 ? 50.591 -10.216 -22.264 1.00 34.53 402 VAL A N 1
ATOM 3080 C CA . VAL A 1 402 ? 50.375 -11.076 -21.103 1.00 34.53 402 VAL A CA 1
ATOM 3081 C C . VAL A 1 402 ? 51.733 -11.275 -20.433 1.00 34.53 402 VAL A C 1
ATOM 3083 O O . VAL A 1 402 ? 52.529 -12.099 -20.875 1.00 34.53 402 VAL A O 1
ATOM 3086 N N . ALA A 1 403 ? 51.999 -10.527 -19.361 1.00 28.77 403 ALA A N 1
ATOM 3087 C CA . ALA A 1 403 ? 53.116 -10.800 -18.458 1.00 28.77 403 ALA A CA 1
ATOM 3088 C C . ALA A 1 403 ? 52.783 -10.394 -17.012 1.00 28.77 403 ALA A C 1
ATOM 3090 O O . ALA A 1 403 ? 52.696 -9.223 -16.650 1.00 28.77 403 ALA A O 1
ATOM 3091 N N . THR A 1 404 ? 52.593 -11.422 -16.194 1.00 27.00 404 THR A N 1
ATOM 3092 C CA . THR A 1 404 ? 52.517 -11.441 -14.727 1.00 27.00 404 THR A CA 1
ATOM 3093 C C . THR A 1 404 ? 53.719 -10.813 -14.009 1.00 27.00 404 THR A C 1
ATOM 3095 O O . THR A 1 404 ? 54.841 -11.069 -14.432 1.00 27.00 404 THR A O 1
ATOM 3098 N N . CYS A 1 405 ? 53.468 -10.228 -12.822 1.00 23.42 405 CYS A N 1
ATOM 3099 C CA . CYS A 1 405 ? 54.394 -10.114 -11.667 1.00 23.42 405 CYS A CA 1
ATOM 3100 C C . CYS A 1 405 ? 55.693 -9.268 -11.858 1.00 23.42 405 CYS A C 1
ATOM 3102 O O . CYS A 1 405 ? 56.254 -9.195 -12.938 1.00 23.42 405 CYS A O 1
ATOM 3104 N N . GLU A 1 406 ? 56.275 -8.589 -10.858 1.00 26.98 406 GLU A N 1
ATOM 3105 C CA . GLU A 1 406 ? 55.902 -8.359 -9.452 1.00 26.98 406 GLU A CA 1
ATOM 3106 C C . GLU A 1 406 ? 56.701 -7.173 -8.843 1.00 26.98 406 GLU A C 1
ATOM 3108 O O . GLU A 1 406 ? 57.841 -6.933 -9.225 1.00 26.98 406 GLU A O 1
ATOM 3113 N N . THR A 1 407 ? 56.144 -6.552 -7.792 1.00 28.64 407 THR A N 1
ATOM 3114 C CA . THR A 1 407 ? 56.864 -5.930 -6.648 1.00 28.64 407 THR A CA 1
ATOM 3115 C C . THR A 1 407 ? 57.541 -4.535 -6.756 1.00 28.64 407 THR A C 1
ATOM 3117 O O . THR A 1 407 ? 58.408 -4.267 -7.577 1.00 28.64 407 THR A O 1
ATOM 3120 N N . SER A 1 408 ? 57.223 -3.704 -5.742 1.00 26.25 408 SER A N 1
ATOM 3121 C CA . SER A 1 408 ? 57.929 -2.509 -5.213 1.00 26.25 408 SER A CA 1
ATOM 3122 C C . SER A 1 408 ? 57.974 -1.189 -6.010 1.00 26.25 408 SER A C 1
ATOM 3124 O O . SER A 1 408 ? 58.920 -0.931 -6.744 1.00 26.25 408 SER A O 1
ATOM 3126 N N . LEU A 1 409 ? 57.126 -0.219 -5.620 1.00 26.00 409 LEU A N 1
ATOM 3127 C CA . LEU A 1 409 ? 57.536 0.763 -4.593 1.00 26.00 409 LEU A CA 1
ATOM 3128 C C . LEU A 1 409 ? 56.347 1.465 -3.890 1.00 26.00 409 LEU A C 1
ATOM 3130 O O . LEU A 1 409 ? 55.240 1.559 -4.405 1.00 26.00 409 LEU A O 1
ATOM 3134 N N . VAL A 1 410 ? 56.608 1.906 -2.661 1.00 30.70 410 VAL A N 1
ATOM 3135 C CA . VAL A 1 410 ? 55.674 2.251 -1.572 1.00 30.70 410 VAL A CA 1
ATOM 3136 C C . VAL A 1 410 ? 55.201 3.727 -1.568 1.00 30.70 410 VAL A C 1
ATOM 3138 O O . VAL A 1 410 ? 56.017 4.618 -1.770 1.00 30.70 410 VAL A O 1
ATOM 3141 N N . CYS A 1 411 ? 53.936 3.956 -1.156 1.00 23.17 411 CYS A N 1
ATOM 3142 C CA . CYS A 1 411 ? 53.320 5.220 -0.663 1.00 23.17 411 CYS A CA 1
ATOM 3143 C C . CYS A 1 411 ? 53.082 6.396 -1.659 1.00 23.17 411 CYS A C 1
ATOM 3145 O O . CYS A 1 411 ? 53.841 6.594 -2.592 1.00 23.17 411 CYS A O 1
ATOM 3147 N N . THR A 1 412 ? 52.033 7.237 -1.525 1.00 27.06 412 THR A N 1
ATOM 3148 C CA . THR A 1 412 ? 51.115 7.474 -0.376 1.00 27.06 412 THR A CA 1
ATOM 3149 C C . THR A 1 412 ? 49.699 7.959 -0.788 1.00 27.06 412 THR A C 1
ATOM 3151 O O . THR A 1 412 ? 49.530 8.598 -1.818 1.00 27.06 412 THR A O 1
ATOM 3154 N N . THR A 1 413 ? 48.711 7.729 0.095 1.00 30.77 413 THR A N 1
ATOM 3155 C CA . THR A 1 413 ? 47.422 8.462 0.270 1.00 30.77 413 THR A CA 1
ATOM 3156 C C . THR A 1 413 ? 46.430 8.642 -0.900 1.00 30.77 413 THR A C 1
ATOM 3158 O O . THR A 1 413 ? 46.403 9.689 -1.535 1.00 30.77 413 THR A O 1
ATOM 3161 N N . SER A 1 414 ? 45.461 7.720 -1.025 1.00 26.44 414 SER A N 1
ATOM 3162 C CA . SER A 1 414 ? 44.005 8.018 -0.974 1.00 26.44 414 SER A CA 1
ATOM 3163 C C . SER A 1 414 ? 43.179 6.716 -1.078 1.00 26.44 414 SER A C 1
ATOM 3165 O O . SER A 1 414 ? 43.425 5.929 -1.996 1.00 26.44 414 SER A O 1
ATOM 3167 N N . PRO A 1 415 ? 42.215 6.426 -0.179 1.00 36.44 415 PRO A N 1
ATOM 3168 C CA . PRO A 1 415 ? 41.427 5.198 -0.258 1.00 36.44 415 PRO A CA 1
ATOM 3169 C C . PRO A 1 415 ? 40.276 5.336 -1.267 1.00 36.44 415 PRO A C 1
ATOM 3171 O O . PRO A 1 415 ? 39.207 5.857 -0.947 1.00 36.44 415 PRO A O 1
ATOM 3174 N N . LYS A 1 416 ? 40.459 4.792 -2.479 1.00 33.91 416 LYS A N 1
ATOM 3175 C CA . LYS A 1 416 ? 39.327 4.458 -3.363 1.00 33.91 416 LYS A CA 1
ATOM 3176 C C . LYS A 1 416 ? 38.363 3.533 -2.613 1.00 33.91 416 LYS A C 1
ATOM 3178 O O . LYS A 1 416 ? 38.788 2.539 -2.025 1.00 33.91 416 LYS A O 1
ATOM 3183 N N . ALA A 1 417 ? 37.068 3.831 -2.673 1.00 35.72 417 ALA A N 1
ATOM 3184 C CA . ALA A 1 417 ? 36.030 2.949 -2.156 1.00 35.72 417 ALA A CA 1
ATOM 3185 C C . ALA A 1 417 ? 35.925 1.694 -3.041 1.00 35.72 417 ALA A C 1
ATOM 3187 O O . ALA A 1 417 ? 35.235 1.688 -4.059 1.00 35.72 417 ALA A O 1
ATOM 3188 N N . THR A 1 418 ? 36.638 0.632 -2.668 1.00 36.75 418 THR A N 1
ATOM 3189 C CA . THR A 1 418 ? 36.488 -0.689 -3.286 1.00 36.75 418 THR A CA 1
ATOM 3190 C C . THR A 1 418 ? 35.047 -1.160 -3.096 1.00 36.75 418 THR A C 1
ATOM 3192 O O . THR A 1 418 ? 34.595 -1.272 -1.954 1.00 36.75 418 THR A O 1
ATOM 3195 N N . ARG A 1 419 ? 34.327 -1.433 -4.197 1.00 42.81 419 ARG A N 1
ATOM 3196 C CA . ARG A 1 419 ? 32.989 -2.047 -4.147 1.00 42.81 419 ARG A CA 1
ATOM 3197 C C . ARG A 1 419 ? 33.050 -3.304 -3.278 1.00 42.81 419 ARG A C 1
ATOM 3199 O O . ARG A 1 419 ? 33.868 -4.188 -3.527 1.00 42.81 419 ARG A O 1
ATOM 3206 N N . VAL A 1 420 ? 32.197 -3.358 -2.262 1.00 42.47 420 VAL A N 1
ATOM 3207 C CA . VAL A 1 420 ? 32.003 -4.557 -1.443 1.00 42.47 420 VAL A CA 1
ATOM 3208 C C . VAL A 1 420 ? 31.189 -5.543 -2.287 1.00 42.47 420 VAL A C 1
ATOM 3210 O O . VAL A 1 420 ? 30.151 -5.133 -2.800 1.00 42.47 420 VAL A O 1
ATOM 3213 N N . PRO A 1 421 ? 31.633 -6.796 -2.487 1.00 47.66 421 PRO A N 1
ATOM 3214 C CA . PRO A 1 421 ? 30.800 -7.805 -3.131 1.00 47.66 421 PRO A CA 1
ATOM 3215 C C . PRO A 1 421 ? 29.603 -8.140 -2.235 1.00 47.66 421 PRO A C 1
ATOM 3217 O O . PRO A 1 421 ? 29.797 -8.480 -1.069 1.00 47.66 421 PRO A O 1
ATOM 3220 N N . ASP A 1 422 ? 28.386 -8.091 -2.780 1.00 50.59 422 ASP A N 1
ATOM 3221 C CA . ASP A 1 422 ? 27.139 -8.330 -2.029 1.00 50.59 422 ASP A CA 1
ATOM 3222 C C . ASP A 1 422 ? 26.927 -9.800 -1.608 1.00 50.59 422 ASP A C 1
ATOM 3224 O O . ASP A 1 422 ? 25.933 -10.135 -0.968 1.00 50.59 422 ASP A O 1
ATOM 3228 N N . MET A 1 423 ? 27.860 -10.694 -1.951 1.00 53.81 423 MET A N 1
ATOM 3229 C CA . MET A 1 423 ? 27.799 -12.125 -1.655 1.00 53.81 423 MET A CA 1
ATOM 3230 C C . MET A 1 423 ? 29.132 -12.623 -1.099 1.00 53.81 423 MET A C 1
ATOM 3232 O O . MET A 1 423 ? 30.206 -12.225 -1.557 1.00 53.81 423 MET A O 1
ATOM 3236 N N . CYS A 1 424 ? 29.081 -13.547 -0.134 1.00 54.75 424 CYS A N 1
ATOM 3237 C CA . CYS A 1 424 ? 30.290 -14.195 0.364 1.00 54.75 424 CYS A CA 1
ATOM 3238 C C . CYS A 1 424 ? 30.871 -15.116 -0.729 1.00 54.75 424 CYS A C 1
ATOM 3240 O O . CYS A 1 424 ? 30.197 -16.077 -1.117 1.00 54.75 424 CYS A O 1
ATOM 3242 N N . PRO A 1 425 ? 32.119 -14.892 -1.192 1.00 57.28 425 PRO A N 1
ATOM 3243 C CA . PRO A 1 425 ? 32.692 -15.627 -2.325 1.00 57.28 425 PRO A CA 1
ATOM 3244 C C . PRO A 1 425 ? 32.924 -17.119 -2.041 1.00 57.28 425 PRO A C 1
ATOM 3246 O O . PRO A 1 425 ? 33.225 -17.870 -2.962 1.00 57.28 425 PRO A O 1
ATOM 3249 N N . THR A 1 426 ? 32.799 -17.550 -0.782 1.00 57.09 426 THR A N 1
ATOM 3250 C CA . THR A 1 426 ? 33.036 -18.930 -0.339 1.00 57.09 426 THR A CA 1
ATOM 3251 C C . THR A 1 426 ? 31.772 -19.793 -0.310 1.00 57.09 426 THR A C 1
ATOM 3253 O O . THR A 1 426 ? 31.899 -21.004 -0.445 1.00 57.09 426 THR A O 1
ATOM 3256 N N . CYS A 1 427 ? 30.578 -19.214 -0.120 1.00 61.78 427 CYS A N 1
ATOM 3257 C CA . CYS A 1 427 ? 29.349 -20.003 0.067 1.00 61.78 427 CYS A CA 1
ATOM 3258 C C . CYS A 1 427 ? 28.166 -19.639 -0.833 1.00 61.78 427 CYS A C 1
ATOM 3260 O O . CYS A 1 427 ? 27.303 -20.485 -0.975 1.00 61.78 427 CYS A O 1
ATOM 3262 N N . GLN A 1 428 ? 28.104 -18.432 -1.413 1.00 58.81 428 GLN A N 1
ATOM 3263 C CA . GLN A 1 428 ? 27.108 -17.976 -2.412 1.00 58.81 428 GLN A CA 1
ATOM 3264 C C . GLN A 1 428 ? 25.587 -18.185 -2.136 1.00 58.81 428 GLN A C 1
ATOM 3266 O O . GLN A 1 428 ? 24.791 -17.682 -2.919 1.00 58.81 428 GLN A O 1
ATOM 3271 N N . GLU A 1 429 ? 25.148 -18.830 -1.045 1.00 49.59 429 GLU A N 1
ATOM 3272 C CA . GLU A 1 429 ? 23.778 -19.386 -0.946 1.00 49.59 429 GLU A CA 1
ATOM 3273 C C . GLU A 1 429 ? 22.912 -18.958 0.267 1.00 49.59 429 GLU A C 1
ATOM 3275 O O . GLU A 1 429 ? 21.810 -19.479 0.412 1.00 49.59 429 GLU A O 1
ATOM 3280 N N . GLU A 1 430 ? 23.313 -18.005 1.127 1.00 45.09 430 GLU A N 1
ATOM 3281 C CA . GLU A 1 430 ? 22.464 -17.575 2.269 1.00 45.09 430 GLU A CA 1
ATOM 3282 C C . GLU A 1 430 ? 22.262 -16.048 2.413 1.00 45.09 430 GLU A C 1
ATOM 3284 O O . GLU A 1 430 ? 23.210 -15.271 2.247 1.00 45.09 430 GLU A O 1
ATOM 3289 N N . PRO A 1 431 ? 21.044 -15.587 2.785 1.00 48.88 431 PRO A N 1
ATOM 3290 C CA . PRO A 1 431 ? 20.731 -14.169 2.945 1.00 48.88 431 PRO A CA 1
ATOM 3291 C C . PRO A 1 431 ? 21.187 -13.603 4.303 1.00 48.88 431 PRO A C 1
ATOM 3293 O O . PRO A 1 431 ? 20.564 -13.854 5.330 1.00 48.88 431 PRO A O 1
ATOM 3296 N N . PHE A 1 432 ? 22.223 -12.755 4.277 1.00 51.38 432 PHE A N 1
ATOM 3297 C CA . PHE A 1 432 ? 22.591 -11.685 5.236 1.00 51.38 432 PHE A CA 1
ATOM 3298 C C . PHE A 1 432 ? 22.708 -11.952 6.758 1.00 51.38 432 PHE A C 1
ATOM 3300 O O . PHE A 1 432 ? 23.287 -11.112 7.449 1.00 51.38 432 PHE A O 1
ATOM 3307 N N . GLY A 1 433 ? 22.228 -13.069 7.311 1.00 49.28 433 GLY A N 1
ATOM 3308 C CA . GLY A 1 433 ? 22.030 -13.244 8.757 1.00 49.28 433 GLY A CA 1
ATOM 3309 C C . GLY A 1 433 ? 23.299 -13.201 9.618 1.00 49.28 433 GLY A C 1
ATOM 3310 O O . GLY A 1 433 ? 23.237 -12.780 10.772 1.00 49.28 433 GLY A O 1
ATOM 3311 N N . PHE A 1 434 ? 24.455 -13.600 9.072 1.00 59.81 434 PHE A N 1
ATOM 3312 C CA . PHE A 1 434 ? 25.680 -13.792 9.860 1.00 59.81 434 PHE A CA 1
ATOM 3313 C C . PHE A 1 434 ? 26.954 -13.267 9.176 1.00 59.81 434 PHE A C 1
ATOM 3315 O O . PHE A 1 434 ? 27.973 -13.956 9.141 1.00 59.81 434 PHE A O 1
ATOM 3322 N N . MET A 1 435 ? 26.949 -12.045 8.633 1.00 65.56 435 MET A N 1
ATOM 3323 C CA . MET A 1 435 ? 28.191 -11.429 8.135 1.00 65.56 435 MET A CA 1
ATOM 3324 C C . MET A 1 435 ? 29.036 -10.796 9.255 1.00 65.56 435 MET A C 1
ATOM 3326 O O . MET A 1 435 ? 28.589 -9.900 9.968 1.00 65.56 435 MET A O 1
ATOM 3330 N N . VAL A 1 436 ? 30.299 -11.215 9.368 1.00 70.06 436 VAL A N 1
ATOM 3331 C CA . VAL A 1 436 ? 31.320 -10.642 10.260 1.00 70.06 436 VAL A CA 1
ATOM 3332 C C . VAL A 1 436 ? 32.356 -9.853 9.463 1.00 70.06 436 VAL A C 1
ATOM 3334 O O . VAL A 1 436 ? 32.804 -10.272 8.397 1.00 70.06 436 VAL A O 1
ATOM 3337 N N . ARG A 1 437 ? 32.771 -8.694 9.984 1.00 74.06 437 ARG A N 1
ATOM 3338 C CA . ARG A 1 437 ? 33.779 -7.835 9.346 1.00 74.06 437 ARG A CA 1
ATOM 3339 C C . ARG A 1 437 ? 35.152 -8.067 9.970 1.00 74.06 437 ARG A C 1
ATOM 3341 O O . ARG A 1 437 ? 35.296 -7.947 11.184 1.00 74.06 437 ARG A O 1
ATOM 3348 N N . CYS A 1 438 ? 36.171 -8.330 9.155 1.00 75.25 438 CYS A N 1
ATOM 3349 C CA . CYS A 1 438 ? 37.548 -8.398 9.641 1.00 75.25 438 CYS A CA 1
ATOM 3350 C C . CYS A 1 438 ? 38.004 -7.016 10.139 1.00 75.25 438 CYS A C 1
ATOM 3352 O O . CYS A 1 438 ? 37.953 -6.025 9.405 1.00 75.25 438 CYS A O 1
ATOM 3354 N N . GLN A 1 439 ? 38.490 -6.943 11.379 1.00 74.31 439 GLN A N 1
ATOM 3355 C CA . GLN A 1 439 ? 38.960 -5.705 12.004 1.00 74.31 439 GLN A CA 1
ATOM 3356 C C . GLN A 1 439 ? 40.126 -5.070 11.231 1.00 74.31 439 GLN A C 1
ATOM 3358 O O . GLN A 1 439 ? 40.208 -3.841 11.183 1.00 74.31 439 GLN A O 1
ATOM 3363 N N . GLN A 1 440 ? 41.000 -5.890 10.634 1.00 74.00 440 GLN A N 1
ATOM 3364 C CA . GLN A 1 440 ? 42.196 -5.445 9.917 1.00 74.00 440 GLN A CA 1
ATOM 3365 C C . GLN A 1 440 ? 41.879 -5.050 8.465 1.00 74.00 440 GLN A C 1
ATOM 3367 O O . GLN A 1 440 ? 41.845 -3.861 8.163 1.00 74.00 440 GLN A O 1
ATOM 3372 N N . CYS A 1 441 ? 41.571 -6.008 7.578 1.00 76.94 441 CYS A N 1
ATOM 3373 C CA . CYS A 1 441 ? 41.343 -5.731 6.148 1.00 76.94 441 CYS A CA 1
ATOM 3374 C C . CYS A 1 441 ? 39.961 -5.141 5.805 1.00 76.94 441 CYS A C 1
ATOM 3376 O O . CYS A 1 441 ? 39.697 -4.842 4.644 1.00 76.94 441 CYS A O 1
ATOM 3378 N N . LYS A 1 442 ? 39.060 -4.983 6.787 1.00 76.69 442 LYS A N 1
ATOM 3379 C CA . LYS A 1 442 ? 37.705 -4.409 6.644 1.00 76.69 442 LYS A CA 1
ATOM 3380 C C . LYS A 1 442 ? 36.738 -5.142 5.703 1.00 76.69 442 LYS A C 1
ATOM 33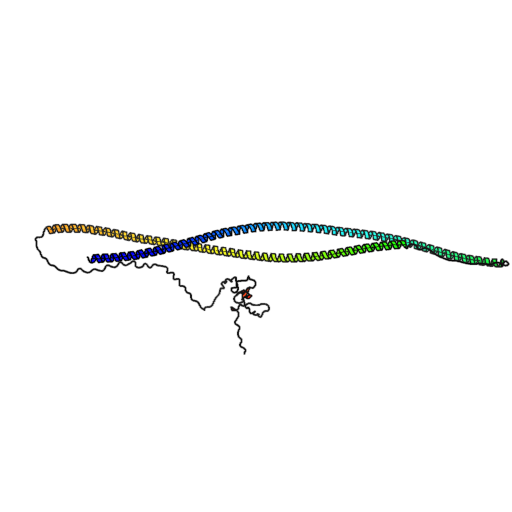82 O O . LYS A 1 442 ? 35.595 -4.690 5.595 1.00 76.69 442 LYS A O 1
ATOM 3387 N N . GLN A 1 443 ? 37.140 -6.255 5.093 1.00 70.50 443 GLN A N 1
ATOM 3388 C CA . GLN A 1 443 ? 36.273 -7.129 4.298 1.00 70.50 443 GLN A CA 1
ATOM 3389 C C . GLN A 1 443 ? 35.212 -7.813 5.178 1.00 70.50 443 GLN A C 1
ATOM 3391 O O . GLN A 1 443 ? 35.443 -8.058 6.369 1.00 70.50 443 GLN A O 1
ATOM 3396 N N . GLN A 1 444 ? 34.044 -8.084 4.594 1.00 68.75 444 GLN A N 1
ATOM 3397 C CA . GLN A 1 444 ? 32.945 -8.825 5.217 1.00 68.75 444 GLN A CA 1
ATOM 3398 C C . GLN A 1 444 ? 32.985 -10.288 4.763 1.00 68.75 444 GLN A C 1
ATOM 3400 O O . GLN A 1 444 ? 33.275 -10.575 3.605 1.00 68.75 444 GLN A O 1
ATOM 3405 N N . PHE A 1 445 ? 32.706 -11.205 5.685 1.00 68.19 445 PHE A N 1
ATOM 3406 C CA . PHE A 1 445 ? 32.723 -12.648 5.460 1.00 68.19 445 PHE A CA 1
ATOM 3407 C C . PHE A 1 445 ? 31.540 -13.296 6.170 1.00 68.19 445 PHE A C 1
ATOM 3409 O O . PHE A 1 445 ? 31.111 -12.810 7.216 1.00 68.19 445 PHE A O 1
ATOM 3416 N N . HIS A 1 446 ? 31.050 -14.426 5.668 1.00 69.81 446 HIS A N 1
ATOM 3417 C CA . HIS A 1 446 ? 30.042 -15.191 6.392 1.00 69.81 446 HIS A CA 1
ATOM 3418 C C . HIS A 1 446 ? 30.668 -15.892 7.612 1.00 69.81 446 HIS A C 1
ATOM 3420 O O . HIS A 1 446 ? 31.717 -16.527 7.495 1.00 69.81 446 HIS A O 1
ATOM 3426 N N . ALA A 1 447 ? 30.047 -15.786 8.790 1.00 65.56 447 ALA A N 1
ATOM 3427 C CA . ALA A 1 447 ? 30.614 -16.265 10.053 1.00 65.56 447 ALA A CA 1
ATOM 3428 C C . ALA A 1 447 ? 30.843 -17.784 10.074 1.00 65.56 447 ALA A C 1
ATOM 3430 O O . ALA A 1 447 ? 31.802 -18.238 10.689 1.00 65.56 447 ALA A O 1
ATOM 3431 N N . GLY A 1 448 ? 30.010 -18.556 9.365 1.00 62.19 448 GLY A N 1
ATOM 3432 C CA . GLY A 1 448 ? 30.209 -19.998 9.184 1.00 62.19 448 GLY A CA 1
ATOM 3433 C C . GLY A 1 448 ? 31.371 -20.363 8.250 1.00 62.19 448 GLY A C 1
ATOM 3434 O O . GLY A 1 448 ? 31.910 -21.461 8.348 1.00 62.19 448 GLY A O 1
ATOM 3435 N N . CYS A 1 449 ? 31.793 -19.447 7.370 1.00 65.62 449 CYS A N 1
ATOM 3436 C CA . CYS A 1 449 ? 32.879 -19.672 6.406 1.00 65.62 449 CYS A CA 1
ATOM 3437 C C . CYS A 1 449 ? 34.268 -19.308 6.951 1.00 65.62 449 CYS A C 1
ATOM 3439 O O . CYS A 1 449 ? 35.276 -19.736 6.392 1.00 65.62 449 CYS A O 1
ATOM 3441 N N . VAL A 1 450 ? 34.347 -18.532 8.037 1.00 60.44 450 VAL A N 1
ATOM 3442 C CA . VAL A 1 450 ? 35.617 -18.178 8.686 1.00 60.44 450 VAL A CA 1
ATOM 3443 C C . VAL A 1 450 ? 35.848 -19.106 9.874 1.00 60.44 450 VAL A C 1
ATOM 3445 O O . VAL A 1 450 ? 35.076 -19.097 10.831 1.00 60.44 450 VAL A O 1
ATOM 3448 N N . ARG A 1 451 ? 36.962 -19.852 9.888 1.00 58.72 451 ARG A N 1
ATOM 3449 C CA . ARG A 1 451 ? 37.399 -20.653 11.050 1.00 58.72 451 ARG A CA 1
ATOM 3450 C C . ARG A 1 451 ? 37.966 -19.761 12.167 1.00 58.72 451 ARG A C 1
ATOM 3452 O O . ARG A 1 451 ? 39.109 -19.907 12.593 1.00 58.72 451 ARG A O 1
ATOM 3459 N N . SER A 1 452 ? 37.166 -18.815 12.660 1.00 53.69 452 SER A N 1
ATOM 3460 C CA . SER A 1 452 ? 37.639 -17.746 13.539 1.00 53.69 452 SER A CA 1
ATOM 3461 C C . SER A 1 452 ? 38.136 -18.276 14.891 1.00 53.69 452 SER A C 1
ATOM 3463 O O . SER A 1 452 ? 37.342 -18.586 15.788 1.00 53.69 452 SER A O 1
ATOM 3465 N N . LYS A 1 453 ? 39.457 -18.287 15.097 1.00 53.66 453 LYS A N 1
ATOM 3466 C CA . LYS A 1 453 ? 40.030 -18.320 16.448 1.00 53.66 453 LYS A CA 1
ATOM 3467 C C . LYS A 1 453 ? 39.694 -16.996 17.136 1.00 53.66 453 LYS A C 1
ATOM 3469 O O . LYS A 1 453 ? 40.256 -15.958 16.797 1.00 53.66 453 LYS A O 1
ATOM 3474 N N . ARG A 1 454 ? 38.775 -17.021 18.108 1.00 54.50 454 ARG A N 1
ATOM 3475 C CA . ARG A 1 454 ? 38.397 -15.835 18.897 1.00 54.50 454 ARG A CA 1
ATOM 3476 C C . ARG A 1 454 ? 39.601 -15.327 19.700 1.00 54.50 454 ARG A C 1
ATOM 3478 O O . ARG A 1 454 ? 39.866 -15.829 20.791 1.00 54.50 454 ARG A O 1
ATOM 3485 N N . GLN A 1 455 ? 40.304 -14.310 19.203 1.00 47.16 455 GLN A N 1
ATOM 3486 C CA . GLN A 1 455 ? 41.280 -13.587 20.016 1.00 47.16 455 GLN A CA 1
ATOM 3487 C C . GLN A 1 455 ? 40.534 -12.757 21.069 1.00 47.16 455 GLN A C 1
ATOM 3489 O O . GLN A 1 455 ? 39.847 -11.784 20.752 1.00 47.16 455 GLN A O 1
ATOM 3494 N N . LYS A 1 456 ? 40.670 -13.140 22.345 1.00 41.88 456 LYS A N 1
ATOM 3495 C CA . LYS A 1 456 ? 40.317 -12.256 23.461 1.00 41.88 456 LYS A CA 1
ATOM 3496 C C . LYS A 1 456 ? 41.296 -11.087 23.456 1.00 41.88 456 LYS A C 1
ATOM 3498 O O . LYS A 1 456 ? 42.469 -11.271 23.770 1.00 41.88 456 LYS A O 1
ATOM 3503 N N . THR A 1 457 ? 40.815 -9.891 23.135 1.00 43.94 457 THR A N 1
ATOM 3504 C CA . THR A 1 457 ? 41.550 -8.673 23.490 1.00 43.94 457 THR A CA 1
ATOM 3505 C C . THR A 1 457 ? 41.428 -8.441 25.000 1.00 43.94 457 THR A C 1
ATOM 3507 O O . THR A 1 457 ? 40.481 -8.908 25.633 1.00 43.94 457 THR A O 1
ATOM 3510 N N . SER A 1 458 ? 42.390 -7.744 25.605 1.00 43.66 458 SER A N 1
ATOM 3511 C CA . SER A 1 458 ? 42.503 -7.562 27.065 1.00 43.66 458 SER A CA 1
ATOM 3512 C C . SER A 1 458 ? 41.413 -6.681 27.699 1.00 43.66 458 SER A C 1
ATOM 3514 O O . SER A 1 458 ? 41.480 -6.374 28.888 1.00 43.66 458 SER A O 1
ATOM 3516 N N . ARG A 1 459 ? 40.391 -6.279 26.932 1.00 42.56 459 ARG A N 1
ATOM 3517 C CA . ARG A 1 459 ? 39.268 -5.455 27.385 1.00 42.56 459 ARG A CA 1
ATOM 3518 C C . ARG A 1 459 ? 37.998 -6.307 27.412 1.00 42.56 459 ARG A C 1
ATOM 3520 O O . ARG A 1 459 ? 37.550 -6.800 26.378 1.00 42.56 459 ARG A O 1
ATOM 3527 N N . ALA A 1 460 ? 37.434 -6.502 28.604 1.00 37.62 460 ALA A N 1
ATOM 3528 C CA . ALA A 1 460 ? 36.274 -7.365 28.804 1.00 37.62 460 ALA A CA 1
ATOM 3529 C C . ALA A 1 460 ? 35.094 -6.961 27.895 1.00 37.62 460 ALA A C 1
ATOM 3531 O O . ALA A 1 460 ? 34.701 -5.798 27.859 1.00 37.62 460 ALA A O 1
ATOM 3532 N N . GLY A 1 461 ? 34.536 -7.936 27.169 1.00 45.56 461 GLY A N 1
ATOM 3533 C CA . GLY A 1 461 ? 33.313 -7.786 26.368 1.00 45.56 461 GLY A CA 1
ATOM 3534 C C . GLY A 1 461 ? 33.493 -7.587 24.857 1.00 45.56 461 GLY A C 1
ATOM 3535 O O . GLY A 1 461 ? 32.544 -7.845 24.122 1.00 45.56 461 GLY A O 1
ATOM 3536 N N . VAL A 1 462 ? 34.675 -7.203 24.355 1.00 46.28 462 VAL A N 1
ATOM 3537 C CA . VAL A 1 462 ? 34.866 -6.912 22.916 1.00 46.28 462 VAL A CA 1
ATOM 3538 C C . VAL A 1 462 ? 35.605 -8.049 22.200 1.00 46.28 462 VAL A C 1
ATOM 3540 O O . VAL A 1 462 ? 36.836 -8.131 22.211 1.00 46.28 462 VAL A O 1
ATOM 3543 N N . TYR A 1 463 ? 34.840 -8.925 21.543 1.00 58.06 463 TYR A N 1
ATOM 3544 C CA . TYR A 1 463 ? 35.381 -9.936 20.630 1.00 58.06 463 TYR A CA 1
ATOM 3545 C C . TYR A 1 463 ? 35.724 -9.300 19.282 1.00 58.06 463 TYR A C 1
ATOM 3547 O O . TYR A 1 463 ? 34.856 -8.752 18.606 1.00 58.06 463 TYR A O 1
ATOM 3555 N N . VAL A 1 464 ? 36.991 -9.397 18.884 1.00 62.00 464 VAL A N 1
ATOM 3556 C CA . VAL A 1 464 ? 37.487 -8.863 17.612 1.00 62.00 464 VAL A CA 1
ATOM 3557 C C . VAL A 1 464 ? 37.639 -10.010 16.616 1.00 62.00 464 VAL A C 1
ATOM 3559 O O . VAL A 1 464 ? 38.331 -10.988 16.896 1.00 62.00 464 VAL A O 1
ATOM 3562 N N . PHE A 1 465 ? 37.000 -9.889 15.451 1.00 66.75 465 PHE A N 1
ATOM 3563 C CA . PHE A 1 465 ? 37.137 -10.853 14.360 1.00 66.75 465 PHE A CA 1
ATOM 3564 C C . PHE A 1 465 ? 38.273 -10.446 13.420 1.00 66.75 465 PHE A C 1
ATOM 3566 O O . PHE A 1 465 ? 38.348 -9.307 12.955 1.00 66.75 465 PHE A O 1
ATOM 3573 N N . VAL A 1 466 ? 39.147 -11.399 13.117 1.00 70.31 466 VAL A N 1
ATOM 3574 C CA . VAL A 1 466 ? 40.257 -11.268 12.170 1.00 70.31 466 VAL A CA 1
ATOM 3575 C C . VAL A 1 466 ? 40.175 -12.478 11.237 1.00 70.31 466 VAL A C 1
ATOM 3577 O O . VAL A 1 466 ? 39.977 -13.592 11.718 1.00 70.31 466 VAL A O 1
ATOM 3580 N N . CYS A 1 467 ? 40.237 -12.267 9.920 1.00 71.81 467 CYS A N 1
ATOM 3581 C CA . CYS A 1 467 ? 40.234 -13.367 8.949 1.00 71.81 467 CYS A CA 1
ATOM 3582 C C . CYS A 1 467 ? 41.603 -14.061 8.901 1.00 71.81 467 CYS A C 1
ATOM 3584 O O . CYS A 1 467 ? 42.604 -13.473 9.306 1.00 71.81 467 CYS A O 1
ATOM 3586 N N . ASP A 1 468 ? 41.663 -15.281 8.365 1.00 68.56 468 ASP A N 1
ATOM 3587 C CA . ASP A 1 468 ? 42.886 -16.096 8.396 1.00 68.56 468 ASP A CA 1
ATOM 3588 C C . ASP A 1 468 ? 44.080 -15.431 7.683 1.00 68.56 468 ASP A C 1
ATOM 3590 O O . ASP A 1 468 ? 45.198 -15.515 8.181 1.00 68.56 468 ASP A O 1
ATOM 3594 N N . GLN A 1 469 ? 43.856 -14.668 6.602 1.00 70.19 469 GLN A N 1
ATOM 3595 C CA . GLN A 1 469 ? 44.916 -13.891 5.930 1.00 70.19 469 GLN A CA 1
ATOM 3596 C C . GLN A 1 469 ? 45.450 -12.706 6.759 1.00 70.19 469 GLN A C 1
ATOM 3598 O O . GLN A 1 469 ? 46.549 -12.220 6.511 1.00 70.19 469 GLN A O 1
ATOM 3603 N N . CYS A 1 470 ? 44.679 -12.229 7.738 1.00 70.81 470 CYS A N 1
ATOM 3604 C CA . CYS A 1 470 ? 45.077 -11.182 8.681 1.00 70.81 470 CYS A CA 1
ATOM 3605 C C . CYS A 1 470 ? 45.491 -11.746 10.052 1.00 70.81 470 CYS A C 1
ATOM 3607 O O . CYS A 1 470 ? 45.889 -10.994 10.946 1.00 70.81 470 CYS A O 1
ATOM 3609 N N . SER A 1 471 ? 45.360 -13.059 10.257 1.00 69.88 471 SER A N 1
ATOM 3610 C CA . SER A 1 471 ? 45.774 -13.710 11.491 1.00 69.88 471 SER A CA 1
ATOM 3611 C C . SER A 1 471 ? 47.297 -13.854 11.473 1.00 69.88 471 SER A C 1
ATOM 3613 O O . SER A 1 471 ? 47.826 -14.463 10.542 1.00 69.88 471 SER A O 1
ATOM 3615 N N . PRO A 1 472 ? 48.033 -13.349 12.482 1.00 59.59 472 PRO A N 1
ATOM 3616 C CA . PRO A 1 472 ? 49.467 -13.588 12.553 1.00 59.59 472 PRO A CA 1
ATOM 3617 C C . PRO A 1 472 ? 49.718 -15.098 12.626 1.00 59.59 472 PRO A C 1
ATOM 3619 O O . PRO A 1 472 ? 49.057 -15.806 13.396 1.00 59.59 472 PRO A O 1
ATOM 3622 N N . ALA A 1 473 ? 50.650 -15.588 11.804 1.00 46.16 473 ALA A N 1
ATOM 3623 C CA . ALA A 1 473 ? 51.044 -16.991 11.812 1.00 46.16 473 ALA A CA 1
ATOM 3624 C C . ALA A 1 473 ? 51.474 -17.393 13.236 1.00 46.16 473 ALA A C 1
ATOM 3626 O O . ALA A 1 473 ? 52.154 -16.607 13.904 1.00 46.16 473 ALA A O 1
ATOM 3627 N N . PRO A 1 474 ? 51.072 -18.576 13.735 1.00 47.59 474 PRO A N 1
ATOM 3628 C CA . PRO A 1 474 ? 51.409 -18.981 15.090 1.00 47.59 474 PRO A CA 1
ATOM 3629 C C . PRO A 1 474 ? 52.926 -19.108 15.218 1.00 47.59 474 PRO A C 1
ATOM 3631 O O . PRO A 1 474 ? 53.535 -19.984 14.606 1.00 47.59 474 PRO A O 1
ATOM 3634 N N . THR A 1 475 ? 53.530 -18.251 16.038 1.00 41.88 475 THR A N 1
ATOM 3635 C CA . THR A 1 475 ? 54.913 -18.416 16.473 1.00 41.88 475 THR A CA 1
ATOM 3636 C C . THR A 1 475 ? 55.025 -19.736 17.222 1.00 41.88 475 THR A C 1
ATOM 3638 O O . THR A 1 475 ? 54.563 -19.874 18.354 1.00 41.88 475 THR A O 1
ATOM 3641 N N . THR A 1 476 ? 55.649 -20.723 16.584 1.00 38.56 476 THR A N 1
ATOM 3642 C CA . THR A 1 476 ? 56.117 -21.937 17.246 1.00 38.56 476 THR A CA 1
ATOM 3643 C C . THR A 1 476 ? 57.202 -21.559 18.245 1.00 38.56 476 THR A C 1
ATOM 3645 O O . THR A 1 476 ? 58.381 -21.487 17.902 1.00 38.56 476 THR A O 1
ATOM 3648 N N . THR A 1 477 ? 56.810 -21.322 19.495 1.00 39.47 477 THR A N 1
ATOM 3649 C CA . THR A 1 477 ? 57.721 -21.430 20.634 1.00 39.47 477 THR A CA 1
ATOM 3650 C C . THR A 1 477 ? 58.136 -22.887 20.775 1.00 39.47 477 THR A C 1
ATOM 3652 O O . THR A 1 477 ? 57.429 -23.690 21.385 1.00 39.47 477 THR A O 1
ATOM 3655 N N . THR A 1 478 ? 59.281 -23.225 20.188 1.00 36.12 478 THR A N 1
ATOM 3656 C CA . THR A 1 478 ? 60.058 -24.401 20.579 1.00 36.12 478 THR A CA 1
ATOM 3657 C C . THR A 1 478 ? 60.370 -24.279 22.075 1.00 36.12 478 THR A C 1
ATOM 3659 O O . THR A 1 478 ? 60.832 -23.211 22.486 1.00 36.12 478 THR A O 1
ATOM 3662 N N . PRO A 1 479 ? 60.098 -25.300 22.905 1.00 39.38 479 PRO A N 1
ATOM 3663 C CA . PRO A 1 479 ? 60.421 -25.236 24.323 1.00 39.38 479 PRO A CA 1
ATOM 3664 C C . PRO A 1 479 ? 61.941 -25.263 24.529 1.00 39.38 479 PRO A C 1
ATOM 3666 O O . PRO A 1 479 ? 62.644 -26.039 23.879 1.00 39.38 479 PRO A O 1
ATOM 3669 N N . ALA A 1 480 ? 62.405 -24.431 25.458 1.00 37.62 480 ALA A N 1
ATOM 3670 C CA . ALA A 1 480 ? 63.732 -24.446 26.065 1.00 37.62 480 ALA A CA 1
ATOM 3671 C C . ALA A 1 480 ? 63.549 -24.360 27.587 1.00 37.62 480 ALA A C 1
ATOM 3673 O O . ALA A 1 480 ? 62.619 -23.627 28.001 1.00 37.62 480 ALA A O 1
#